Protein AF-A0A3M0Z2K7-F1 (afdb_monomer)

Mean predicted aligned error: 12.59 Å

Secondary structure (DSSP, 8-state):
--HHHHHHHHHHHSGGGG--HHHHHHHHHHHHHHHHHHHH-SSHHHHHHHHHHHHHTTSTT--TTPPPPPHHHHHHHHHS--SGGGGGGGS-HHHHHHHHHHHHHHSTT--SB-TTT-PBPHHHHHHHHHTHHHHTTSS-HHHHHHHHHHHTGGGSSTT--TTHHHHSPPPPHHHHHIIIIITTSHHHHHHHHHHHHH---HHHHH-GGGHHHHHHHTHHHHHHHHHHHHHHHHSTT----HHHHHHHHGGGGT-HHHHHHHHHHH-TTTHHHHHHHHHHHHHHHHHHHHHHHHHH--HHHHTPPPPPPPP--HHHHHHHHHHHHHHHHHH-GGGHHHHHHHHHHHHHHHHSS-HHHHHIIIIIIHHHHHHHHHHHHHHTT-HHHHSSHHHHHHHHHHHHHHHHHHHHHHHHHHHHHHH-SS---THHHHTTS--TTHHHHHHHHHHHHH-TT---HHHHHHHHHHHHHHHHHHHHHHHHHH--

Nearest PDB structures (foldseek):
  6iww-assembly1_C  TM=8.542E-01  e=1.382E-29  Salmonella enterica subsp. enterica serovar Typhimurium
  8j2m-assembly1_B  TM=2.902E-01  e=1.640E-01  Oryza sativa Japonica Group
  2wcd-assembly1_A  TM=1.363E-01  e=1.653E+00  Escherichia coli K-12
  6mrt-assembly1_A  TM=1.369E-01  e=5.552E+00  Escherichia coli K-12
  6h2x-assembly1_A  TM=1.040E-01  e=9.798E+00  Escherichia coli K-12

Sequence (484 aa):
MNFSQAFNELWHTTGLANFGLGQALMLVIGCVLLYLAIRKGFEPLLLLPIGFGCILSNVPLAGITDEAPPVEEFSFFVAHGISEANVTDLLSKKDLELWVERYEKEQTGLPARDKKTGEFTPAFRKYLYRHRDLFCREENHKQLVEAFNRWNRQQALLRGEKHVKEYAPHDGFLMTIYKTGVANELFPLIIFMGVGAMTDFGPLIANPKTALLGAAAQFGIFSTLIGALLLSRWVPGINFNLQDAASIGIIGGADGPTSIYTASKLAPHLLGAIAVAAYSYMALVPIIQPPIMKLFTSEEERKIEMKQLRHVAKIEKILFPLLVFFLCAVLLPSACPLIGALMFGNLARESGVVDRLSNTMQNALINIVTIFLGLSVGMKLAHDKFLRLETLGILFLGLIAFSFGTAAGVIFGKIMNKFSKDPINPLIGAAGVSAVPMAARVANKVGQEENPHNFLLMHAMGPNVAGVIGSAVAAGVLIALCGG

Solvent-accessible surface area (backbone atoms only — not comparable to full-atom values): 23927 Å² total; per-residue (Å²): 131,54,73,70,53,52,49,50,52,49,45,71,66,34,41,82,72,58,66,47,72,54,28,54,53,32,37,52,50,14,53,49,35,34,46,38,10,71,78,67,59,36,50,41,76,42,33,34,33,22,14,50,20,12,37,58,38,39,48,47,93,65,54,38,62,37,77,41,76,53,68,65,58,54,41,58,43,19,62,42,74,52,67,84,80,59,66,73,80,72,48,55,76,68,55,49,51,54,52,38,56,49,44,38,68,75,40,74,90,52,66,40,46,38,94,87,77,69,44,73,26,73,68,41,54,52,50,52,66,73,48,45,86,70,62,79,73,66,95,58,69,64,66,51,48,60,50,49,68,48,33,65,36,11,51,53,45,83,65,68,59,94,54,60,83,76,70,49,69,69,46,9,68,41,34,44,49,23,60,72,20,54,69,65,42,48,38,38,37,48,43,34,18,12,52,16,28,66,52,78,59,54,43,26,70,42,43,59,75,34,38,56,23,2,48,37,5,39,51,2,17,57,54,23,21,53,47,36,48,47,45,34,74,73,40,92,84,33,84,48,53,72,31,42,14,48,25,56,5,37,30,11,19,30,33,41,45,54,24,34,49,39,8,51,72,45,24,62,89,48,27,38,50,47,37,50,33,16,49,54,50,46,47,38,43,80,67,60,46,58,60,48,51,61,70,76,46,56,70,73,48,47,54,47,67,70,76,83,74,57,90,66,56,67,67,56,59,43,46,46,34,54,52,54,38,54,50,32,54,74,76,39,60,72,20,32,65,53,47,42,26,23,27,51,18,28,38,35,44,54,64,69,81,40,56,73,58,23,54,35,33,52,40,62,52,30,54,55,44,38,47,52,47,17,28,31,45,8,41,38,40,18,37,95,63,42,81,36,68,52,37,52,50,49,41,57,42,36,59,51,7,49,49,47,4,28,47,38,1,27,54,48,20,47,55,48,27,75,76,40,96,60,71,47,37,24,48,36,9,35,2,3,32,18,34,74,68,55,32,12,50,45,31,18,50,58,24,32,77,70,29,80,85,40,78,38,41,66,64,8,42,11,7,14,57,27,6,45,55,33,37,36,47,52,43,17,51,47,44,69,74,57,58,121

Structure (mmCIF, N/CA/C/O backbone):
data_AF-A0A3M0Z2K7-F1
#
_entry.id   AF-A0A3M0Z2K7-F1
#
loop_
_atom_site.group_PDB
_atom_site.id
_atom_site.type_symbol
_atom_site.label_atom_id
_atom_site.label_alt_id
_atom_site.label_comp_id
_atom_site.label_asym_id
_atom_site.label_entity_id
_atom_site.label_seq_id
_atom_site.pdbx_PDB_ins_code
_atom_site.Cartn_x
_atom_site.Cartn_y
_atom_site.Cartn_z
_atom_site.occupancy
_atom_site.B_iso_or_equiv
_atom_site.auth_seq_id
_atom_site.auth_comp_id
_atom_site.auth_asym_id
_atom_site.auth_atom_id
_atom_site.pdbx_PDB_model_num
ATOM 1 N N . MET A 1 1 ? 18.385 1.104 -50.831 1.00 53.94 1 MET A N 1
ATOM 2 C CA . MET A 1 1 ? 17.542 0.019 -50.287 1.00 53.94 1 MET A CA 1
ATOM 3 C C . MET A 1 1 ? 16.652 -0.509 -51.393 1.00 53.94 1 MET A C 1
ATOM 5 O O . MET A 1 1 ? 15.935 0.279 -51.996 1.00 53.94 1 MET A O 1
ATOM 9 N N . ASN A 1 2 ? 16.691 -1.813 -51.658 1.00 76.44 2 ASN A N 1
ATOM 10 C CA . ASN A 1 2 ? 15.668 -2.479 -52.468 1.00 76.44 2 ASN A CA 1
ATOM 11 C C . ASN A 1 2 ? 14.402 -2.709 -51.627 1.00 76.44 2 ASN A C 1
ATOM 13 O O . ASN A 1 2 ? 14.496 -2.857 -50.410 1.00 76.44 2 ASN A O 1
ATOM 17 N N . PHE A 1 3 ? 13.230 -2.813 -52.261 1.00 77.94 3 PHE A N 1
ATOM 18 C CA . PHE A 1 3 ? 11.951 -3.021 -51.560 1.00 77.94 3 PHE A CA 1
ATOM 19 C C . PHE A 1 3 ? 11.967 -4.253 -50.632 1.00 77.94 3 PHE A C 1
ATOM 21 O O . PHE A 1 3 ? 11.492 -4.184 -49.506 1.00 77.94 3 PHE A O 1
ATOM 28 N N . SER A 1 4 ? 12.607 -5.351 -51.054 1.00 73.25 4 SER A N 1
ATOM 29 C CA . SER A 1 4 ? 12.800 -6.547 -50.217 1.00 73.25 4 SER A CA 1
ATOM 30 C C . SER A 1 4 ? 13.714 -6.311 -49.002 1.00 73.25 4 SER A C 1
ATOM 32 O O . SER A 1 4 ? 13.481 -6.908 -47.955 1.00 73.25 4 SER A O 1
ATOM 34 N N . GLN A 1 5 ? 14.714 -5.426 -49.098 1.00 69.75 5 GLN A N 1
ATOM 35 C CA . GLN A 1 5 ? 15.553 -5.053 -47.950 1.00 69.75 5 GLN A CA 1
ATOM 36 C C . GLN A 1 5 ? 14.760 -4.190 -46.968 1.00 69.75 5 GLN A C 1
ATOM 38 O O . GLN A 1 5 ? 14.746 -4.494 -45.783 1.00 69.75 5 GLN A O 1
ATOM 43 N N . ALA A 1 6 ? 14.026 -3.193 -47.473 1.00 70.75 6 ALA A N 1
ATOM 44 C CA . ALA A 1 6 ? 13.154 -2.352 -46.657 1.00 70.75 6 ALA A CA 1
ATOM 45 C C . ALA A 1 6 ? 12.053 -3.170 -45.955 1.00 70.75 6 ALA A C 1
ATOM 47 O O . ALA A 1 6 ? 11.754 -2.921 -44.793 1.00 70.75 6 ALA A O 1
ATOM 48 N N . PHE A 1 7 ? 11.482 -4.178 -46.625 1.00 80.69 7 PHE A N 1
ATOM 49 C CA . PHE A 1 7 ? 10.509 -5.086 -46.015 1.00 80.69 7 PHE A CA 1
ATOM 50 C C . PHE A 1 7 ? 11.138 -5.987 -44.942 1.00 80.69 7 PHE A C 1
ATOM 52 O O . PHE A 1 7 ? 10.538 -6.167 -43.888 1.00 80.69 7 PHE A O 1
ATOM 59 N N . ASN A 1 8 ? 12.347 -6.515 -45.164 1.00 73.12 8 ASN A N 1
ATOM 60 C CA . ASN A 1 8 ? 13.048 -7.311 -44.152 1.00 73.12 8 ASN A CA 1
ATOM 61 C C . ASN A 1 8 ? 13.459 -6.459 -42.937 1.00 73.12 8 ASN A C 1
ATOM 63 O O . ASN A 1 8 ? 13.280 -6.899 -41.805 1.00 73.12 8 ASN A O 1
ATOM 67 N N . GLU A 1 9 ? 13.951 -5.234 -43.142 1.00 69.81 9 GLU A N 1
ATOM 68 C CA . GLU A 1 9 ? 14.227 -4.281 -42.056 1.00 69.81 9 GLU A CA 1
ATOM 69 C C . GLU A 1 9 ? 12.949 -3.908 -41.296 1.00 69.81 9 GLU A C 1
ATOM 71 O O . GLU A 1 9 ? 12.946 -3.931 -40.065 1.00 69.81 9 GLU A O 1
ATOM 76 N N . LEU A 1 10 ? 11.838 -3.647 -41.999 1.00 71.50 10 LEU A N 1
ATOM 77 C CA . LEU A 1 10 ? 10.534 -3.418 -41.372 1.00 71.50 10 LEU A CA 1
ATOM 78 C C . LEU A 1 10 ? 10.099 -4.640 -40.551 1.00 71.50 10 LEU A C 1
ATOM 80 O O . LEU A 1 10 ? 9.707 -4.490 -39.401 1.00 71.50 10 LEU A O 1
ATOM 84 N N . TRP A 1 11 ? 10.218 -5.852 -41.102 1.00 74.12 11 TRP A N 1
ATOM 85 C CA . TRP A 1 11 ? 9.881 -7.093 -40.404 1.00 74.12 11 TRP A CA 1
ATOM 86 C C . TRP A 1 11 ? 10.694 -7.246 -39.115 1.00 74.12 11 TRP A C 1
ATOM 88 O O . TRP A 1 11 ? 10.106 -7.394 -38.045 1.00 74.12 11 TRP A O 1
ATOM 98 N N . HIS A 1 12 ? 12.022 -7.111 -39.189 1.00 70.56 12 HIS A N 1
ATOM 99 C CA . HIS A 1 12 ? 12.919 -7.199 -38.032 1.00 70.56 12 HIS A CA 1
ATOM 100 C C . HIS A 1 12 ? 12.774 -6.048 -37.026 1.00 70.56 12 HIS A C 1
ATOM 102 O O . HIS A 1 12 ? 13.165 -6.221 -35.874 1.00 70.56 12 HIS A O 1
ATOM 108 N N . THR A 1 13 ? 12.188 -4.912 -37.410 1.00 63.62 13 THR A N 1
ATOM 109 C CA . THR A 1 13 ? 11.842 -3.814 -36.489 1.00 63.62 13 THR A CA 1
ATOM 110 C C . THR A 1 13 ? 10.401 -3.885 -35.975 1.00 63.62 13 THR A C 1
ATOM 112 O O . THR A 1 13 ? 10.062 -3.177 -35.027 1.00 63.62 13 THR A O 1
ATOM 115 N N . THR A 1 14 ? 9.545 -4.764 -36.515 1.00 71.81 14 THR A N 1
ATOM 116 C CA . THR A 1 14 ? 8.214 -4.987 -35.934 1.00 71.81 14 THR A CA 1
ATOM 117 C C . THR A 1 14 ? 8.306 -5.666 -34.572 1.00 71.81 14 THR A C 1
ATOM 119 O O . THR A 1 14 ? 9.106 -6.580 -34.353 1.00 71.81 14 THR A O 1
ATOM 122 N N . GLY A 1 15 ? 7.395 -5.298 -33.669 1.00 65.19 15 GLY A N 1
ATOM 123 C CA . GLY A 1 15 ? 7.261 -6.001 -32.397 1.00 65.19 15 GLY A CA 1
ATOM 124 C C . GLY A 1 15 ? 6.923 -7.489 -32.573 1.00 65.19 15 GLY A C 1
ATOM 125 O O . GLY A 1 15 ? 7.448 -8.321 -31.842 1.00 65.19 15 GLY A O 1
ATOM 126 N N . LEU A 1 16 ? 6.124 -7.838 -33.592 1.00 71.06 16 LEU A N 1
ATOM 127 C CA . LEU A 1 16 ? 5.715 -9.217 -33.912 1.00 71.06 16 LEU A CA 1
ATOM 128 C C . LEU A 1 16 ? 6.901 -10.167 -34.144 1.00 71.06 16 LEU A C 1
ATOM 130 O O . LEU A 1 16 ? 6.865 -11.298 -33.667 1.00 71.06 16 LEU A O 1
ATOM 134 N N . ALA A 1 17 ? 7.955 -9.717 -34.830 1.00 67.00 17 ALA A N 1
ATOM 135 C CA . ALA A 1 17 ? 9.146 -10.533 -35.077 1.00 67.00 17 ALA A CA 1
ATOM 136 C C . ALA A 1 17 ? 10.071 -10.673 -33.850 1.00 67.00 17 ALA A C 1
ATOM 138 O O . ALA A 1 17 ? 10.939 -11.542 -33.837 1.00 67.00 17 ALA A O 1
ATOM 139 N N . ASN A 1 18 ? 9.886 -9.833 -32.825 1.00 70.62 18 ASN A N 1
ATOM 140 C CA . ASN A 1 18 ? 10.744 -9.738 -31.638 1.00 70.62 18 ASN A CA 1
ATOM 141 C C . ASN A 1 18 ? 10.044 -10.216 -30.350 1.00 70.62 18 ASN A C 1
ATOM 143 O O . ASN A 1 18 ? 10.506 -9.934 -29.245 1.00 70.62 18 ASN A O 1
ATOM 147 N N . PHE A 1 19 ? 8.918 -10.924 -30.478 1.00 75.00 19 PHE A N 1
ATOM 148 C CA . PHE A 1 19 ? 8.106 -11.367 -29.348 1.00 75.00 19 PHE A CA 1
ATOM 149 C C . PHE A 1 19 ? 8.730 -12.556 -28.602 1.00 75.00 19 PHE A C 1
ATOM 151 O O . PHE A 1 19 ? 8.785 -13.676 -29.111 1.00 75.00 19 PHE A O 1
ATOM 158 N N . GLY A 1 20 ? 9.137 -12.336 -27.353 1.00 83.88 20 GLY A N 1
ATOM 159 C CA . GLY A 1 20 ? 9.534 -13.405 -26.438 1.00 83.88 20 GLY A CA 1
ATOM 160 C C . GLY A 1 20 ? 8.336 -14.077 -25.753 1.00 83.88 20 GLY A C 1
ATOM 161 O O . GLY A 1 20 ? 7.342 -13.426 -25.425 1.00 83.88 20 GLY A O 1
ATOM 162 N N . LEU A 1 21 ? 8.457 -15.372 -25.430 1.00 86.50 21 LEU A N 1
ATOM 163 C CA . LEU A 1 21 ? 7.439 -16.106 -24.654 1.00 86.50 21 LEU A CA 1
ATOM 164 C C . LEU A 1 21 ? 7.140 -15.446 -23.294 1.00 86.50 21 LEU A C 1
ATOM 166 O O . LEU A 1 21 ? 5.987 -15.394 -22.872 1.00 86.50 21 LEU A O 1
ATOM 170 N N . GLY A 1 22 ? 8.163 -14.895 -22.628 1.00 86.00 22 GLY A N 1
ATOM 171 C CA . GLY A 1 22 ? 7.999 -14.168 -21.364 1.00 86.00 22 GLY A CA 1
ATOM 172 C C . GLY A 1 22 ? 7.179 -12.881 -21.511 1.00 86.00 22 GLY A C 1
ATOM 173 O O . GLY A 1 22 ? 6.314 -12.614 -20.681 1.00 86.00 22 GLY A O 1
ATOM 174 N N . GLN A 1 23 ? 7.386 -12.121 -22.592 1.00 87.62 23 GLN A N 1
ATOM 175 C CA . GLN A 1 23 ? 6.587 -10.927 -22.895 1.00 87.62 23 GLN A CA 1
ATOM 176 C C . GLN A 1 23 ? 5.126 -11.306 -23.158 1.00 87.62 23 GLN A C 1
ATOM 178 O O . GLN A 1 23 ? 4.228 -10.708 -22.571 1.00 87.62 23 GLN A O 1
ATOM 183 N N . ALA A 1 24 ? 4.878 -12.349 -23.960 1.00 89.12 24 ALA A N 1
ATOM 184 C CA . ALA A 1 24 ? 3.527 -12.851 -24.217 1.00 89.12 24 ALA A CA 1
ATOM 185 C C . ALA A 1 24 ? 2.793 -13.251 -22.923 1.00 89.12 24 ALA A C 1
ATOM 187 O O . ALA A 1 24 ? 1.635 -12.875 -22.735 1.00 89.12 24 ALA A O 1
ATOM 188 N N . LEU A 1 25 ? 3.473 -13.938 -21.996 1.00 91.25 25 LEU A N 1
ATOM 189 C CA . LEU A 1 25 ? 2.918 -14.270 -20.681 1.00 91.25 25 LEU A CA 1
ATOM 190 C C . LEU A 1 25 ? 2.574 -13.012 -19.865 1.00 91.25 25 LEU A C 1
ATOM 192 O O . LEU A 1 25 ? 1.482 -12.932 -19.298 1.00 91.25 25 LEU A O 1
ATOM 196 N N . MET A 1 26 ? 3.457 -12.010 -19.838 1.00 91.12 26 MET A N 1
ATOM 197 C CA . MET A 1 26 ? 3.190 -10.758 -19.122 1.00 91.12 26 MET A CA 1
ATOM 198 C C . MET A 1 26 ? 2.041 -9.950 -19.730 1.00 91.12 26 MET A C 1
ATOM 200 O O . MET A 1 26 ? 1.270 -9.354 -18.982 1.00 91.12 26 MET A O 1
ATOM 204 N N . LEU A 1 27 ? 1.847 -9.976 -21.052 1.00 92.19 27 LEU A N 1
ATOM 205 C CA . LEU A 1 27 ? 0.676 -9.354 -21.678 1.00 92.19 27 LEU A CA 1
ATOM 206 C C . LEU A 1 27 ? -0.631 -10.052 -21.290 1.00 92.19 27 LEU A C 1
ATOM 208 O O . LEU A 1 27 ? -1.618 -9.374 -21.007 1.00 92.19 27 LEU A O 1
ATOM 212 N N . VAL A 1 28 ? -0.640 -11.388 -21.201 1.00 93.12 28 VAL A N 1
ATOM 213 C CA . VAL A 1 28 ? -1.796 -12.132 -20.669 1.00 93.12 28 VAL A CA 1
ATOM 214 C C . VAL A 1 28 ? -2.072 -11.729 -19.217 1.00 93.12 28 VAL A C 1
ATOM 216 O O . VAL A 1 28 ? -3.222 -11.458 -18.875 1.00 93.12 28 VAL A O 1
ATOM 219 N N . ILE A 1 29 ? -1.036 -11.603 -18.380 1.00 89.44 29 ILE A N 1
ATOM 220 C CA . ILE A 1 29 ? -1.169 -11.120 -16.995 1.00 89.44 29 ILE A CA 1
ATOM 221 C C . ILE A 1 29 ? -1.721 -9.685 -16.964 1.00 89.44 29 ILE A C 1
ATOM 223 O O . ILE A 1 29 ? -2.677 -9.425 -16.236 1.00 89.44 29 ILE A O 1
ATOM 227 N N . GLY A 1 30 ? -1.208 -8.770 -17.791 1.00 91.06 30 GLY A N 1
ATOM 228 C CA . GLY A 1 30 ? -1.729 -7.405 -17.933 1.00 91.06 30 GLY A CA 1
ATOM 229 C C . GLY A 1 30 ? -3.218 -7.375 -18.294 1.00 91.06 30 GLY A C 1
ATOM 230 O O . GLY A 1 30 ? -4.003 -6.696 -17.632 1.00 91.06 30 GLY A O 1
ATOM 231 N N . CYS A 1 31 ? -3.641 -8.191 -19.262 1.00 94.19 31 CYS A N 1
ATOM 232 C CA . CYS A 1 31 ? -5.050 -8.362 -19.623 1.00 94.19 31 CYS A CA 1
ATOM 233 C C . CYS A 1 31 ? -5.906 -8.933 -18.475 1.00 94.19 31 CYS A C 1
ATOM 235 O O . CYS A 1 31 ? -7.049 -8.509 -18.301 1.00 94.19 31 CYS A O 1
ATOM 237 N N . VAL A 1 32 ? -5.372 -9.849 -17.656 1.00 90.38 32 VAL A N 1
ATOM 238 C CA . VAL A 1 32 ? -6.057 -10.356 -16.451 1.00 90.38 32 VAL A CA 1
ATOM 239 C C . VAL A 1 32 ? -6.221 -9.254 -15.398 1.00 90.38 32 VAL A C 1
ATOM 241 O O . VAL A 1 32 ? -7.308 -9.123 -14.834 1.00 90.38 32 VAL A O 1
ATOM 244 N N . LEU A 1 33 ? -5.202 -8.419 -15.168 1.00 86.88 33 LEU A N 1
ATOM 245 C CA . LEU A 1 33 ? -5.291 -7.272 -14.251 1.00 86.88 33 LEU A CA 1
ATOM 246 C C . LEU A 1 33 ? -6.360 -6.269 -14.723 1.00 86.88 33 LEU A C 1
ATOM 248 O O . LEU A 1 33 ? -7.220 -5.874 -13.934 1.00 86.88 33 LEU A O 1
ATOM 252 N N . LEU A 1 34 ? -6.388 -5.937 -16.021 1.00 91.69 34 LEU A N 1
ATOM 253 C CA . LEU A 1 34 ? -7.438 -5.094 -16.612 1.00 91.69 34 LEU A CA 1
ATOM 254 C C . LEU A 1 34 ? -8.837 -5.718 -16.472 1.00 91.69 34 LEU A C 1
ATOM 256 O O . LEU A 1 34 ? -9.794 -5.020 -16.141 1.00 91.69 34 LEU A O 1
ATOM 260 N N . TYR A 1 35 ? -8.977 -7.030 -16.674 1.00 91.62 35 TYR A N 1
ATOM 261 C CA . TYR A 1 35 ? -10.247 -7.741 -16.495 1.00 91.62 35 TYR A CA 1
ATOM 262 C C . TYR A 1 35 ? -10.758 -7.684 -15.045 1.00 91.62 35 TYR A C 1
ATOM 264 O O . TYR A 1 35 ? -11.952 -7.461 -14.816 1.00 91.62 35 TYR A O 1
ATOM 272 N N . LEU A 1 36 ? -9.865 -7.857 -14.065 1.00 84.12 36 LEU A N 1
ATOM 273 C CA . LEU A 1 36 ? -10.185 -7.746 -12.639 1.00 84.12 36 LEU A CA 1
ATOM 274 C C . LEU A 1 36 ? -10.581 -6.310 -12.259 1.00 84.12 36 LEU A C 1
ATOM 276 O O . LEU A 1 36 ? -11.571 -6.123 -11.549 1.00 84.12 36 LEU A O 1
ATOM 280 N N . ALA A 1 37 ? -9.883 -5.307 -12.793 1.00 86.50 37 ALA A N 1
ATOM 281 C CA . ALA A 1 37 ? -10.222 -3.901 -12.595 1.00 86.50 37 ALA A CA 1
ATOM 282 C C . ALA A 1 37 ? -11.605 -3.561 -13.186 1.00 86.50 37 ALA A C 1
ATOM 284 O O . ALA A 1 37 ? -12.476 -3.055 -12.482 1.00 86.50 37 ALA A O 1
ATOM 285 N N . ILE A 1 38 ? -11.833 -3.884 -14.465 1.00 91.50 38 ILE A N 1
ATOM 286 C CA . ILE A 1 38 ? -13.008 -3.435 -15.228 1.00 91.50 38 ILE A CA 1
ATOM 287 C C . ILE A 1 38 ? -14.259 -4.264 -14.910 1.00 91.50 38 ILE A C 1
ATOM 289 O O . ILE A 1 38 ? -15.304 -3.703 -14.595 1.00 91.50 38 ILE A O 1
ATOM 293 N N . ARG A 1 39 ? -14.193 -5.601 -15.004 1.00 92.06 39 ARG A N 1
ATOM 294 C CA . ARG A 1 39 ? -15.392 -6.459 -14.887 1.00 92.06 39 ARG A CA 1
ATOM 295 C C . ARG A 1 39 ? -15.741 -6.800 -13.442 1.00 92.06 39 ARG A C 1
ATOM 297 O O . ARG A 1 39 ? -16.905 -7.056 -13.141 1.00 92.06 39 ARG A O 1
ATOM 304 N N . LYS A 1 40 ? -14.740 -6.884 -12.563 1.00 82.75 40 LYS A N 1
ATOM 305 C CA . LYS A 1 40 ? -14.936 -7.261 -11.155 1.00 82.75 40 LYS A CA 1
ATOM 306 C C . LYS A 1 40 ? -14.865 -6.078 -10.188 1.00 82.75 40 LYS A C 1
ATOM 308 O O . LYS A 1 40 ? -15.289 -6.245 -9.050 1.00 82.75 40 LYS A O 1
ATOM 313 N N . GLY A 1 41 ? -14.390 -4.910 -10.625 1.00 79.62 41 GLY A N 1
ATOM 314 C CA . GLY A 1 41 ? -14.301 -3.718 -9.780 1.00 79.62 41 GLY A CA 1
ATOM 315 C C . GLY A 1 41 ? -13.264 -3.835 -8.660 1.00 79.62 41 GLY A C 1
ATOM 316 O O . GLY A 1 41 ? -13.414 -3.179 -7.632 1.00 79.62 41 GLY A O 1
ATOM 317 N N . PHE A 1 42 ? -12.238 -4.678 -8.824 1.00 74.06 42 PHE A N 1
ATOM 318 C CA . PHE A 1 42 ? -11.150 -4.801 -7.852 1.00 74.06 42 PHE A CA 1
ATOM 319 C C . PHE A 1 42 ? -10.182 -3.621 -7.999 1.00 74.06 42 PHE A C 1
ATOM 321 O O . PHE A 1 42 ? -9.479 -3.532 -9.003 1.00 74.06 42 PHE A O 1
ATOM 328 N N . GLU A 1 43 ? -10.181 -2.714 -7.014 1.00 74.62 43 GLU A N 1
ATOM 329 C CA . GLU A 1 43 ? -9.331 -1.508 -6.937 1.00 74.62 43 GLU A CA 1
ATOM 330 C C . GLU A 1 43 ? -9.084 -0.809 -8.293 1.00 74.62 43 GLU A C 1
ATOM 332 O O . GLU A 1 43 ? -7.935 -0.588 -8.689 1.00 74.62 43 GLU A O 1
ATOM 337 N N . PRO A 1 44 ? -10.146 -0.452 -9.048 1.00 83.38 44 PRO A N 1
ATOM 338 C CA . PRO A 1 44 ? -1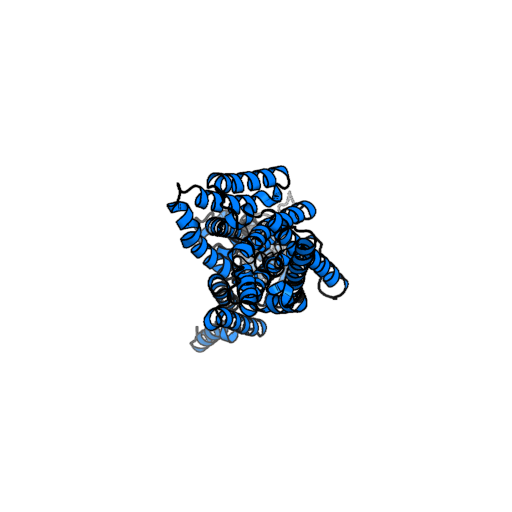0.021 -0.047 -10.448 1.00 83.38 44 PRO A CA 1
ATOM 339 C C . PRO A 1 44 ? -9.186 1.223 -10.641 1.00 83.38 44 PRO A C 1
ATOM 341 O O . PRO A 1 44 ? -8.589 1.392 -11.698 1.00 83.38 44 PRO A O 1
ATOM 344 N N . LEU A 1 45 ? -9.101 2.090 -9.626 1.00 85.12 45 LEU A N 1
ATOM 345 C CA . LEU A 1 45 ? -8.295 3.315 -9.658 1.00 85.12 45 LEU A CA 1
ATOM 346 C C . LEU A 1 45 ? -6.784 3.036 -9.755 1.00 85.12 45 LEU A C 1
ATOM 348 O O . LEU A 1 45 ? -6.058 3.836 -10.335 1.00 85.12 45 LEU A O 1
ATOM 352 N N . LEU A 1 46 ? -6.321 1.901 -9.220 1.00 81.44 46 LEU A N 1
ATOM 353 C CA . LEU A 1 46 ? -4.911 1.494 -9.202 1.00 81.44 46 LEU A CA 1
ATOM 354 C C . LEU A 1 46 ? -4.642 0.345 -10.179 1.00 81.44 46 LEU A C 1
ATOM 356 O O . LEU A 1 46 ? -3.693 0.394 -10.961 1.00 81.44 46 LEU A O 1
ATOM 360 N N . LEU A 1 47 ? -5.498 -0.679 -10.170 1.00 82.56 47 LEU A N 1
ATOM 361 C CA . LEU A 1 47 ? -5.295 -1.910 -10.930 1.00 82.56 47 LEU A CA 1
ATOM 362 C C . LEU A 1 47 ? -5.401 -1.693 -12.449 1.00 82.56 47 LEU A C 1
ATOM 364 O O . LEU A 1 47 ? -4.711 -2.374 -13.208 1.00 82.56 47 LEU A O 1
ATOM 368 N N . LEU A 1 48 ? -6.201 -0.715 -12.899 1.00 91.81 48 LEU A N 1
ATOM 369 C CA . LEU A 1 48 ? -6.304 -0.349 -14.315 1.00 91.81 48 LEU A CA 1
ATOM 370 C C . LEU A 1 48 ? -4.997 0.303 -14.835 1.00 91.81 48 LEU A C 1
ATOM 372 O O . LEU A 1 48 ? -4.426 -0.250 -15.779 1.00 91.81 48 LEU A O 1
ATOM 376 N N . PRO A 1 49 ? -4.449 1.386 -14.232 1.00 92.81 49 PRO A N 1
ATOM 377 C CA . PRO A 1 49 ? -3.117 1.886 -14.586 1.00 92.81 49 PRO A CA 1
ATOM 378 C C . PRO A 1 49 ? -1.992 0.846 -14.483 1.00 92.81 49 PRO A C 1
ATOM 380 O O . PRO A 1 49 ? -1.141 0.805 -15.368 1.00 92.81 49 PRO A O 1
ATOM 383 N N . ILE A 1 50 ? -1.992 -0.018 -13.457 1.00 89.19 50 ILE A N 1
ATOM 384 C CA . ILE A 1 50 ? -0.966 -1.069 -13.294 1.00 89.19 50 ILE A CA 1
ATOM 385 C C . ILE A 1 50 ? -1.052 -2.105 -14.423 1.00 89.19 50 ILE A C 1
ATOM 387 O O . ILE A 1 50 ? -0.035 -2.430 -15.036 1.00 89.19 50 ILE A O 1
ATOM 391 N N . GLY A 1 51 ? -2.255 -2.593 -14.744 1.00 90.38 51 GLY A N 1
ATOM 392 C CA . GLY A 1 51 ? -2.478 -3.529 -15.848 1.00 90.38 51 GLY A CA 1
ATOM 393 C C . GLY A 1 51 ? -2.112 -2.936 -17.211 1.00 90.38 51 GLY A C 1
ATOM 394 O O . GLY A 1 51 ? -1.528 -3.624 -18.046 1.00 90.38 51 GLY A O 1
ATOM 395 N N . PHE A 1 52 ? -2.373 -1.643 -17.423 1.00 94.44 52 PHE A N 1
ATOM 396 C CA . PHE A 1 52 ? -1.978 -0.950 -18.650 1.00 94.44 52 PHE A CA 1
ATOM 397 C C . PHE A 1 52 ? -0.460 -0.714 -18.726 1.00 94.44 52 PHE A C 1
ATOM 399 O O . PHE A 1 52 ? 0.148 -0.980 -19.760 1.00 94.44 52 PHE A O 1
ATOM 406 N N . GLY A 1 53 ? 0.179 -0.310 -17.622 1.00 92.25 53 GLY A N 1
ATOM 407 C CA . GLY A 1 53 ? 1.637 -0.188 -17.528 1.00 92.25 53 GLY A CA 1
ATOM 408 C C . GLY A 1 53 ? 2.355 -1.520 -17.776 1.00 92.25 53 GLY A C 1
ATOM 409 O O . GLY A 1 53 ? 3.351 -1.545 -18.496 1.00 92.25 53 GLY A O 1
ATOM 410 N N . CYS A 1 54 ? 1.801 -2.634 -17.277 1.00 90.88 54 CYS A N 1
ATOM 411 C CA . CYS A 1 54 ? 2.268 -3.994 -17.573 1.00 90.88 54 CYS A CA 1
ATOM 412 C C . CYS A 1 54 ? 2.293 -4.281 -19.079 1.00 90.88 54 CYS A C 1
ATOM 414 O O . CYS A 1 54 ? 3.278 -4.808 -19.600 1.00 90.88 54 CYS A O 1
ATOM 416 N N . ILE A 1 55 ? 1.220 -3.903 -19.784 1.00 92.69 55 ILE A N 1
ATOM 417 C CA . ILE A 1 55 ? 1.106 -4.093 -21.231 1.00 92.69 55 ILE A CA 1
ATOM 418 C C . ILE A 1 55 ? 2.159 -3.260 -21.960 1.00 92.69 55 ILE A C 1
ATOM 420 O O . ILE A 1 55 ? 2.947 -3.821 -22.717 1.00 92.69 55 ILE A O 1
ATOM 424 N N . LEU A 1 56 ? 2.229 -1.954 -21.678 1.00 91.56 56 LEU A N 1
ATOM 425 C CA . LEU A 1 56 ? 3.208 -1.044 -22.286 1.00 91.56 56 LEU A CA 1
ATOM 426 C C . LEU A 1 56 ? 4.657 -1.527 -22.105 1.00 91.56 56 LEU A C 1
ATOM 428 O O . LEU A 1 56 ? 5.469 -1.415 -23.018 1.00 91.56 56 LEU A O 1
ATOM 432 N N . SER A 1 57 ? 4.967 -2.108 -20.948 1.00 88.19 57 SER A N 1
ATOM 433 C CA . SER A 1 57 ? 6.328 -2.514 -20.563 1.00 88.19 57 SER A CA 1
ATOM 434 C C . SER A 1 57 ? 6.778 -3.854 -21.128 1.00 88.19 57 SER A C 1
ATOM 436 O O . SER A 1 57 ? 7.928 -4.249 -20.955 1.00 88.19 57 SER A O 1
ATOM 438 N N . ASN A 1 58 ? 5.877 -4.566 -21.803 1.00 88.38 58 ASN A N 1
ATOM 439 C CA . ASN A 1 58 ? 6.183 -5.809 -22.500 1.00 88.38 58 ASN A CA 1
ATOM 440 C C . ASN A 1 58 ? 5.927 -5.700 -24.012 1.00 88.38 58 ASN A C 1
ATOM 442 O O . ASN A 1 58 ? 5.931 -6.721 -24.696 1.00 88.38 58 ASN A O 1
ATOM 446 N N . VAL A 1 59 ? 5.756 -4.481 -24.546 1.00 84.56 59 VAL A N 1
ATOM 447 C CA . VAL A 1 59 ? 5.811 -4.233 -25.994 1.00 84.56 59 VAL A CA 1
ATOM 448 C C . VAL A 1 59 ? 7.283 -4.248 -26.440 1.00 84.56 59 VAL A C 1
ATOM 450 O O . VAL A 1 59 ? 8.043 -3.362 -26.038 1.00 84.56 59 VAL A O 1
ATOM 453 N N . PRO A 1 60 ? 7.726 -5.224 -27.255 1.00 73.69 60 PRO A N 1
ATOM 454 C CA . PRO A 1 60 ? 9.113 -5.285 -27.716 1.00 73.69 60 PRO A CA 1
ATOM 455 C C . PRO A 1 60 ? 9.486 -4.077 -28.589 1.00 73.69 60 PRO A C 1
ATOM 457 O O . PRO A 1 60 ? 8.658 -3.564 -29.340 1.00 73.69 60 PRO A O 1
ATOM 460 N N . LEU A 1 61 ? 10.754 -3.654 -28.497 1.00 66.12 61 LEU A N 1
ATOM 461 C CA . LEU A 1 61 ? 11.367 -2.537 -29.241 1.00 66.12 61 LEU A CA 1
ATOM 462 C C . LEU A 1 61 ? 10.726 -1.145 -29.043 1.00 66.12 61 LEU A C 1
ATOM 464 O O . LEU A 1 61 ? 11.085 -0.206 -29.748 1.00 66.12 61 LEU A O 1
ATOM 468 N N . ALA A 1 62 ? 9.812 -0.974 -28.084 1.00 71.62 62 ALA A N 1
ATOM 469 C CA . ALA A 1 62 ? 9.094 0.291 -27.899 1.00 71.62 62 ALA A CA 1
ATOM 470 C C . ALA A 1 62 ? 9.857 1.363 -27.089 1.00 71.62 62 ALA A C 1
ATOM 472 O O . ALA A 1 62 ? 9.422 2.511 -27.053 1.00 71.62 62 ALA A O 1
ATOM 473 N N . GLY A 1 63 ? 10.940 1.002 -26.390 1.00 69.06 63 GLY A N 1
ATOM 474 C CA . GLY A 1 63 ? 11.756 1.922 -25.579 1.00 69.06 63 GLY A CA 1
ATOM 475 C C . GLY A 1 63 ? 11.052 2.559 -24.367 1.00 69.06 63 GLY A C 1
ATOM 476 O O . GLY A 1 63 ? 11.601 3.435 -23.705 1.00 69.06 63 GLY A O 1
ATOM 477 N N . ILE A 1 64 ? 9.815 2.151 -24.061 1.00 79.56 64 ILE A N 1
ATOM 478 C CA . ILE A 1 64 ? 8.931 2.815 -23.082 1.00 79.56 64 ILE A CA 1
ATOM 479 C C . ILE A 1 64 ? 9.499 2.775 -21.651 1.00 79.56 64 ILE A C 1
ATOM 481 O O . ILE A 1 64 ? 9.203 3.655 -20.836 1.00 79.56 64 ILE A O 1
ATOM 485 N N . THR A 1 65 ? 10.308 1.760 -21.352 1.00 80.31 65 THR A N 1
ATOM 486 C CA . THR A 1 65 ? 10.880 1.478 -20.028 1.00 80.31 65 THR A CA 1
ATOM 487 C C . THR A 1 65 ? 12.394 1.616 -19.983 1.00 80.31 65 THR A C 1
ATOM 489 O O . THR A 1 65 ? 12.997 1.261 -18.971 1.00 80.31 65 THR A O 1
ATOM 492 N N . ASP A 1 66 ? 13.010 2.057 -21.078 1.00 75.12 66 ASP A N 1
ATOM 493 C CA . ASP A 1 66 ? 14.461 2.070 -21.210 1.00 75.12 66 ASP A CA 1
ATOM 494 C C . ASP A 1 66 ? 15.061 3.101 -20.257 1.00 75.12 66 ASP A C 1
ATOM 496 O O . ASP A 1 66 ? 14.509 4.186 -20.052 1.00 75.12 66 ASP A O 1
ATOM 500 N N . GLU A 1 67 ? 16.186 2.740 -19.648 1.00 73.38 67 GLU A N 1
ATOM 501 C CA . GLU A 1 67 ? 16.896 3.621 -18.736 1.00 73.38 67 GLU A CA 1
ATOM 502 C C . GLU A 1 67 ? 18.014 4.352 -19.475 1.00 73.38 67 GLU A C 1
ATOM 504 O O . GLU A 1 67 ? 18.892 3.730 -20.078 1.00 73.38 67 GLU A O 1
ATOM 509 N N . ALA A 1 68 ? 17.989 5.682 -19.410 1.00 63.50 68 ALA A N 1
ATOM 510 C CA . ALA A 1 68 ? 19.086 6.510 -19.875 1.00 63.50 68 ALA A CA 1
ATOM 511 C C . ALA A 1 68 ? 20.365 6.169 -19.089 1.00 63.50 68 ALA A C 1
ATOM 513 O O . ALA A 1 68 ? 20.308 6.088 -17.854 1.00 63.50 68 ALA A O 1
ATOM 514 N N . PRO A 1 69 ? 21.525 6.006 -19.756 1.00 53.59 69 PRO A N 1
ATOM 515 C CA . PRO A 1 69 ? 22.782 5.776 -19.060 1.00 53.59 69 PRO A CA 1
ATOM 516 C C . PRO A 1 69 ? 23.101 6.975 -18.147 1.00 53.59 69 PRO A C 1
ATOM 518 O O . PRO A 1 69 ? 22.785 8.115 -18.511 1.00 53.59 69 PRO A O 1
ATOM 521 N N . PRO A 1 70 ? 23.734 6.757 -16.979 1.00 49.16 70 PRO A N 1
ATOM 522 C CA . PRO A 1 70 ? 24.041 7.826 -16.037 1.00 49.16 70 PRO A CA 1
ATOM 523 C C . PRO A 1 70 ? 24.780 8.984 -16.708 1.00 49.16 70 PRO A C 1
ATOM 525 O O . PRO A 1 70 ? 25.741 8.774 -17.450 1.00 49.16 70 PRO A O 1
ATOM 528 N N . VAL A 1 71 ? 24.384 10.223 -16.398 1.00 46.62 71 VAL A N 1
ATOM 529 C CA . VAL A 1 71 ? 25.041 11.420 -16.953 1.00 46.62 71 VAL A CA 1
ATOM 530 C C . VAL A 1 71 ? 26.526 11.456 -16.583 1.00 46.62 71 VAL A C 1
ATOM 532 O O . VAL A 1 71 ? 27.310 11.992 -17.354 1.00 46.62 71 VAL A O 1
ATOM 535 N N . GLU A 1 72 ? 26.940 10.848 -15.470 1.00 38.78 72 GLU A N 1
ATOM 536 C CA . GLU A 1 72 ? 28.353 10.705 -15.095 1.00 38.78 72 GLU A CA 1
ATOM 537 C C . GLU A 1 72 ? 29.104 9.659 -15.923 1.00 38.78 72 GLU A C 1
ATOM 539 O O . GLU A 1 72 ? 30.232 9.930 -16.316 1.00 38.78 72 GLU A O 1
ATOM 544 N N . GLU A 1 73 ? 28.500 8.517 -16.273 1.00 34.34 73 GLU A N 1
ATOM 545 C CA . GLU A 1 73 ? 29.115 7.571 -17.216 1.00 34.34 73 GLU A CA 1
ATOM 546 C C . GLU A 1 73 ? 29.201 8.196 -18.610 1.00 34.34 73 GLU A C 1
ATOM 548 O O . GLU A 1 73 ? 30.259 8.180 -19.239 1.00 34.34 73 GLU A O 1
ATOM 553 N N . PHE A 1 74 ? 28.114 8.824 -19.067 1.00 35.06 74 PHE A N 1
ATOM 554 C CA . PHE A 1 74 ? 28.066 9.566 -20.323 1.00 35.06 74 PHE A CA 1
ATOM 555 C C . PHE A 1 74 ? 29.103 10.699 -20.337 1.00 35.06 74 PHE A C 1
ATOM 557 O O . PHE A 1 74 ? 29.859 10.818 -21.294 1.00 35.06 74 PHE A O 1
ATOM 564 N N . SER A 1 75 ? 29.234 11.466 -19.252 1.00 33.50 75 SER A N 1
ATOM 565 C CA . SER A 1 75 ? 30.241 12.527 -19.126 1.00 33.50 75 SER A CA 1
ATOM 566 C C . SER A 1 75 ? 31.652 11.964 -19.033 1.00 33.50 75 SER A C 1
ATOM 568 O O . SER A 1 75 ? 32.501 12.442 -19.762 1.00 33.50 75 SER A O 1
ATOM 570 N N . PHE A 1 76 ? 31.930 10.928 -18.237 1.00 34.88 76 PHE A N 1
ATOM 571 C CA . PHE A 1 76 ? 33.237 10.253 -18.174 1.00 34.88 76 PHE A CA 1
ATOM 572 C C . PHE A 1 76 ? 33.707 9.818 -19.563 1.00 34.88 76 PHE A C 1
ATOM 574 O O . PHE A 1 76 ? 34.858 10.044 -19.954 1.00 34.88 76 PHE A O 1
ATOM 581 N N . PHE A 1 77 ? 32.783 9.213 -20.307 1.00 33.50 77 PHE A N 1
ATOM 582 C CA . PHE A 1 77 ? 32.994 8.755 -21.664 1.00 33.50 77 PHE A CA 1
ATOM 583 C C . PHE A 1 77 ? 33.243 9.893 -22.642 1.00 33.50 77 PHE A C 1
ATOM 585 O O . PHE A 1 77 ? 34.060 9.741 -23.543 1.00 33.50 77 PHE A O 1
ATOM 592 N N . VAL A 1 78 ? 32.557 11.011 -22.466 1.00 34.28 78 VAL A N 1
ATOM 593 C CA . VAL A 1 78 ? 32.626 12.141 -23.380 1.00 34.28 78 VAL A CA 1
ATOM 594 C C . VAL A 1 78 ? 33.834 13.054 -23.025 1.00 34.28 78 VAL A C 1
ATOM 596 O O . VAL A 1 78 ? 34.432 13.588 -23.956 1.00 34.28 78 VAL A O 1
ATOM 599 N N . ALA A 1 79 ? 34.227 13.170 -21.733 1.00 33.81 79 ALA A N 1
ATOM 600 C CA . ALA A 1 79 ? 35.081 14.202 -21.079 1.00 33.81 79 ALA A CA 1
ATOM 601 C C . ALA A 1 79 ? 36.593 14.079 -21.248 1.00 33.81 79 ALA A C 1
ATOM 603 O O . ALA A 1 79 ? 37.281 15.072 -21.483 1.00 33.81 79 ALA A O 1
ATOM 604 N N . HIS A 1 80 ? 37.128 12.876 -21.097 1.00 37.09 80 HIS A N 1
ATOM 605 C CA . HIS A 1 80 ? 38.465 12.600 -21.606 1.00 37.09 80 HIS A CA 1
ATOM 606 C C . HIS A 1 80 ? 38.410 12.798 -23.140 1.00 37.09 80 HIS A C 1
ATOM 608 O O . HIS A 1 80 ? 37.337 12.740 -23.717 1.00 37.09 80 HIS A O 1
ATOM 614 N N . GLY A 1 81 ? 39.472 13.046 -23.895 1.00 41.72 81 GLY A N 1
ATOM 615 C CA . GLY A 1 81 ? 40.882 13.116 -23.531 1.00 41.72 81 GLY A CA 1
ATOM 616 C C . GLY A 1 81 ? 41.757 12.553 -24.653 1.00 41.72 81 GLY A C 1
ATOM 617 O O . GLY A 1 81 ? 42.754 13.178 -25.020 1.00 41.72 81 GLY A O 1
ATOM 618 N N . ILE A 1 82 ? 41.367 11.420 -25.259 1.00 40.56 82 ILE A N 1
ATOM 619 C CA . ILE A 1 82 ? 42.081 10.908 -26.435 1.00 40.56 82 ILE A CA 1
ATOM 620 C C . ILE A 1 82 ? 41.803 11.734 -27.696 1.00 40.56 82 ILE A C 1
ATOM 622 O O . ILE A 1 82 ? 40.775 12.361 -27.936 1.00 40.56 82 ILE A O 1
ATOM 626 N N . SER A 1 83 ? 42.835 11.712 -28.504 1.00 39.56 83 SER A N 1
ATOM 627 C CA . SER A 1 83 ? 43.112 12.453 -29.715 1.00 39.56 83 SER A CA 1
ATOM 628 C C . SER A 1 83 ? 44.210 11.638 -30.423 1.00 39.56 83 SER A C 1
ATOM 630 O O . SER A 1 83 ? 44.361 10.443 -30.155 1.00 39.56 83 SER A O 1
ATOM 632 N N . GLU A 1 84 ? 44.998 12.215 -31.325 1.00 36.22 84 GLU A N 1
ATOM 633 C CA . GLU A 1 84 ? 46.002 11.479 -32.119 1.00 36.22 84 GLU A CA 1
ATOM 634 C C . GLU A 1 84 ? 47.151 10.825 -31.303 1.00 36.22 84 GLU A C 1
ATOM 636 O O . GLU A 1 84 ? 47.943 10.073 -31.867 1.00 36.22 84 GLU A O 1
ATOM 641 N N . ALA A 1 85 ? 47.265 11.079 -29.992 1.00 40.41 85 ALA A N 1
ATOM 642 C CA . ALA A 1 85 ? 48.445 10.732 -29.190 1.00 40.41 85 ALA A CA 1
ATOM 643 C C . ALA A 1 85 ? 48.723 9.223 -29.014 1.00 40.41 85 ALA A C 1
ATOM 645 O O . ALA A 1 85 ? 49.888 8.831 -29.033 1.00 40.41 85 ALA A O 1
ATOM 646 N N . ASN A 1 86 ? 47.689 8.381 -28.882 1.00 48.84 86 ASN A N 1
ATOM 647 C CA . ASN A 1 86 ? 47.847 6.993 -28.409 1.00 48.84 86 ASN A CA 1
ATOM 648 C C . ASN A 1 86 ? 47.959 5.949 -29.538 1.00 48.84 86 ASN A C 1
ATOM 650 O O . ASN A 1 86 ? 47.931 4.752 -29.271 1.00 48.84 86 ASN A O 1
ATOM 654 N N . VAL A 1 87 ? 48.073 6.360 -30.808 1.00 48.25 87 VAL A N 1
ATOM 655 C CA . VAL A 1 87 ? 48.148 5.415 -31.946 1.00 48.25 87 VAL A CA 1
ATOM 656 C C . VAL A 1 87 ? 49.405 4.536 -31.873 1.00 48.25 87 VAL A C 1
ATOM 658 O O . VAL A 1 87 ? 49.360 3.370 -32.254 1.00 48.25 87 VAL A O 1
ATOM 661 N N . THR A 1 88 ? 50.511 5.063 -31.339 1.00 47.03 88 THR A N 1
ATOM 662 C CA . THR A 1 88 ? 51.753 4.299 -31.139 1.00 47.03 88 THR A CA 1
ATOM 663 C C . THR A 1 88 ? 51.656 3.263 -30.025 1.00 47.03 88 THR A C 1
ATOM 665 O O . THR A 1 88 ? 52.361 2.266 -30.086 1.00 47.03 88 THR A O 1
ATOM 668 N N . ASP A 1 89 ? 50.774 3.452 -29.044 1.00 50.16 89 ASP A N 1
ATOM 669 C CA . ASP A 1 89 ? 50.673 2.569 -27.871 1.00 50.16 89 ASP A CA 1
ATOM 670 C C . ASP A 1 89 ? 49.731 1.375 -28.118 1.00 50.16 89 ASP A C 1
ATOM 672 O O . ASP A 1 89 ? 49.547 0.519 -27.255 1.00 50.16 89 ASP A O 1
ATOM 676 N N . LEU A 1 90 ? 49.125 1.319 -29.311 1.00 48.41 90 LEU A N 1
ATOM 677 C CA . LEU A 1 90 ? 48.177 0.290 -29.750 1.00 48.41 90 LEU A CA 1
ATOM 678 C C . LEU A 1 90 ? 48.783 -0.729 -30.726 1.00 48.41 90 LEU A C 1
ATOM 680 O O . LEU A 1 90 ? 48.087 -1.638 -31.177 1.00 48.41 90 LEU A O 1
ATOM 684 N N . LEU A 1 91 ? 50.063 -0.575 -31.065 1.00 51.31 91 LEU A N 1
ATOM 685 C CA . LEU A 1 91 ? 50.809 -1.454 -31.964 1.00 51.31 91 LEU A CA 1
ATOM 686 C C . LEU A 1 91 ? 51.851 -2.245 -31.171 1.00 51.31 91 LEU A C 1
ATOM 688 O O . LEU A 1 91 ? 52.453 -1.722 -30.231 1.00 51.31 91 LEU A O 1
ATOM 692 N N . SER A 1 92 ? 52.106 -3.502 -31.552 1.00 56.16 92 SER A N 1
ATOM 693 C CA . SER A 1 92 ? 53.198 -4.245 -30.923 1.00 56.16 92 SER A CA 1
ATOM 694 C C . SER A 1 92 ? 54.544 -3.621 -31.309 1.00 56.16 92 SER A C 1
ATOM 696 O O . SER A 1 92 ? 54.691 -3.001 -32.367 1.00 56.16 92 SER A O 1
ATOM 698 N N . LYS A 1 93 ? 55.566 -3.807 -30.465 1.00 56.31 93 LYS A N 1
ATOM 699 C CA . LYS A 1 93 ? 56.906 -3.245 -30.703 1.00 56.31 93 LYS A CA 1
ATOM 700 C C . LYS A 1 93 ? 57.482 -3.640 -32.074 1.00 56.31 93 LYS A C 1
ATOM 702 O O . LYS A 1 93 ? 58.151 -2.828 -32.705 1.00 56.31 93 LYS A O 1
ATOM 707 N N . LYS A 1 94 ? 57.168 -4.852 -32.545 1.00 58.69 94 LYS A N 1
ATOM 708 C CA . LYS A 1 94 ? 57.595 -5.389 -33.844 1.00 58.69 94 LYS A CA 1
ATOM 709 C C . LYS A 1 94 ? 56.896 -4.694 -35.021 1.00 58.69 94 LYS A C 1
ATOM 711 O O . LYS A 1 94 ? 57.535 -4.400 -36.027 1.00 58.69 94 LYS A O 1
ATOM 716 N N . ASP A 1 95 ? 55.609 -4.386 -34.876 1.00 58.56 95 ASP A N 1
ATOM 717 C CA . ASP A 1 95 ? 54.820 -3.721 -35.923 1.00 58.56 95 ASP A CA 1
ATOM 718 C C . ASP A 1 95 ? 55.216 -2.242 -36.043 1.00 58.56 95 ASP A C 1
ATOM 720 O O . ASP A 1 95 ? 55.330 -1.707 -37.144 1.00 58.56 95 ASP A O 1
ATOM 724 N N . LEU A 1 96 ? 55.511 -1.593 -34.910 1.00 62.75 96 LEU A N 1
ATOM 725 C CA . LEU A 1 96 ? 56.076 -0.241 -34.873 1.00 62.75 96 LEU A CA 1
ATOM 726 C C . LEU A 1 96 ? 57.406 -0.148 -35.622 1.00 62.75 96 LEU A C 1
ATOM 728 O O . LEU A 1 96 ? 57.613 0.817 -36.350 1.00 62.75 96 LEU A O 1
ATOM 732 N N . GLU A 1 97 ? 58.301 -1.123 -35.461 1.00 67.81 97 GLU A N 1
ATOM 733 C CA . GLU A 1 97 ? 59.600 -1.144 -36.149 1.00 67.81 97 GLU A CA 1
ATOM 734 C C . GLU A 1 97 ? 59.431 -1.306 -37.675 1.00 67.81 97 GLU A C 1
ATOM 736 O O . GLU A 1 97 ? 60.049 -0.560 -38.436 1.00 67.81 97 GLU A O 1
ATOM 741 N N . LEU A 1 98 ? 58.497 -2.154 -38.123 1.00 70.56 98 LEU A N 1
ATOM 742 C CA . LEU A 1 98 ? 58.096 -2.285 -39.535 1.00 70.56 98 LEU A CA 1
ATOM 743 C C . LEU A 1 98 ? 57.544 -0.977 -40.133 1.00 70.56 98 LEU A C 1
ATOM 745 O O . LEU A 1 98 ? 57.901 -0.592 -41.250 1.00 70.56 98 LEU A O 1
ATOM 749 N N . TRP A 1 99 ? 56.681 -0.268 -39.400 1.00 67.25 99 TRP A N 1
ATOM 750 C CA . TRP A 1 99 ? 56.119 1.006 -39.863 1.00 67.25 99 TRP A CA 1
ATOM 751 C C . TRP A 1 99 ? 57.107 2.178 -39.776 1.00 67.25 99 TRP A C 1
ATOM 753 O O . TRP A 1 99 ? 57.012 3.096 -40.592 1.00 67.25 99 TRP A O 1
ATOM 763 N N . VAL A 1 100 ? 58.076 2.142 -38.853 1.00 71.56 100 VAL A N 1
ATOM 764 C CA . VAL A 1 100 ? 59.228 3.063 -38.827 1.00 71.56 100 VAL A CA 1
ATOM 765 C C . VAL A 1 100 ? 60.059 2.903 -40.096 1.00 71.56 100 VAL A C 1
ATOM 767 O O . VAL A 1 100 ? 60.279 3.890 -40.794 1.00 71.56 100 VAL A O 1
ATOM 770 N N . GLU A 1 101 ? 60.467 1.675 -40.432 1.00 74.44 101 GLU A N 1
ATOM 771 C CA . GLU A 1 101 ? 61.269 1.400 -41.631 1.00 74.44 101 GLU A CA 1
ATOM 772 C C . GLU A 1 101 ? 60.530 1.840 -42.903 1.00 74.44 101 GLU A C 1
ATOM 774 O O . GLU A 1 101 ? 61.105 2.486 -43.783 1.00 74.44 101 GLU A O 1
ATOM 779 N N . ARG A 1 102 ? 59.220 1.569 -42.974 1.00 74.25 102 ARG A N 1
ATOM 780 C CA . ARG A 1 102 ? 58.366 2.017 -44.077 1.00 74.25 102 ARG A CA 1
ATOM 781 C C . ARG A 1 102 ? 58.294 3.542 -44.183 1.00 74.25 102 ARG A C 1
ATOM 783 O O . ARG A 1 102 ? 58.447 4.072 -45.280 1.00 74.25 102 ARG A O 1
ATOM 790 N N . TYR A 1 103 ? 58.100 4.248 -43.070 1.00 72.94 103 TYR A N 1
ATOM 791 C CA . TYR A 1 103 ? 58.044 5.709 -43.059 1.00 72.94 103 TYR A CA 1
ATOM 792 C C . TYR A 1 103 ? 59.375 6.347 -43.461 1.00 72.94 103 TYR A C 1
ATOM 794 O O . TYR A 1 103 ? 59.380 7.223 -44.318 1.00 72.94 103 TYR A O 1
ATOM 802 N N . GLU A 1 104 ? 60.503 5.902 -42.903 1.00 76.06 104 GLU A N 1
ATOM 803 C CA . GLU A 1 104 ? 61.820 6.479 -43.219 1.00 76.06 104 GLU A CA 1
ATOM 804 C C . GLU A 1 104 ? 62.240 6.204 -44.678 1.00 76.06 104 GLU A C 1
ATOM 806 O O . GLU A 1 104 ? 62.983 6.990 -45.272 1.00 76.06 104 GLU A O 1
ATOM 811 N N . LYS A 1 105 ? 61.700 5.137 -45.284 1.00 77.38 105 LYS A N 1
ATOM 812 C CA . LYS A 1 105 ? 61.849 4.796 -46.706 1.00 77.38 105 LYS A CA 1
ATOM 813 C C . LYS A 1 105 ? 60.913 5.585 -47.635 1.00 77.38 105 LYS A C 1
ATOM 815 O O . LYS A 1 105 ? 61.322 5.931 -48.739 1.00 77.38 105 LYS A O 1
ATOM 820 N N . GLU A 1 106 ? 59.680 5.876 -47.213 1.00 74.00 106 GLU A N 1
ATOM 821 C CA . GLU A 1 106 ? 58.694 6.656 -47.985 1.00 74.00 106 GLU A CA 1
ATOM 822 C C . GLU A 1 106 ? 58.839 8.185 -47.805 1.00 74.00 106 GLU A C 1
ATOM 824 O O . GLU A 1 106 ? 58.402 8.947 -48.666 1.00 74.00 106 GLU A O 1
ATOM 829 N N . GLN A 1 107 ? 59.437 8.652 -46.704 1.00 66.69 107 GLN A N 1
ATOM 830 C CA . GLN A 1 107 ? 59.642 10.065 -46.352 1.00 66.69 107 GLN A CA 1
ATOM 831 C C . GLN A 1 107 ? 61.138 10.349 -46.138 1.00 66.69 107 GLN A C 1
ATOM 833 O O . GLN A 1 107 ? 61.598 10.682 -45.043 1.00 66.69 107 GLN A O 1
ATOM 838 N N . THR A 1 108 ? 61.911 10.202 -47.216 1.00 55.72 108 THR A N 1
ATOM 839 C CA . THR A 1 108 ? 63.376 10.326 -47.221 1.00 55.72 108 THR A CA 1
ATOM 840 C C . THR A 1 108 ? 63.872 11.595 -46.521 1.00 55.72 108 THR A C 1
ATOM 842 O O . THR A 1 108 ? 63.581 12.709 -46.956 1.00 55.72 108 THR A O 1
ATOM 845 N N . GLY A 1 109 ? 64.678 11.420 -45.470 1.00 61.34 109 GLY A N 1
ATOM 846 C CA . GLY A 1 109 ? 65.319 12.510 -44.723 1.00 61.34 109 GLY A CA 1
ATOM 847 C C . GLY A 1 109 ? 64.590 12.958 -43.450 1.00 61.34 109 GLY A C 1
ATOM 848 O O . GLY A 1 109 ? 65.167 13.724 -42.679 1.00 61.34 109 GLY A O 1
ATOM 849 N N . LEU A 1 110 ? 63.377 12.460 -43.179 1.00 70.75 110 LEU A N 1
ATOM 850 C CA . LEU A 1 110 ? 62.640 12.728 -41.940 1.00 70.75 110 LEU A CA 1
ATOM 851 C C . LEU A 1 110 ? 62.669 11.494 -41.020 1.00 70.75 110 LEU A C 1
ATOM 853 O O . LEU A 1 110 ? 61.963 10.527 -41.296 1.00 70.75 110 LEU A O 1
ATOM 857 N N . PRO A 1 111 ? 63.445 11.497 -39.918 1.00 70.62 111 PRO A N 1
ATOM 858 C CA . PRO A 1 111 ? 63.521 10.342 -39.032 1.00 70.62 111 PRO A CA 1
ATOM 859 C C . PRO A 1 111 ? 62.213 10.139 -38.253 1.00 70.62 111 PRO A C 1
ATOM 861 O O . PRO A 1 111 ? 61.569 11.093 -37.794 1.00 70.62 111 PRO A O 1
ATOM 864 N N . ALA A 1 112 ? 61.834 8.879 -38.058 1.00 67.12 112 ALA A N 1
ATOM 865 C CA . ALA A 1 112 ? 60.663 8.486 -37.284 1.00 67.12 112 ALA A CA 1
ATOM 866 C C . ALA A 1 112 ? 60.855 8.720 -35.781 1.00 67.12 112 ALA A C 1
ATOM 868 O O . ALA A 1 112 ? 59.879 8.915 -35.054 1.00 67.12 112 ALA A O 1
ATOM 869 N N . ARG A 1 113 ? 62.110 8.717 -35.311 1.00 73.62 113 ARG A N 1
ATOM 870 C CA . ARG A 1 113 ? 62.499 8.962 -33.916 1.00 73.62 113 ARG A CA 1
ATOM 871 C C . ARG A 1 113 ? 63.429 10.165 -33.784 1.00 73.62 113 ARG A C 1
ATOM 873 O O . ARG A 1 113 ? 64.316 10.376 -34.611 1.00 73.62 113 ARG A O 1
ATOM 880 N N . ASP A 1 114 ? 63.253 10.934 -32.716 1.00 74.25 114 ASP A N 1
ATOM 881 C CA . ASP A 1 114 ? 64.183 11.993 -32.340 1.00 74.25 114 ASP A CA 1
ATOM 882 C C . ASP A 1 114 ? 65.498 11.374 -31.833 1.00 74.25 114 ASP A C 1
ATOM 884 O O . ASP A 1 114 ? 65.506 10.500 -30.965 1.00 74.25 114 ASP A O 1
ATOM 888 N N . LYS A 1 115 ? 66.630 11.827 -32.382 1.00 70.19 115 LYS A N 1
ATOM 889 C CA . LYS A 1 115 ? 67.960 11.266 -32.086 1.00 70.19 115 LYS A CA 1
ATOM 890 C C . LYS A 1 115 ? 68.494 11.615 -30.691 1.00 70.19 115 LYS A C 1
ATOM 892 O O . LYS A 1 115 ? 69.488 11.022 -30.281 1.00 70.19 115 LYS A O 1
ATOM 897 N N . LYS A 1 116 ? 67.890 12.574 -29.981 1.00 63.44 116 LYS A N 1
ATOM 898 C CA . LYS A 1 116 ? 68.281 12.986 -28.623 1.00 63.44 116 LYS A CA 1
ATOM 899 C C . LYS A 1 116 ? 67.410 12.359 -27.539 1.00 63.44 116 LYS A C 1
ATOM 901 O O . LYS A 1 116 ? 67.931 12.082 -26.465 1.00 63.44 116 LYS A O 1
ATOM 906 N N . THR A 1 117 ? 66.117 12.150 -27.797 1.00 61.41 117 THR A N 1
ATOM 907 C CA . THR A 1 117 ? 65.174 11.608 -26.795 1.00 61.41 117 THR A CA 1
ATOM 908 C C . THR A 1 117 ? 64.755 10.159 -27.055 1.00 61.41 117 THR A C 1
ATOM 910 O O . THR A 1 117 ? 64.253 9.504 -26.149 1.00 61.41 117 THR A O 1
ATOM 913 N N . GLY A 1 118 ? 64.947 9.633 -28.272 1.00 59.03 118 GLY A N 1
ATOM 914 C CA . GLY A 1 118 ? 64.509 8.288 -28.676 1.00 59.03 118 GLY A CA 1
ATOM 915 C C . GLY A 1 118 ? 63.000 8.155 -28.938 1.00 59.03 118 GLY A C 1
ATOM 916 O O . GLY A 1 118 ? 62.541 7.107 -29.413 1.00 59.03 118 GLY A O 1
ATOM 917 N N . GLU A 1 119 ? 62.230 9.211 -28.661 1.00 61.94 119 GLU A N 1
ATOM 918 C CA . GLU A 1 119 ? 60.782 9.267 -28.848 1.00 61.94 119 GLU A CA 1
ATOM 919 C C . GLU A 1 119 ? 60.376 9.406 -30.318 1.00 61.94 119 GLU A C 1
ATOM 921 O O . GLU A 1 119 ? 61.119 9.928 -31.148 1.00 61.94 119 GLU A O 1
ATOM 926 N N . PHE A 1 120 ? 59.152 8.988 -30.642 1.00 70.06 120 PHE A N 1
ATOM 927 C CA . PHE A 1 120 ? 58.592 9.138 -31.983 1.00 70.06 120 PHE A CA 1
ATOM 928 C C . PHE A 1 120 ? 58.284 10.596 -32.331 1.00 70.06 120 PHE A C 1
ATOM 930 O O . PHE A 1 120 ? 57.562 11.278 -31.590 1.00 70.06 120 PHE A O 1
ATOM 937 N N . THR A 1 121 ? 58.770 11.049 -33.490 1.00 65.56 121 THR A N 1
ATOM 938 C CA . THR A 1 121 ? 58.604 12.427 -33.963 1.00 65.56 121 THR A CA 1
ATOM 939 C C . THR A 1 121 ? 57.133 12.738 -34.283 1.00 65.56 121 THR A C 1
ATOM 941 O O . THR A 1 121 ? 56.395 11.858 -34.739 1.00 65.56 121 THR A O 1
ATOM 944 N N . PRO A 1 122 ? 56.667 13.992 -34.099 1.00 60.44 122 PRO A N 1
ATOM 945 C CA . PRO A 1 122 ? 55.278 14.363 -34.392 1.00 60.44 122 PRO A CA 1
ATOM 946 C C . PRO A 1 122 ? 54.857 14.089 -35.845 1.00 60.44 122 PRO A C 1
ATOM 948 O O . PRO A 1 122 ? 53.705 13.742 -36.105 1.00 60.44 122 PRO A O 1
ATOM 951 N N . ALA A 1 123 ? 55.797 14.197 -36.791 1.00 62.72 123 ALA A N 1
ATOM 952 C CA . ALA A 1 123 ? 55.567 13.895 -38.201 1.00 62.72 123 ALA A CA 1
ATOM 953 C C . ALA A 1 123 ? 55.245 12.406 -38.433 1.00 62.72 123 ALA A C 1
ATOM 955 O O . ALA A 1 123 ? 54.279 12.093 -39.131 1.00 62.72 123 ALA A O 1
ATOM 956 N N . PHE A 1 124 ? 55.974 11.496 -37.775 1.00 66.00 124 PHE A N 1
ATOM 957 C CA . PHE A 1 124 ? 55.718 10.057 -37.858 1.00 66.00 124 PHE A CA 1
ATOM 958 C C . PHE A 1 124 ? 54.379 9.662 -37.222 1.00 66.00 124 PHE A C 1
ATOM 960 O O . PHE A 1 124 ? 53.596 8.941 -37.841 1.00 66.00 124 PHE A O 1
ATOM 967 N N . ARG A 1 125 ? 54.045 10.209 -36.041 1.00 62.44 125 ARG A N 1
ATOM 968 C CA . ARG A 1 125 ? 52.735 9.969 -35.395 1.00 62.44 125 ARG A CA 1
ATOM 969 C C . ARG A 1 125 ? 51.571 10.382 -36.311 1.00 62.44 125 ARG A C 1
ATOM 971 O O . ARG A 1 125 ? 50.599 9.643 -36.459 1.00 62.44 125 ARG A O 1
ATOM 978 N N . LYS A 1 126 ? 51.708 11.518 -3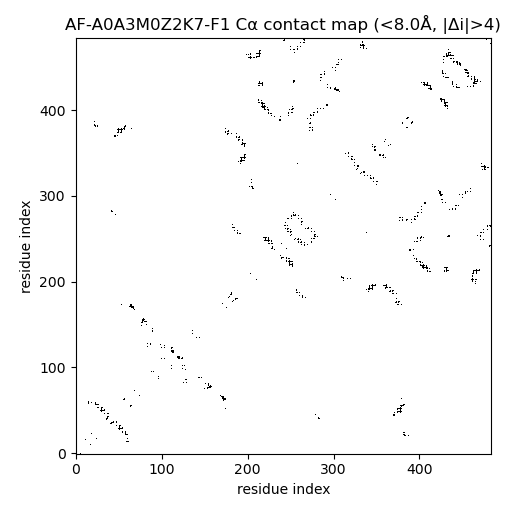7.007 1.00 59.69 126 LYS A N 1
ATOM 979 C CA . LYS A 1 126 ? 50.720 12.017 -37.979 1.00 59.69 126 LYS A CA 1
ATOM 980 C C . LYS A 1 126 ? 50.642 11.173 -39.259 1.00 59.69 126 LYS A C 1
ATOM 982 O O . LYS A 1 126 ? 49.564 11.044 -39.840 1.00 59.69 126 LYS A O 1
ATOM 987 N N . TYR A 1 127 ? 51.753 10.580 -39.698 1.00 64.81 127 TYR A N 1
ATOM 988 C CA . TYR A 1 127 ? 51.770 9.628 -40.813 1.00 64.81 127 TYR A CA 1
ATOM 989 C C . TYR A 1 127 ? 51.061 8.313 -40.455 1.00 64.81 127 TYR A C 1
ATOM 991 O O . TYR A 1 127 ? 50.256 7.844 -41.260 1.00 64.81 127 TYR A O 1
ATOM 999 N N . LEU A 1 128 ? 51.282 7.765 -39.252 1.00 61.47 128 LEU A N 1
ATOM 1000 C CA . LEU A 1 128 ? 50.552 6.588 -38.763 1.00 61.47 128 LEU A CA 1
ATOM 1001 C C . LEU A 1 128 ? 49.041 6.856 -38.730 1.00 61.47 128 LEU A C 1
ATOM 1003 O O . LEU A 1 128 ? 48.267 6.088 -39.295 1.00 61.47 128 LEU A O 1
ATOM 1007 N N . TYR A 1 129 ? 48.615 7.987 -38.158 1.00 57.44 129 TYR A N 1
ATOM 1008 C CA . TYR A 1 129 ? 47.195 8.356 -38.111 1.00 57.44 129 TYR A CA 1
ATOM 1009 C C . TYR A 1 129 ? 46.547 8.449 -39.506 1.00 57.44 129 TYR A C 1
ATOM 1011 O O . TYR A 1 129 ? 45.408 8.018 -39.686 1.00 57.44 129 TYR A O 1
ATOM 1019 N N . ARG A 1 130 ? 47.278 8.949 -40.516 1.00 58.72 130 ARG A N 1
ATOM 1020 C CA . ARG A 1 130 ? 46.798 9.041 -41.908 1.00 58.72 130 ARG A CA 1
ATOM 1021 C C . ARG A 1 130 ? 46.618 7.677 -42.587 1.00 58.72 130 ARG A C 1
ATOM 1023 O O . ARG A 1 130 ? 45.763 7.567 -43.457 1.00 58.72 130 ARG A O 1
ATOM 1030 N N . HIS A 1 131 ? 47.390 6.661 -42.205 1.00 59.50 131 HIS A N 1
ATOM 1031 C CA . HIS A 1 131 ? 47.383 5.333 -42.838 1.00 59.50 131 HIS A CA 1
ATOM 1032 C C . HIS A 1 131 ? 46.692 4.253 -41.988 1.00 59.50 131 HIS A C 1
ATOM 1034 O O . HIS A 1 131 ? 46.850 3.059 -42.245 1.00 59.50 131 HIS A O 1
ATOM 1040 N N . ARG A 1 132 ? 45.889 4.663 -40.996 1.00 57.78 132 ARG A N 1
ATOM 1041 C CA . ARG A 1 132 ? 45.229 3.772 -40.024 1.00 57.78 132 ARG A CA 1
ATOM 1042 C C . ARG A 1 132 ? 44.377 2.662 -40.634 1.00 57.78 132 ARG A C 1
ATOM 1044 O O . ARG A 1 132 ? 44.311 1.559 -40.098 1.00 57.78 132 ARG A O 1
ATOM 1051 N N . ASP A 1 133 ? 43.777 2.928 -41.788 1.00 49.94 133 ASP A N 1
ATOM 1052 C CA . ASP A 1 133 ? 42.874 1.993 -42.458 1.00 49.94 133 ASP A CA 1
ATOM 1053 C C . ASP A 1 133 ? 43.632 0.787 -43.064 1.00 49.94 133 ASP A C 1
ATOM 1055 O O . ASP A 1 133 ? 43.024 -0.236 -43.380 1.00 49.94 133 ASP A O 1
ATOM 1059 N N . LEU A 1 134 ? 44.966 0.887 -43.196 1.00 54.31 134 LEU A N 1
ATOM 1060 C CA . LEU A 1 134 ? 45.841 -0.168 -43.718 1.00 54.31 134 LEU A CA 1
ATOM 1061 C C . LEU A 1 134 ? 46.357 -1.126 -42.635 1.00 54.31 134 LEU A C 1
ATOM 1063 O O . LEU A 1 134 ? 46.534 -2.302 -42.937 1.00 54.31 134 LEU A O 1
ATOM 1067 N N . PHE A 1 135 ? 46.583 -0.668 -41.395 1.00 51.16 135 PHE A N 1
ATOM 1068 C CA . PHE A 1 135 ? 47.068 -1.537 -40.308 1.00 51.16 135 PHE A CA 1
ATOM 1069 C C . PHE A 1 135 ? 45.955 -2.193 -39.482 1.00 51.16 135 PHE A C 1
ATOM 1071 O O . PHE A 1 135 ? 46.177 -3.242 -38.888 1.00 51.16 135 PHE A O 1
ATOM 1078 N N . CYS A 1 136 ? 44.726 -1.669 -39.505 1.00 47.84 136 CYS A N 1
ATOM 1079 C CA . CYS A 1 136 ? 43.568 -2.302 -38.855 1.00 47.84 136 CYS A CA 1
ATOM 1080 C C . CYS A 1 136 ? 43.085 -3.609 -39.533 1.00 47.84 136 CYS A C 1
ATOM 1082 O O . CYS A 1 136 ? 41.979 -4.066 -39.246 1.00 47.84 136 CYS A O 1
ATOM 1084 N N . ARG A 1 137 ? 43.869 -4.203 -40.447 1.00 44.47 137 ARG A N 1
ATOM 1085 C CA . ARG A 1 137 ? 43.509 -5.410 -41.212 1.00 44.47 137 ARG A CA 1
ATOM 1086 C C . ARG A 1 137 ? 44.204 -6.705 -40.778 1.00 44.47 137 ARG A C 1
ATOM 1088 O O . ARG A 1 137 ? 43.758 -7.753 -41.232 1.00 44.47 137 ARG A O 1
ATOM 1095 N N . GLU A 1 138 ? 45.210 -6.672 -39.899 1.00 46.38 138 GLU A N 1
ATOM 1096 C CA . GLU A 1 138 ? 45.913 -7.890 -39.451 1.00 46.38 138 GLU A CA 1
ATOM 1097 C C . GLU A 1 138 ? 45.789 -8.144 -37.930 1.00 46.38 138 GLU A C 1
ATOM 1099 O O . GLU A 1 138 ? 46.128 -7.315 -37.089 1.00 46.38 138 GLU A O 1
ATOM 1104 N N . GLU A 1 139 ? 45.221 -9.316 -37.620 1.00 43.50 139 GLU A N 1
ATOM 1105 C CA . GLU A 1 139 ? 45.183 -10.146 -36.394 1.00 43.50 139 GLU A CA 1
ATOM 1106 C C . GLU A 1 139 ? 45.073 -9.579 -34.953 1.00 43.50 139 GLU A C 1
ATOM 1108 O O . GLU A 1 139 ? 44.788 -10.369 -34.057 1.00 43.50 139 GLU A O 1
ATOM 1113 N N . ASN A 1 140 ? 45.126 -8.271 -34.670 1.00 44.94 140 ASN A N 1
ATOM 1114 C CA . ASN A 1 140 ? 44.896 -7.721 -33.308 1.00 44.94 140 ASN A CA 1
ATOM 1115 C C . ASN A 1 140 ? 43.565 -6.953 -33.140 1.00 44.94 140 ASN A C 1
ATOM 1117 O O . ASN A 1 140 ? 43.439 -5.973 -32.401 1.00 44.94 140 ASN A O 1
ATOM 1121 N N . HIS A 1 141 ? 42.519 -7.454 -33.800 1.00 42.38 141 HIS A N 1
ATOM 1122 C CA . HIS A 1 141 ? 41.219 -6.793 -33.975 1.00 42.38 141 HIS A CA 1
ATOM 1123 C C . HIS A 1 141 ? 40.424 -6.507 -32.674 1.00 42.38 141 HIS A C 1
ATOM 1125 O O . HIS A 1 141 ? 39.542 -5.650 -32.683 1.00 42.38 141 HIS A O 1
ATOM 1131 N N . LYS A 1 142 ? 40.676 -7.187 -31.543 1.00 39.31 142 LYS A N 1
ATOM 1132 C CA . LYS A 1 142 ? 39.875 -6.983 -30.310 1.00 39.31 142 LYS A CA 1
ATOM 1133 C C . LYS A 1 142 ? 40.327 -5.785 -29.465 1.00 39.31 142 LYS A C 1
ATOM 1135 O O . LYS A 1 142 ? 39.504 -4.933 -29.143 1.00 39.31 142 LYS A O 1
ATOM 1140 N N . GLN A 1 143 ? 41.620 -5.668 -29.160 1.00 41.03 143 GLN A N 1
ATOM 1141 C CA . GLN A 1 143 ? 42.129 -4.600 -28.284 1.00 41.03 143 GLN A CA 1
ATOM 1142 C C . GLN A 1 143 ? 42.122 -3.220 -28.968 1.00 41.03 143 GLN A C 1
ATOM 1144 O O . GLN A 1 143 ? 41.799 -2.212 -28.335 1.00 41.03 143 GLN A O 1
ATOM 1149 N N . LEU A 1 144 ? 42.383 -3.173 -30.281 1.00 38.19 144 LEU A N 1
ATOM 1150 C CA . LEU A 1 144 ? 42.281 -1.952 -31.089 1.00 38.19 144 LEU A CA 1
ATOM 1151 C C . LEU A 1 144 ? 40.842 -1.412 -31.154 1.00 38.19 144 LEU A C 1
ATOM 1153 O O . LEU A 1 144 ? 40.639 -0.206 -31.015 1.00 38.19 144 LEU A O 1
ATOM 1157 N N . VAL A 1 145 ? 39.834 -2.283 -31.279 1.00 39.38 145 VAL A N 1
ATOM 1158 C CA . VAL A 1 145 ? 38.415 -1.882 -31.253 1.00 39.38 145 VAL A CA 1
ATOM 1159 C C . VAL A 1 145 ? 38.012 -1.336 -29.878 1.00 39.38 145 VAL A C 1
ATOM 1161 O O . VAL A 1 145 ? 37.333 -0.314 -29.802 1.00 39.38 145 VAL A O 1
ATOM 1164 N N . GLU A 1 146 ? 38.478 -1.931 -28.779 1.00 39.06 146 GLU A N 1
ATOM 1165 C CA . GLU A 1 146 ? 38.227 -1.413 -27.423 1.00 39.06 146 GLU A CA 1
ATOM 1166 C C . GLU A 1 146 ? 38.922 -0.071 -27.141 1.00 39.06 146 GLU A C 1
ATOM 1168 O O . GLU A 1 146 ? 38.420 0.743 -26.362 1.00 39.06 146 GLU A O 1
ATOM 1173 N N . ALA A 1 147 ? 40.069 0.202 -27.766 1.00 37.47 147 ALA A N 1
ATOM 1174 C CA . ALA A 1 147 ? 40.712 1.514 -27.711 1.00 37.47 147 ALA A CA 1
ATOM 1175 C C . ALA A 1 147 ? 39.985 2.555 -28.582 1.00 37.47 147 ALA A C 1
ATOM 1177 O O . ALA A 1 147 ? 39.712 3.665 -28.124 1.00 37.47 147 ALA A O 1
ATOM 1178 N N . PHE A 1 148 ? 39.582 2.190 -29.800 1.00 34.16 148 PHE A N 1
ATOM 1179 C CA . PHE A 1 148 ? 38.854 3.074 -30.718 1.00 34.16 148 PHE A CA 1
ATOM 1180 C C . PHE A 1 148 ? 37.445 3.431 -30.199 1.00 34.16 148 PHE A C 1
ATOM 1182 O O . PHE A 1 148 ? 37.004 4.577 -30.296 1.00 34.16 148 PHE A O 1
ATOM 1189 N N . ASN A 1 149 ? 36.776 2.487 -29.526 1.00 37.34 149 ASN A N 1
ATOM 1190 C CA . ASN A 1 149 ? 35.491 2.702 -28.848 1.00 37.34 149 ASN A CA 1
ATOM 1191 C C . ASN A 1 149 ? 35.597 3.552 -27.572 1.00 37.34 149 ASN A C 1
ATOM 1193 O O . ASN A 1 149 ? 34.581 4.058 -27.084 1.00 37.34 149 ASN A O 1
ATOM 1197 N N . ARG A 1 150 ? 36.808 3.727 -27.028 1.00 37.41 150 ARG A N 1
ATOM 1198 C CA . ARG A 1 150 ? 37.117 4.773 -26.044 1.00 37.41 150 ARG A CA 1
ATOM 1199 C C . ARG A 1 150 ? 37.424 6.111 -26.742 1.00 37.41 150 ARG A C 1
ATOM 1201 O O . ARG A 1 150 ? 37.036 7.144 -26.216 1.00 37.41 150 ARG A O 1
ATOM 1208 N N . TRP A 1 151 ? 38.018 6.101 -27.940 1.00 34.56 151 TRP A N 1
ATOM 1209 C CA . TRP A 1 151 ? 38.490 7.289 -28.675 1.00 34.56 151 TRP A CA 1
ATOM 1210 C C . TRP A 1 151 ? 37.388 8.206 -29.230 1.00 34.56 151 TRP A C 1
ATOM 1212 O O . TRP A 1 151 ? 37.414 9.397 -28.944 1.00 34.56 151 TRP A O 1
ATOM 1222 N N . ASN A 1 152 ? 36.395 7.685 -29.967 1.00 35.47 152 ASN A N 1
ATOM 1223 C CA . ASN A 1 152 ? 35.296 8.518 -30.507 1.00 35.47 152 ASN A CA 1
ATOM 1224 C C . ASN A 1 152 ? 34.484 9.193 -29.401 1.00 35.47 152 ASN A C 1
ATOM 1226 O O . ASN A 1 152 ? 34.089 10.351 -29.505 1.00 35.47 152 ASN A O 1
ATOM 1230 N N . ARG A 1 153 ? 34.279 8.443 -28.319 1.00 35.69 153 ARG A N 1
ATOM 1231 C CA . ARG A 1 153 ? 33.718 8.928 -27.066 1.00 35.69 153 ARG A CA 1
ATOM 1232 C C . ARG A 1 153 ? 34.487 10.160 -26.583 1.00 35.69 153 ARG A C 1
ATOM 1234 O O . ARG A 1 153 ? 33.911 11.216 -26.363 1.00 35.69 153 ARG A O 1
ATOM 1241 N N . GLN A 1 154 ? 35.806 10.055 -26.611 1.00 33.62 154 GLN A N 1
ATOM 1242 C CA . GLN A 1 154 ? 36.729 11.036 -26.072 1.00 33.62 154 GLN A CA 1
ATOM 1243 C C . GLN A 1 154 ? 37.109 12.204 -27.017 1.00 33.62 154 GLN A C 1
ATOM 1245 O O . GLN A 1 154 ? 37.979 13.013 -26.695 1.00 33.62 154 GLN A O 1
ATOM 1250 N N . GLN A 1 155 ? 36.419 12.342 -28.159 1.00 34.03 155 GLN A N 1
ATOM 1251 C CA . GLN A 1 155 ? 36.349 13.577 -28.964 1.00 34.03 155 GLN A CA 1
ATOM 1252 C C . GLN A 1 155 ? 35.077 14.404 -28.684 1.00 34.03 155 GLN A C 1
ATOM 1254 O O . GLN A 1 155 ? 34.989 15.553 -29.125 1.00 34.03 155 GLN A O 1
ATOM 1259 N N . ALA A 1 156 ? 34.086 13.848 -27.979 1.00 35.28 156 ALA A N 1
ATOM 1260 C CA . ALA A 1 156 ? 32.745 14.420 -27.936 1.00 35.28 156 ALA A CA 1
ATOM 1261 C C . ALA A 1 156 ? 32.561 15.582 -26.928 1.00 35.28 156 ALA A C 1
ATOM 1263 O O . ALA A 1 156 ? 31.812 16.500 -27.260 1.00 35.28 156 ALA A O 1
ATOM 1264 N N . LEU A 1 157 ? 33.251 15.655 -25.768 1.00 36.47 157 LEU A N 1
ATOM 1265 C CA . LEU A 1 157 ? 33.134 16.860 -24.898 1.00 36.47 157 LEU A CA 1
ATOM 1266 C C . LEU A 1 157 ? 33.994 18.015 -25.395 1.00 36.47 157 LEU A C 1
ATOM 1268 O O . LEU A 1 157 ? 33.630 19.168 -25.179 1.00 36.47 157 LEU A O 1
ATOM 1272 N N . LEU A 1 158 ? 35.096 17.735 -26.098 1.00 38.41 158 LEU A N 1
ATOM 1273 C CA . LEU A 1 158 ? 36.006 18.777 -26.582 1.00 38.41 158 LEU A CA 1
ATOM 1274 C C . LEU A 1 158 ? 35.369 19.705 -27.629 1.00 38.41 158 LEU A C 1
ATOM 1276 O O . LEU A 1 158 ? 35.879 20.803 -27.842 1.00 38.41 158 LEU A O 1
ATOM 1280 N N . ARG A 1 159 ? 34.256 19.309 -28.265 1.00 37.34 159 ARG A N 1
ATOM 1281 C CA . ARG A 1 159 ? 33.533 20.164 -29.223 1.00 37.34 159 ARG A CA 1
ATOM 1282 C C . ARG A 1 159 ? 32.472 21.071 -28.607 1.00 37.34 159 ARG A C 1
ATOM 1284 O O . ARG A 1 159 ? 32.069 22.016 -29.276 1.00 37.34 159 ARG A O 1
ATOM 1291 N N . GLY A 1 160 ? 32.038 20.824 -27.367 1.00 44.75 160 GLY A N 1
ATOM 1292 C CA . GLY A 1 160 ? 31.132 21.724 -26.639 1.00 44.75 160 GLY A CA 1
ATOM 1293 C C . GLY A 1 160 ? 29.860 22.126 -27.402 1.00 44.75 160 GLY A C 1
ATOM 1294 O O . GLY A 1 160 ? 29.377 23.248 -27.240 1.00 44.75 160 GLY A O 1
ATOM 1295 N N . GLU A 1 161 ? 29.337 21.256 -28.272 1.00 34.25 161 GLU A N 1
ATOM 1296 C CA . GLU A 1 161 ? 28.170 21.580 -29.092 1.00 34.25 161 GLU A CA 1
ATOM 1297 C C . GLU A 1 161 ? 26.941 21.781 -28.193 1.00 34.25 161 GLU A C 1
ATOM 1299 O O . GLU A 1 161 ? 26.643 20.971 -27.313 1.00 34.25 161 GLU A O 1
ATOM 1304 N N . LYS A 1 162 ? 26.185 22.864 -28.423 1.00 36.41 162 LYS A N 1
ATOM 1305 C CA . LYS A 1 162 ? 25.024 23.263 -27.597 1.00 36.41 162 LYS A CA 1
ATOM 1306 C C . LYS A 1 162 ? 23.868 22.242 -27.576 1.00 36.41 162 LYS A C 1
ATOM 1308 O O . LYS A 1 162 ? 22.891 22.452 -26.865 1.00 36.41 162 LYS A O 1
ATOM 1313 N N . HIS A 1 163 ? 24.008 21.140 -28.311 1.00 36.00 163 HIS A N 1
ATOM 1314 C CA . HIS A 1 163 ? 23.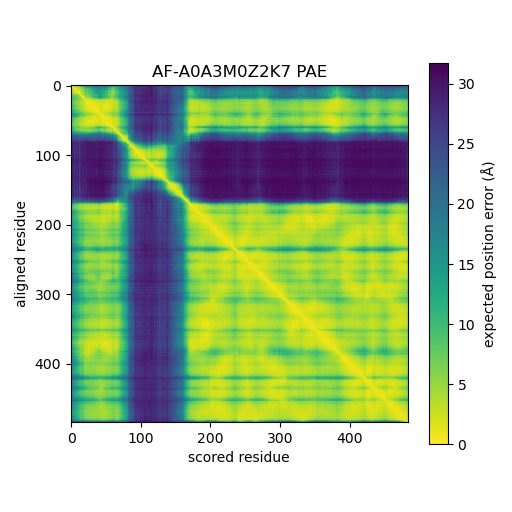014 20.098 -28.546 1.00 36.00 163 HIS A CA 1
ATOM 1315 C C . HIS A 1 163 ? 23.303 18.777 -27.800 1.00 36.00 163 HIS A C 1
ATOM 1317 O O . HIS A 1 163 ? 22.587 17.801 -27.990 1.00 36.00 163 HIS A O 1
ATOM 1323 N N . VAL A 1 164 ? 24.290 18.711 -26.890 1.00 35.31 164 VAL A N 1
ATOM 1324 C CA . VAL A 1 164 ? 24.568 17.475 -26.111 1.00 35.31 164 VAL A CA 1
ATOM 1325 C C . VAL A 1 164 ? 23.366 17.015 -25.261 1.00 35.31 164 VAL A C 1
ATOM 1327 O O . VAL A 1 164 ? 23.169 15.817 -25.082 1.00 35.31 164 VAL A O 1
ATOM 1330 N N . LYS A 1 165 ? 22.501 17.934 -24.799 1.00 37.06 165 LYS A N 1
ATOM 1331 C CA . LYS A 1 165 ? 21.225 17.578 -24.134 1.00 37.06 165 LYS A CA 1
ATOM 1332 C C . LYS A 1 165 ? 20.163 16.989 -25.074 1.00 37.06 165 LYS A C 1
ATOM 1334 O O . LYS A 1 165 ? 19.199 16.416 -24.585 1.00 37.06 165 LYS A O 1
ATOM 1339 N N . GLU A 1 166 ? 20.329 17.154 -26.381 1.00 34.53 166 GLU A N 1
ATOM 1340 C CA . GLU A 1 166 ? 19.377 16.765 -27.432 1.00 34.53 166 GLU A CA 1
ATOM 1341 C C . GLU A 1 166 ? 19.715 15.388 -28.041 1.00 34.53 166 GLU A C 1
ATOM 1343 O O . GLU A 1 166 ? 18.884 14.786 -28.711 1.00 34.53 166 GLU A O 1
ATOM 1348 N N . TYR A 1 167 ? 20.921 14.871 -27.760 1.00 34.53 167 TYR A N 1
ATOM 1349 C CA . TYR A 1 167 ? 21.392 13.528 -28.139 1.00 34.53 167 TYR A CA 1
ATOM 1350 C C . TYR A 1 167 ? 21.704 12.616 -26.939 1.00 34.53 167 TYR A C 1
ATOM 1352 O O . TYR A 1 167 ? 22.130 11.474 -27.124 1.00 34.53 167 TYR A O 1
ATOM 1360 N N . ALA A 1 168 ? 21.509 13.090 -25.705 1.00 39.91 168 ALA A N 1
ATOM 1361 C CA . ALA A 1 168 ? 21.501 12.208 -24.544 1.00 39.91 168 ALA A CA 1
ATOM 1362 C C . ALA A 1 168 ? 20.318 11.229 -24.686 1.00 39.91 168 ALA A C 1
ATOM 1364 O O . ALA A 1 168 ? 19.210 11.699 -24.952 1.00 39.91 168 ALA A O 1
ATOM 1365 N N . PRO A 1 169 ? 20.501 9.904 -24.509 1.00 51.81 169 PRO A N 1
ATOM 1366 C CA . PRO A 1 169 ? 19.375 8.979 -24.527 1.00 51.81 169 PRO A CA 1
ATOM 1367 C C . PRO A 1 169 ? 18.364 9.426 -23.474 1.00 51.81 169 PRO A C 1
ATOM 1369 O O . PRO A 1 169 ? 18.719 9.594 -22.307 1.00 51.81 169 PRO A O 1
ATOM 1372 N N . HIS A 1 170 ? 17.130 9.688 -23.886 1.00 61.72 170 HIS A N 1
ATOM 1373 C CA . HIS A 1 170 ? 16.078 10.054 -22.951 1.00 61.72 170 HIS A CA 1
ATOM 1374 C C . HIS A 1 170 ? 15.568 8.796 -22.252 1.00 61.72 170 HIS A C 1
ATOM 1376 O O . HIS A 1 170 ? 15.420 7.751 -22.885 1.00 61.72 170 HIS A O 1
ATOM 1382 N N . ASP A 1 171 ? 15.289 8.906 -20.952 1.00 76.75 171 ASP A N 1
ATOM 1383 C CA . ASP A 1 171 ? 14.573 7.861 -20.228 1.00 76.75 171 ASP A CA 1
ATOM 1384 C C . ASP A 1 171 ? 13.243 7.582 -20.939 1.00 76.75 171 ASP A C 1
ATOM 1386 O O . ASP A 1 171 ? 12.516 8.512 -21.310 1.00 76.75 171 ASP A O 1
ATOM 1390 N N . GLY A 1 172 ? 12.893 6.304 -21.081 1.00 81.31 172 GLY A N 1
ATOM 1391 C CA . GLY A 1 172 ? 11.585 5.897 -21.578 1.00 81.31 172 GLY A CA 1
ATOM 1392 C C . GLY A 1 172 ? 10.464 6.585 -20.793 1.00 81.31 172 GLY A C 1
ATOM 1393 O O . GLY A 1 172 ? 10.623 6.925 -19.617 1.00 81.31 172 GLY A O 1
ATOM 1394 N N . PHE A 1 173 ? 9.309 6.807 -21.424 1.00 86.62 173 PHE A N 1
ATOM 1395 C CA . PHE A 1 173 ? 8.195 7.549 -20.818 1.00 86.62 173 PHE A CA 1
ATOM 1396 C C . PHE A 1 173 ? 7.838 7.061 -19.399 1.00 86.62 173 PHE A C 1
ATOM 1398 O O . PHE A 1 173 ? 7.691 7.874 -18.485 1.00 86.62 173 PHE A O 1
ATOM 1405 N N . LEU A 1 174 ? 7.762 5.742 -19.184 1.00 88.75 174 LEU A N 1
ATOM 1406 C CA . LEU A 1 174 ? 7.475 5.184 -17.859 1.00 88.75 174 LEU A CA 1
ATOM 1407 C C . LEU A 1 174 ? 8.674 5.288 -16.908 1.00 88.75 174 LEU A C 1
ATOM 1409 O O . LEU A 1 174 ? 8.475 5.504 -15.712 1.00 88.75 174 LEU A O 1
ATOM 1413 N N . MET A 1 175 ? 9.905 5.197 -17.422 1.00 85.75 175 MET A N 1
ATOM 1414 C CA . MET A 1 175 ? 11.125 5.342 -16.620 1.00 85.75 175 MET A CA 1
ATOM 1415 C C . MET A 1 175 ? 11.279 6.772 -16.094 1.00 85.75 175 MET A C 1
ATOM 1417 O O . MET A 1 175 ? 11.589 6.963 -14.918 1.00 85.75 175 MET A O 1
ATOM 1421 N N . THR A 1 176 ? 10.963 7.772 -16.921 1.00 88.25 176 THR A N 1
ATOM 1422 C CA . THR A 1 176 ? 10.922 9.185 -16.522 1.00 88.25 176 THR A CA 1
ATOM 1423 C C . THR A 1 176 ? 9.960 9.383 -15.349 1.00 88.25 176 THR A C 1
ATOM 1425 O O . THR A 1 176 ? 10.342 9.959 -14.328 1.00 88.25 176 THR A O 1
ATOM 1428 N N . ILE A 1 177 ? 8.728 8.865 -15.446 1.00 91.12 177 ILE A N 1
ATOM 1429 C CA . ILE A 1 177 ? 7.722 8.994 -14.378 1.00 91.12 177 ILE A CA 1
ATOM 1430 C C . ILE A 1 177 ? 8.176 8.252 -13.108 1.00 91.12 177 ILE A C 1
ATOM 1432 O O . ILE A 1 177 ? 8.099 8.803 -12.006 1.00 91.12 177 ILE A O 1
ATOM 1436 N N . TYR A 1 178 ? 8.722 7.042 -13.257 1.00 87.06 178 TYR A N 1
ATOM 1437 C CA . TYR A 1 178 ? 9.258 6.246 -12.155 1.00 87.06 178 TYR A CA 1
ATOM 1438 C C . TYR A 1 178 ? 10.386 6.973 -11.403 1.00 87.06 178 TYR A C 1
ATOM 1440 O O . TYR A 1 178 ? 10.315 7.092 -10.178 1.00 87.06 178 TYR A O 1
ATOM 1448 N N . LYS A 1 179 ? 11.388 7.510 -12.114 1.00 85.06 179 LYS A N 1
ATOM 1449 C CA . LYS A 1 179 ? 12.492 8.291 -11.525 1.00 85.06 179 LYS A CA 1
ATOM 1450 C C . LYS A 1 179 ? 12.004 9.590 -10.875 1.00 85.06 179 LYS A C 1
ATOM 1452 O O . LYS A 1 179 ? 12.497 9.961 -9.815 1.00 85.06 179 LYS A O 1
ATOM 1457 N N . THR A 1 180 ? 11.015 10.252 -11.479 1.00 87.69 180 THR A N 1
ATOM 1458 C CA . THR A 1 180 ? 10.483 11.543 -11.002 1.00 87.69 180 THR A CA 1
ATOM 1459 C C . THR A 1 180 ? 9.646 11.430 -9.726 1.00 87.69 180 THR A C 1
ATOM 1461 O O . THR A 1 180 ? 9.550 12.421 -8.999 1.00 87.69 180 THR A O 1
ATOM 1464 N N . GLY A 1 181 ? 9.031 10.273 -9.442 1.00 88.19 181 GLY A N 1
ATOM 1465 C CA . GLY A 1 181 ? 8.085 10.171 -8.325 1.00 88.19 181 GLY A CA 1
ATOM 1466 C C . GLY A 1 181 ? 8.057 8.886 -7.497 1.00 88.19 181 GLY A C 1
ATOM 1467 O O . GLY A 1 181 ? 7.587 8.920 -6.362 1.00 88.19 181 GLY A O 1
ATOM 1468 N N . VAL A 1 182 ? 8.524 7.749 -8.017 1.00 84.75 182 VAL A N 1
ATOM 1469 C CA . VAL A 1 182 ? 8.518 6.474 -7.270 1.00 84.75 182 VAL A CA 1
ATOM 1470 C C . VAL A 1 182 ? 9.882 6.207 -6.646 1.00 84.75 182 VAL A C 1
ATOM 1472 O O . VAL A 1 182 ? 9.960 5.886 -5.465 1.00 84.75 182 VAL A O 1
ATOM 1475 N N . ALA A 1 183 ? 10.955 6.391 -7.418 1.00 80.62 183 ALA A N 1
ATOM 1476 C CA . ALA A 1 183 ? 12.329 6.187 -6.961 1.00 80.62 183 ALA A CA 1
ATOM 1477 C C . ALA A 1 183 ? 12.773 7.191 -5.879 1.00 80.62 183 ALA A C 1
ATOM 1479 O O . ALA A 1 183 ? 13.706 6.908 -5.137 1.00 80.62 183 ALA A O 1
ATOM 1480 N N . ASN A 1 184 ? 12.109 8.348 -5.793 1.00 82.56 184 ASN A N 1
ATOM 1481 C CA . ASN A 1 184 ? 12.405 9.442 -4.864 1.00 82.56 184 ASN A CA 1
ATOM 1482 C C . ASN A 1 184 ? 11.290 9.679 -3.823 1.00 82.56 184 ASN A C 1
ATOM 1484 O O . ASN A 1 184 ? 11.204 10.770 -3.265 1.00 82.56 184 ASN A O 1
ATOM 1488 N N . GLU A 1 185 ? 10.411 8.693 -3.600 1.00 85.75 185 GLU A N 1
ATOM 1489 C CA . GLU A 1 185 ? 9.349 8.687 -2.568 1.00 85.75 185 GLU A CA 1
ATOM 1490 C C . GLU A 1 185 ? 8.219 9.724 -2.716 1.00 85.75 185 GLU A C 1
ATOM 1492 O O . GLU A 1 185 ? 7.228 9.661 -1.982 1.00 85.75 185 GLU A O 1
ATOM 1497 N N . LEU A 1 186 ? 8.302 10.645 -3.678 1.00 91.75 186 LEU A N 1
ATOM 1498 C CA . LEU A 1 186 ? 7.381 11.776 -3.810 1.00 91.75 186 LEU A CA 1
ATOM 1499 C C . LEU A 1 186 ? 5.918 11.344 -4.015 1.00 91.75 186 LEU A C 1
ATOM 1501 O O . LEU A 1 186 ? 5.016 11.892 -3.380 1.00 91.75 186 LEU A O 1
ATOM 1505 N N . PHE A 1 187 ? 5.659 10.357 -4.876 1.00 92.44 187 PHE A N 1
ATOM 1506 C CA . PHE A 1 187 ? 4.303 9.871 -5.146 1.00 92.44 187 PHE A CA 1
ATOM 1507 C C . PHE A 1 187 ? 3.685 9.135 -3.946 1.00 92.44 187 PHE A C 1
ATOM 1509 O O . PHE A 1 187 ? 2.564 9.499 -3.580 1.00 92.44 187 PHE A O 1
ATOM 1516 N N . PRO A 1 188 ? 4.369 8.178 -3.277 1.00 89.44 188 PRO A N 1
ATOM 1517 C CA . PRO A 1 188 ? 3.917 7.633 -1.996 1.00 89.44 188 PRO A CA 1
ATOM 1518 C C . PRO A 1 188 ? 3.510 8.699 -0.975 1.00 89.44 188 PRO A C 1
ATOM 1520 O O . PRO A 1 188 ? 2.415 8.618 -0.420 1.00 89.44 188 PRO A O 1
ATOM 1523 N N . LEU A 1 189 ? 4.341 9.728 -0.774 1.00 93.62 189 LEU A N 1
ATOM 1524 C CA . LEU A 1 189 ? 4.079 10.796 0.197 1.00 93.62 189 LEU A CA 1
ATOM 1525 C C . LEU A 1 189 ? 2.850 11.643 -0.177 1.00 93.62 189 LEU A C 1
ATOM 1527 O O . LEU A 1 189 ? 2.036 11.963 0.690 1.00 93.62 189 LEU A O 1
ATOM 1531 N N . ILE A 1 190 ? 2.655 11.966 -1.459 1.00 95.44 190 ILE A N 1
ATOM 1532 C CA . ILE A 1 190 ? 1.462 12.708 -1.906 1.00 95.44 190 ILE A CA 1
ATOM 1533 C C . ILE A 1 190 ? 0.189 11.851 -1.800 1.00 95.44 190 ILE A C 1
ATOM 1535 O O . ILE A 1 190 ? -0.862 12.370 -1.417 1.00 95.44 190 ILE A O 1
ATOM 1539 N N . ILE A 1 191 ? 0.254 10.542 -2.069 1.00 91.94 191 ILE A N 1
ATOM 1540 C CA . ILE A 1 191 ? -0.891 9.646 -1.834 1.00 91.94 191 ILE A CA 1
ATOM 1541 C C . ILE A 1 191 ? -1.223 9.593 -0.343 1.00 91.94 191 ILE A C 1
ATOM 1543 O O . ILE A 1 191 ? -2.390 9.731 0.013 1.00 91.94 191 ILE A O 1
ATOM 1547 N N . PHE A 1 192 ? -0.219 9.490 0.529 1.00 91.75 192 PHE A N 1
ATOM 1548 C CA . PHE A 1 192 ? -0.397 9.568 1.980 1.00 91.75 192 PHE A CA 1
ATOM 1549 C C . PHE A 1 192 ? -1.113 10.842 2.430 1.00 91.75 192 PHE A C 1
ATOM 1551 O O . PHE A 1 192 ? -2.037 10.795 3.242 1.00 91.75 192 PHE A O 1
ATOM 1558 N N . MET A 1 193 ? -0.731 11.978 1.852 1.00 96.19 193 MET A N 1
ATOM 1559 C CA . MET A 1 193 ? -1.370 13.269 2.084 1.00 96.19 193 MET A CA 1
ATOM 1560 C C . MET A 1 193 ? -2.841 13.280 1.633 1.00 96.19 193 MET A C 1
ATOM 1562 O O . MET A 1 193 ? -3.713 13.745 2.369 1.00 96.19 193 MET A O 1
ATOM 1566 N N . GLY A 1 194 ? -3.148 12.707 0.465 1.00 94.50 194 GLY A N 1
ATOM 1567 C CA . GLY A 1 194 ? -4.525 12.542 -0.010 1.00 94.50 194 GLY A CA 1
ATOM 1568 C C . GLY A 1 194 ? -5.356 11.587 0.859 1.00 94.50 194 GLY A C 1
ATOM 1569 O O . GLY A 1 194 ? -6.497 11.903 1.192 1.00 94.50 194 GLY A O 1
ATOM 1570 N N . VAL A 1 195 ? -4.782 10.463 1.303 1.00 91.12 195 VAL A N 1
ATOM 1571 C CA . VAL A 1 195 ? -5.410 9.518 2.248 1.00 91.12 195 VAL A CA 1
ATOM 1572 C C . VAL A 1 195 ? -5.707 10.205 3.581 1.00 91.12 195 VAL A C 1
ATOM 1574 O O . VAL A 1 195 ? -6.820 10.080 4.094 1.00 91.12 195 VAL A O 1
ATOM 1577 N N . GLY A 1 196 ? -4.773 11.000 4.106 1.00 93.94 196 GLY A N 1
ATOM 1578 C CA . GLY A 1 196 ? -4.983 11.817 5.302 1.00 93.94 196 GLY A CA 1
ATOM 1579 C C . GLY A 1 196 ? -6.144 12.801 5.146 1.00 93.94 196 GLY A C 1
ATOM 1580 O O . GLY A 1 196 ? -6.992 12.900 6.031 1.00 93.94 196 GLY A O 1
ATOM 1581 N N . ALA A 1 197 ? -6.231 13.465 3.990 1.00 95.38 197 ALA A N 1
ATOM 1582 C CA . ALA A 1 197 ? -7.314 14.393 3.667 1.00 95.38 197 ALA A CA 1
ATOM 1583 C C . ALA A 1 197 ? -8.682 13.706 3.472 1.00 95.38 197 ALA A C 1
ATOM 1585 O O . ALA A 1 197 ? -9.707 14.327 3.748 1.00 95.38 197 ALA A O 1
ATOM 1586 N N . MET A 1 198 ? -8.722 12.435 3.053 1.00 91.00 198 MET A N 1
ATOM 1587 C CA . MET A 1 198 ? -9.952 11.625 2.966 1.00 91.00 198 MET A CA 1
ATOM 1588 C C . MET A 1 198 ? -10.405 11.043 4.314 1.00 91.00 198 MET A C 1
ATOM 1590 O O . MET A 1 198 ? -11.590 10.755 4.490 1.00 91.00 198 MET A O 1
ATOM 1594 N N . THR A 1 199 ? -9.481 10.834 5.251 1.00 89.81 199 THR A N 1
ATOM 1595 C CA . THR A 1 199 ? -9.717 10.018 6.450 1.00 89.81 199 THR A CA 1
ATOM 1596 C C . THR A 1 199 ? -10.347 10.819 7.591 1.00 89.81 199 THR A C 1
ATOM 1598 O O . THR A 1 199 ? -9.800 11.827 8.034 1.00 89.81 199 THR A O 1
ATOM 1601 N N . ASP A 1 200 ? -11.471 10.325 8.122 1.00 89.38 200 ASP A N 1
ATOM 1602 C CA . ASP A 1 200 ? -12.015 10.768 9.410 1.00 89.38 200 ASP A CA 1
ATOM 1603 C C . ASP A 1 200 ? -11.416 9.926 10.548 1.00 89.38 200 ASP A C 1
ATOM 1605 O O . ASP A 1 200 ? -11.659 8.722 10.642 1.00 89.38 200 ASP A O 1
ATOM 1609 N N . PHE A 1 201 ? -10.653 10.570 11.433 1.00 92.44 201 PHE A N 1
ATOM 1610 C CA . PHE A 1 201 ? -10.068 9.951 12.630 1.00 92.44 201 PHE A CA 1
ATOM 1611 C C . PHE A 1 201 ? -11.029 9.951 13.832 1.00 92.44 201 PHE A C 1
ATOM 1613 O O . PHE A 1 201 ? -10.726 9.353 14.864 1.00 92.44 201 PHE A O 1
ATOM 1620 N N . GLY A 1 202 ? -12.211 10.565 13.704 1.00 93.38 202 GLY A N 1
ATOM 1621 C CA . GLY A 1 202 ? -13.272 10.590 14.710 1.00 93.38 202 GLY A CA 1
ATOM 1622 C C . GLY A 1 202 ? -13.563 9.222 15.339 1.00 93.38 202 GLY A C 1
ATOM 1623 O O . GLY A 1 202 ? -13.567 9.144 16.564 1.00 93.38 202 GLY A O 1
ATOM 1624 N N . PRO A 1 203 ? -13.721 8.127 14.570 1.00 92.81 203 PRO A N 1
ATOM 1625 C CA . PRO A 1 203 ? -13.880 6.784 15.126 1.00 92.81 203 PRO A CA 1
ATOM 1626 C C . PRO A 1 203 ? -12.747 6.304 16.037 1.00 92.81 203 PRO A C 1
ATOM 1628 O O . PRO A 1 203 ? -13.008 5.717 17.090 1.00 92.81 203 PRO A O 1
ATOM 1631 N N . LEU A 1 204 ? -11.497 6.577 15.657 1.00 94.44 204 LEU A N 1
ATOM 1632 C CA . LEU A 1 204 ? -10.316 6.203 16.435 1.00 94.44 204 LEU A CA 1
ATOM 1633 C C . LEU A 1 204 ? -10.216 7.042 17.717 1.00 94.44 204 LEU A C 1
ATOM 1635 O O . LEU A 1 204 ? -9.998 6.499 18.797 1.00 94.44 204 LEU A O 1
ATOM 1639 N N . ILE A 1 205 ? -10.455 8.353 17.618 1.00 95.50 205 ILE A N 1
ATOM 1640 C CA . ILE A 1 205 ? -10.472 9.276 18.763 1.00 95.50 205 ILE A CA 1
ATOM 1641 C C . ILE A 1 205 ? -11.630 8.941 19.722 1.00 95.50 205 ILE A C 1
ATOM 1643 O O . ILE A 1 205 ? -11.479 9.023 20.944 1.00 95.50 205 ILE A O 1
ATOM 1647 N N . ALA A 1 206 ? -12.784 8.526 19.192 1.00 94.06 206 ALA A N 1
ATOM 1648 C CA . ALA A 1 206 ? -13.955 8.154 19.978 1.00 94.06 206 ALA A CA 1
ATOM 1649 C C . ALA A 1 206 ? -13.708 6.907 20.842 1.00 94.06 206 ALA A C 1
ATOM 1651 O O . ALA A 1 206 ? -14.105 6.896 22.008 1.00 94.06 206 ALA A O 1
ATOM 1652 N N . ASN A 1 207 ? -13.022 5.889 20.306 1.00 92.19 207 ASN A N 1
ATOM 1653 C CA . ASN A 1 207 ? -12.620 4.694 21.052 1.00 92.19 207 ASN A CA 1
ATOM 1654 C C . ASN A 1 207 ? -11.127 4.357 20.838 1.00 92.19 207 ASN A C 1
ATOM 1656 O O . ASN A 1 207 ? -10.807 3.442 20.069 1.00 92.19 207 ASN A O 1
ATOM 1660 N N . PRO A 1 208 ? -10.203 5.020 21.567 1.00 93.06 208 PRO A N 1
ATOM 1661 C CA . PRO A 1 208 ? -8.759 4.862 21.365 1.00 93.06 208 PRO A CA 1
ATOM 1662 C C . PRO A 1 208 ? -8.232 3.443 21.600 1.00 93.06 208 PRO A C 1
ATOM 1664 O O . PRO A 1 208 ? -7.188 3.082 21.065 1.00 93.06 208 PRO A O 1
ATOM 1667 N N . LYS A 1 209 ? -8.964 2.594 22.339 1.00 91.81 209 LYS A N 1
ATOM 1668 C CA . LYS A 1 209 ? -8.602 1.177 22.529 1.00 91.81 209 LYS A CA 1
ATOM 1669 C C . LYS A 1 209 ? -8.511 0.427 21.196 1.00 91.81 209 LYS A C 1
ATOM 1671 O O . LYS A 1 209 ? -7.732 -0.513 21.085 1.00 91.81 209 LYS A O 1
ATOM 1676 N N . THR A 1 210 ? -9.271 0.854 20.182 1.00 92.25 210 THR A N 1
ATOM 1677 C CA . THR A 1 210 ? -9.228 0.267 18.832 1.00 92.25 210 THR A CA 1
ATOM 1678 C C . THR A 1 210 ? -7.873 0.427 18.139 1.00 92.25 210 THR A C 1
ATOM 1680 O O . THR A 1 210 ? -7.565 -0.371 17.255 1.00 92.25 210 THR A O 1
ATOM 1683 N N . ALA A 1 211 ? -7.014 1.350 18.595 1.00 94.00 211 ALA A N 1
ATOM 1684 C CA . ALA A 1 211 ? -5.633 1.458 18.128 1.00 94.00 211 ALA A CA 1
ATOM 1685 C C . ALA A 1 211 ? -4.842 0.150 18.309 1.00 94.00 211 ALA A C 1
ATOM 1687 O O . ALA A 1 211 ? -4.020 -0.203 17.465 1.00 94.00 211 ALA A O 1
ATOM 1688 N N . LEU A 1 212 ? -5.134 -0.609 19.372 1.00 94.31 212 LEU A N 1
ATOM 1689 C CA . LEU A 1 212 ? -4.471 -1.883 19.656 1.00 94.31 212 LEU A CA 1
ATOM 1690 C C . LEU A 1 212 ? -4.805 -2.969 18.618 1.00 94.31 212 LEU A C 1
ATOM 1692 O O . LEU A 1 212 ? -3.990 -3.858 18.395 1.00 94.31 212 LEU A O 1
ATOM 1696 N N . LEU A 1 213 ? -5.958 -2.883 17.943 1.00 94.06 213 LEU A N 1
ATOM 1697 C CA . LEU A 1 213 ? -6.318 -3.795 16.848 1.00 94.06 213 LEU A CA 1
ATOM 1698 C C . LEU A 1 213 ? -5.515 -3.483 15.580 1.00 94.06 213 LEU A C 1
ATOM 1700 O O . LEU A 1 213 ? -5.018 -4.402 14.934 1.00 94.06 213 LEU A O 1
ATOM 1704 N N . GLY A 1 214 ? -5.325 -2.194 15.274 1.00 91.69 214 GLY A N 1
ATOM 1705 C CA . GLY A 1 214 ? -4.423 -1.749 14.207 1.00 91.69 214 GLY A CA 1
ATOM 1706 C C . GLY A 1 214 ? -2.965 -2.140 14.473 1.00 91.69 214 GLY A C 1
ATOM 1707 O O . GLY A 1 214 ? -2.266 -2.549 13.550 1.00 91.69 214 GLY A O 1
ATOM 1708 N N . ALA A 1 215 ? -2.526 -2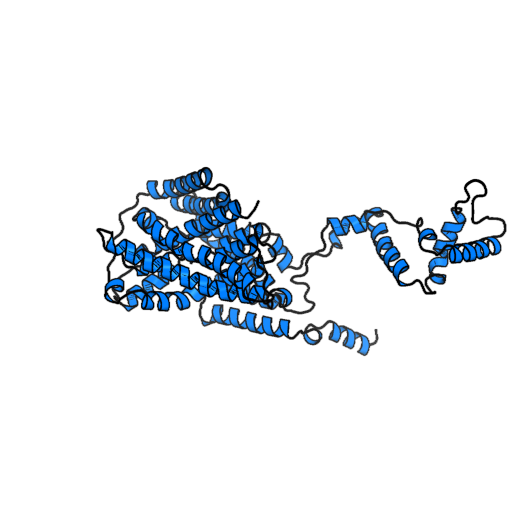.104 15.738 1.00 92.62 215 ALA A N 1
ATOM 1709 C CA . ALA A 1 215 ? -1.209 -2.590 16.154 1.00 92.62 215 ALA A CA 1
ATOM 1710 C C . ALA A 1 215 ? -1.078 -4.122 16.037 1.00 92.62 215 ALA A C 1
ATOM 1712 O O . ALA A 1 215 ? -0.083 -4.612 15.508 1.00 92.62 215 ALA A O 1
ATOM 1713 N N . ALA A 1 216 ? -2.088 -4.887 16.468 1.00 94.00 216 ALA A N 1
ATOM 1714 C CA . ALA A 1 216 ? -2.093 -6.348 16.358 1.00 94.00 216 ALA A CA 1
ATOM 1715 C C . ALA A 1 216 ? -2.058 -6.836 14.898 1.00 94.00 216 ALA A C 1
ATOM 1717 O O . ALA A 1 216 ? -1.393 -7.827 14.598 1.00 94.00 216 ALA A O 1
ATOM 1718 N N . ALA A 1 217 ? -2.707 -6.118 13.975 1.00 91.75 217 ALA A N 1
ATOM 1719 C CA . ALA A 1 217 ? -2.651 -6.422 12.546 1.00 91.75 217 ALA A CA 1
ATOM 1720 C C . ALA A 1 217 ? -1.224 -6.328 11.961 1.00 91.75 217 ALA A C 1
ATOM 1722 O O . ALA A 1 217 ? -0.891 -7.096 11.057 1.00 91.75 217 ALA A O 1
ATOM 1723 N N . GLN A 1 218 ? -0.341 -5.494 12.534 1.00 94.56 218 GLN A N 1
ATOM 1724 C CA . GLN A 1 218 ? 1.069 -5.392 12.118 1.00 94.56 218 GLN A CA 1
ATOM 1725 C C . GLN A 1 218 ? 1.885 -6.661 12.402 1.00 94.56 218 GLN A C 1
ATOM 1727 O O . GLN A 1 218 ? 3.006 -6.797 11.915 1.00 94.56 218 GLN A O 1
ATOM 1732 N N . PHE A 1 219 ? 1.332 -7.647 13.116 1.00 93.50 219 PHE A N 1
ATOM 1733 C CA . PHE A 1 219 ? 1.920 -8.987 13.176 1.00 93.50 219 PHE A CA 1
ATOM 1734 C C . PHE A 1 219 ? 2.061 -9.624 11.778 1.00 93.50 219 PHE A C 1
ATOM 1736 O O . PHE A 1 219 ? 2.977 -10.418 11.554 1.00 93.50 219 PHE A O 1
ATOM 1743 N N . GLY A 1 220 ? 1.223 -9.223 10.811 1.00 93.06 220 GLY A N 1
ATOM 1744 C CA . GLY A 1 220 ? 1.392 -9.558 9.394 1.00 93.06 220 GLY A CA 1
ATOM 1745 C C . GLY A 1 220 ? 2.754 -9.129 8.835 1.00 93.06 220 GLY A C 1
ATOM 1746 O O . GLY A 1 220 ? 3.361 -9.887 8.084 1.00 93.06 220 GLY A O 1
ATOM 1747 N N . ILE A 1 221 ? 3.297 -7.981 9.259 1.00 94.75 221 ILE A N 1
ATOM 1748 C CA . ILE A 1 221 ? 4.616 -7.497 8.819 1.00 94.75 221 ILE A CA 1
ATOM 1749 C C . ILE A 1 221 ? 5.734 -8.403 9.338 1.00 94.75 221 ILE A C 1
ATOM 1751 O O . ILE A 1 221 ? 6.539 -8.927 8.567 1.00 94.75 221 ILE A O 1
ATOM 1755 N N . PHE A 1 222 ? 5.772 -8.626 10.652 1.00 92.75 222 PHE A N 1
ATOM 1756 C CA . PHE A 1 222 ? 6.859 -9.373 11.288 1.00 92.75 222 PHE A CA 1
ATOM 1757 C C . PHE A 1 222 ? 6.839 -10.867 10.939 1.00 92.75 222 PHE A C 1
ATOM 1759 O O . PHE A 1 222 ? 7.896 -11.452 10.708 1.00 92.75 222 PHE A O 1
ATOM 1766 N N . SER A 1 223 ? 5.654 -11.478 10.828 1.00 93.06 223 SER A N 1
ATOM 1767 C CA . SER A 1 223 ? 5.526 -12.864 10.348 1.00 93.06 223 SER A CA 1
ATOM 1768 C C . SER A 1 223 ? 6.010 -13.025 8.902 1.00 93.06 223 SER A C 1
ATOM 1770 O O . SER A 1 223 ? 6.627 -14.038 8.579 1.00 93.06 223 SER A O 1
ATOM 1772 N N . THR A 1 224 ? 5.828 -12.007 8.059 1.00 93.69 224 THR A N 1
ATOM 1773 C CA . THR A 1 224 ? 6.291 -11.997 6.661 1.00 93.69 224 THR A CA 1
ATOM 1774 C C . THR A 1 224 ? 7.793 -11.781 6.545 1.00 93.69 224 THR A C 1
ATOM 1776 O O . THR A 1 224 ? 8.437 -12.466 5.757 1.00 93.69 224 THR A O 1
ATOM 1779 N N . LEU A 1 225 ? 8.373 -10.910 7.378 1.00 94.69 225 LEU A N 1
ATOM 1780 C CA . LEU A 1 225 ? 9.825 -10.744 7.501 1.00 94.69 225 LEU A CA 1
ATOM 1781 C C . LEU A 1 225 ? 10.489 -12.072 7.902 1.00 94.69 225 LEU A C 1
ATOM 1783 O O . LEU A 1 225 ? 11.413 -12.536 7.235 1.00 94.69 225 LEU A O 1
ATOM 1787 N N . ILE A 1 226 ? 9.972 -12.733 8.945 1.00 93.69 226 ILE A N 1
ATOM 1788 C CA . ILE A 1 226 ? 10.443 -14.063 9.366 1.00 93.69 226 ILE A CA 1
ATOM 1789 C C . ILE A 1 226 ? 10.236 -15.086 8.238 1.00 93.69 226 ILE A C 1
ATOM 1791 O O . ILE A 1 226 ? 11.134 -15.876 7.954 1.00 93.69 226 ILE A O 1
ATOM 1795 N N . GLY A 1 227 ? 9.088 -15.044 7.557 1.00 93.19 227 GLY A N 1
ATOM 1796 C CA . GLY A 1 227 ? 8.782 -15.882 6.398 1.00 93.19 227 GLY A CA 1
ATOM 1797 C C . GLY A 1 227 ? 9.782 -15.718 5.251 1.00 93.19 227 GLY A C 1
ATOM 1798 O O . GLY A 1 227 ? 10.213 -16.721 4.694 1.00 93.19 227 GLY A O 1
ATOM 1799 N N . ALA A 1 228 ? 10.213 -14.493 4.941 1.00 92.81 228 ALA A N 1
ATOM 1800 C CA . ALA A 1 228 ? 11.224 -14.208 3.922 1.00 92.81 228 ALA A CA 1
ATOM 1801 C C . ALA A 1 228 ? 12.608 -14.758 4.305 1.00 92.81 228 ALA A C 1
ATOM 1803 O O . ALA A 1 228 ? 13.253 -15.417 3.487 1.00 92.81 228 ALA A O 1
ATOM 1804 N N . LEU A 1 229 ? 13.035 -14.574 5.561 1.00 92.50 229 LEU A N 1
ATOM 1805 C CA . LEU A 1 229 ? 14.290 -15.145 6.073 1.00 92.50 229 LEU A CA 1
ATOM 1806 C C . LEU A 1 229 ? 14.271 -16.683 6.076 1.00 92.50 229 LEU A C 1
ATOM 1808 O O . LEU A 1 229 ? 15.280 -17.322 5.778 1.00 92.50 229 LEU A O 1
ATOM 1812 N N . LEU A 1 230 ? 13.121 -17.296 6.379 1.00 92.00 230 LEU A N 1
ATOM 1813 C CA . LEU A 1 230 ? 12.941 -18.743 6.264 1.00 92.00 230 LEU A CA 1
ATOM 1814 C C . LEU A 1 230 ? 12.945 -19.192 4.798 1.00 92.00 230 LEU A C 1
ATOM 1816 O O . LEU A 1 230 ? 13.654 -20.140 4.471 1.00 92.00 230 LEU A O 1
ATOM 1820 N N . LEU A 1 231 ? 12.239 -18.505 3.897 1.00 89.06 231 LEU A N 1
ATOM 1821 C CA . LEU A 1 231 ? 12.233 -18.834 2.468 1.00 89.06 231 LEU A CA 1
ATOM 1822 C C . LEU A 1 231 ? 13.662 -18.837 1.903 1.00 89.06 231 LEU A C 1
ATOM 1824 O O . LEU A 1 231 ? 14.057 -19.802 1.254 1.00 89.06 231 LEU A O 1
ATOM 1828 N N . SER A 1 232 ? 14.461 -17.827 2.268 1.00 88.00 232 SER A N 1
ATOM 1829 C CA . SER A 1 232 ? 15.873 -17.710 1.891 1.00 88.00 232 SER A CA 1
ATOM 1830 C C . SER A 1 232 ? 16.766 -18.847 2.404 1.00 88.00 232 SER A C 1
ATOM 1832 O O . SER A 1 232 ? 17.831 -19.091 1.845 1.00 88.00 232 SER A O 1
ATOM 1834 N N . ARG A 1 233 ? 16.373 -19.532 3.486 1.00 87.06 233 ARG A N 1
ATOM 1835 C CA . ARG A 1 233 ? 17.125 -20.659 4.062 1.00 87.06 233 ARG A CA 1
ATOM 1836 C C . ARG A 1 233 ? 16.673 -22.021 3.527 1.00 87.06 233 ARG A C 1
ATOM 1838 O O . ARG A 1 233 ? 17.463 -22.961 3.544 1.00 87.06 233 ARG A O 1
ATOM 1845 N N . TRP A 1 234 ? 15.413 -22.144 3.108 1.00 86.12 234 TRP A N 1
ATOM 1846 C CA . TRP A 1 234 ? 14.795 -23.424 2.740 1.00 86.12 234 TRP A CA 1
ATOM 1847 C C . TRP A 1 234 ? 14.615 -23.623 1.227 1.00 86.12 234 TRP A C 1
ATOM 1849 O O . TRP A 1 234 ? 14.480 -24.768 0.797 1.00 86.12 234 TRP A O 1
ATOM 1859 N N . VAL A 1 235 ? 14.622 -22.558 0.415 1.00 84.94 235 VAL A N 1
ATOM 1860 C CA . VAL A 1 235 ? 14.424 -22.630 -1.045 1.00 84.94 235 VAL A CA 1
ATOM 1861 C C . VAL A 1 235 ? 15.725 -22.285 -1.783 1.00 84.94 235 VAL A C 1
ATOM 1863 O O . VAL A 1 235 ? 16.107 -21.115 -1.826 1.00 84.94 235 VAL A O 1
ATOM 1866 N N . PRO A 1 236 ? 16.408 -23.264 -2.411 1.00 78.25 236 PRO A N 1
ATOM 1867 C CA . PRO A 1 236 ? 17.582 -22.988 -3.234 1.00 78.25 236 PRO A CA 1
ATOM 1868 C C . PRO A 1 236 ? 17.233 -22.043 -4.391 1.00 78.25 236 PRO A C 1
ATOM 1870 O O . PRO A 1 236 ? 16.322 -22.321 -5.168 1.00 78.25 236 PRO A O 1
ATOM 1873 N N . GLY A 1 237 ? 17.974 -20.940 -4.517 1.00 78.19 237 GLY A N 1
ATOM 1874 C CA . GLY A 1 237 ? 17.766 -19.939 -5.570 1.00 78.19 237 GLY A CA 1
ATOM 1875 C C . GLY A 1 237 ? 16.959 -18.705 -5.157 1.00 78.19 237 GLY A C 1
ATOM 1876 O O . GLY A 1 237 ? 16.771 -17.828 -5.992 1.00 78.19 237 GLY A O 1
ATOM 1877 N N . ILE A 1 238 ? 16.528 -18.592 -3.895 1.00 83.19 238 ILE A N 1
ATOM 1878 C CA . ILE A 1 238 ? 16.035 -17.331 -3.323 1.00 83.19 238 ILE A CA 1
ATOM 1879 C C . ILE A 1 238 ? 16.994 -16.912 -2.208 1.00 83.19 238 ILE A C 1
ATOM 1881 O O . ILE A 1 238 ? 17.158 -17.639 -1.235 1.00 83.19 238 ILE A O 1
ATOM 1885 N N . ASN A 1 239 ? 17.617 -15.742 -2.343 1.00 86.31 239 ASN A N 1
ATOM 1886 C CA . ASN A 1 239 ? 18.545 -15.191 -1.355 1.00 86.31 239 ASN A CA 1
ATOM 1887 C C . ASN A 1 239 ? 18.044 -13.815 -0.907 1.00 86.31 239 ASN A C 1
ATOM 1889 O O . ASN A 1 239 ? 18.338 -12.818 -1.561 1.00 86.31 239 ASN A O 1
ATOM 1893 N N . PHE A 1 240 ? 17.292 -13.766 0.193 1.00 90.00 240 PHE A N 1
ATOM 1894 C CA . PHE A 1 240 ? 16.874 -12.512 0.818 1.00 90.00 240 PHE A CA 1
ATOM 1895 C C . PHE A 1 240 ? 17.790 -12.192 1.994 1.00 90.00 240 PHE A C 1
ATOM 1897 O O . PHE A 1 240 ? 17.892 -12.964 2.951 1.00 90.00 240 PHE A O 1
ATOM 1904 N N . ASN A 1 241 ? 18.435 -11.030 1.939 1.00 91.88 241 ASN A N 1
ATOM 1905 C CA . ASN A 1 241 ? 19.131 -10.461 3.086 1.00 91.88 241 ASN A CA 1
ATOM 1906 C C . ASN A 1 241 ? 18.118 -9.838 4.082 1.00 91.88 241 ASN A C 1
ATOM 1908 O O . ASN A 1 241 ? 16.902 -9.878 3.878 1.00 91.88 241 ASN A O 1
ATOM 1912 N N . LEU A 1 242 ? 18.599 -9.263 5.190 1.00 93.62 242 LEU A N 1
ATOM 1913 C CA . LEU A 1 242 ? 17.718 -8.679 6.212 1.00 93.62 242 LEU A CA 1
ATOM 1914 C C . LEU A 1 242 ? 16.945 -7.437 5.723 1.00 93.62 242 LEU A C 1
ATOM 1916 O O . LEU A 1 242 ? 15.793 -7.259 6.108 1.00 93.62 242 LEU A O 1
ATOM 1920 N N . GLN A 1 243 ? 17.542 -6.603 4.869 1.00 94.88 243 GLN A N 1
ATOM 1921 C CA . GLN A 1 243 ? 16.905 -5.421 4.271 1.00 94.88 243 GLN A CA 1
ATOM 1922 C C . GLN A 1 243 ? 15.834 -5.825 3.247 1.00 94.88 243 GLN A C 1
ATOM 1924 O O . GLN A 1 243 ? 14.745 -5.244 3.226 1.00 94.88 243 GLN A O 1
ATOM 1929 N N . ASP A 1 244 ? 16.094 -6.880 2.469 1.00 93.50 244 ASP A N 1
ATOM 1930 C CA . ASP A 1 244 ? 15.113 -7.495 1.570 1.00 93.50 244 ASP A CA 1
ATOM 1931 C C . ASP A 1 244 ? 13.924 -8.027 2.375 1.00 93.50 244 ASP A C 1
ATOM 1933 O O . ASP A 1 244 ? 12.782 -7.641 2.136 1.00 93.50 244 ASP A O 1
ATOM 1937 N N . ALA A 1 245 ? 14.190 -8.857 3.389 1.00 94.44 245 ALA A N 1
ATOM 1938 C CA . ALA A 1 245 ? 13.165 -9.433 4.252 1.00 94.44 245 ALA A CA 1
ATOM 1939 C C . ALA A 1 245 ? 12.354 -8.363 5.001 1.00 94.44 245 ALA A C 1
ATOM 1941 O O . ALA A 1 245 ? 11.139 -8.504 5.139 1.00 94.44 245 ALA A O 1
ATOM 1942 N N . ALA A 1 246 ? 12.991 -7.274 5.442 1.00 95.31 246 ALA A N 1
ATOM 1943 C CA . ALA A 1 246 ? 12.313 -6.129 6.041 1.00 95.31 246 ALA A CA 1
ATOM 1944 C C . ALA A 1 246 ? 11.383 -5.423 5.039 1.00 95.31 246 ALA A C 1
ATOM 1946 O O . ALA A 1 246 ? 10.229 -5.144 5.364 1.00 95.31 246 ALA A O 1
ATOM 1947 N N . SER A 1 247 ? 11.847 -5.203 3.805 1.00 94.56 247 SER A N 1
ATOM 1948 C CA . SER A 1 247 ? 11.062 -4.580 2.729 1.00 94.56 247 SER A CA 1
ATOM 1949 C C . SER A 1 247 ? 9.865 -5.437 2.311 1.00 94.56 247 SER A C 1
ATOM 1951 O O . SER A 1 247 ? 8.754 -4.930 2.169 1.00 94.56 247 SER A O 1
ATOM 1953 N N . ILE A 1 248 ? 10.076 -6.747 2.156 1.00 94.44 248 ILE A N 1
ATOM 1954 C CA . ILE A 1 248 ? 9.029 -7.735 1.859 1.00 94.44 248 ILE A CA 1
ATOM 1955 C C . ILE A 1 248 ? 8.042 -7.822 3.030 1.00 94.44 248 ILE A C 1
ATOM 1957 O O . ILE A 1 248 ? 6.837 -7.928 2.814 1.00 94.44 248 ILE A O 1
ATOM 1961 N N . GLY A 1 249 ? 8.535 -7.712 4.267 1.00 95.06 249 GLY A N 1
ATOM 1962 C CA . GLY A 1 249 ? 7.726 -7.677 5.481 1.00 95.06 249 GLY A CA 1
ATOM 1963 C C . GLY A 1 249 ? 6.606 -6.638 5.419 1.00 95.06 249 GLY A C 1
ATOM 1964 O O . GLY A 1 249 ? 5.458 -6.968 5.704 1.00 95.06 249 GLY A O 1
ATOM 1965 N N . ILE A 1 250 ? 6.899 -5.407 4.983 1.00 94.75 250 ILE A N 1
ATOM 1966 C CA . ILE A 1 250 ? 5.926 -4.298 4.959 1.00 94.75 250 ILE A CA 1
ATOM 1967 C C . ILE A 1 250 ? 4.676 -4.585 4.108 1.00 94.75 250 ILE A C 1
ATOM 1969 O O . ILE A 1 250 ? 3.608 -4.056 4.423 1.00 94.75 250 ILE A O 1
ATOM 1973 N N . ILE A 1 251 ? 4.742 -5.499 3.129 1.00 93.19 251 ILE A N 1
ATOM 1974 C CA . ILE A 1 251 ? 3.562 -5.970 2.375 1.00 93.19 251 ILE A CA 1
ATOM 1975 C C . ILE A 1 251 ? 2.452 -6.439 3.334 1.00 93.19 251 ILE A C 1
ATOM 1977 O O . ILE A 1 251 ? 1.272 -6.189 3.089 1.00 93.19 251 ILE A O 1
ATOM 1981 N N . GLY A 1 252 ? 2.818 -7.053 4.465 1.00 91.38 252 GLY A N 1
ATOM 1982 C CA . GLY A 1 252 ? 1.888 -7.509 5.500 1.00 91.38 252 GLY A CA 1
ATOM 1983 C C . GLY A 1 252 ? 1.148 -6.417 6.268 1.00 91.38 252 GLY A C 1
ATOM 1984 O O . GLY A 1 252 ? 0.188 -6.736 6.965 1.00 91.38 252 GLY A O 1
ATOM 1985 N N . GLY A 1 253 ? 1.539 -5.149 6.121 1.00 88.69 253 GLY A N 1
ATOM 1986 C CA . GLY A 1 253 ? 0.762 -4.008 6.606 1.00 88.69 253 GLY A CA 1
ATOM 1987 C C . GLY A 1 253 ? -0.485 -3.742 5.756 1.00 88.69 253 GLY A C 1
ATOM 1988 O O . GLY A 1 253 ? -1.429 -3.119 6.240 1.00 88.69 253 GLY A O 1
ATOM 1989 N N . ALA A 1 254 ? -0.517 -4.245 4.513 1.00 88.38 254 ALA A N 1
ATOM 1990 C CA . ALA A 1 254 ? -1.492 -3.927 3.460 1.00 88.38 254 ALA A CA 1
ATOM 1991 C C . ALA A 1 254 ? -1.477 -2.467 2.972 1.00 88.38 254 ALA A C 1
ATOM 1993 O O . ALA A 1 254 ? -2.454 -1.982 2.403 1.00 88.38 254 ALA A O 1
ATOM 1994 N N . ASP A 1 255 ? -0.350 -1.786 3.169 1.00 89.44 255 ASP A N 1
ATOM 1995 C CA . ASP A 1 255 ? -0.158 -0.375 2.855 1.00 89.44 255 ASP A CA 1
ATOM 1996 C C . ASP A 1 255 ? 0.744 -0.225 1.622 1.00 89.44 255 ASP A C 1
ATOM 1998 O O . ASP A 1 255 ? 1.969 -0.353 1.705 1.00 89.44 255 ASP A O 1
ATOM 2002 N N . GLY A 1 256 ? 0.136 0.011 0.458 1.00 87.44 256 GLY A N 1
ATOM 2003 C CA . GLY A 1 256 ? 0.845 0.184 -0.812 1.00 87.44 256 GLY A CA 1
ATOM 2004 C C . GLY A 1 256 ? 1.923 1.280 -0.786 1.00 87.44 256 GLY A C 1
ATOM 2005 O O . GLY A 1 256 ? 3.091 0.969 -1.040 1.00 87.44 256 GLY A O 1
ATOM 2006 N N . PRO A 1 257 ? 1.591 2.548 -0.473 1.00 87.81 257 PRO A N 1
ATOM 2007 C CA . PRO A 1 257 ? 2.589 3.611 -0.458 1.00 87.81 257 PRO A CA 1
ATOM 2008 C C . PRO A 1 257 ? 3.650 3.442 0.647 1.00 87.81 257 PRO A C 1
ATOM 2010 O O . PRO A 1 257 ? 4.812 3.751 0.379 1.00 87.81 257 PRO A O 1
ATOM 2013 N N . THR A 1 258 ? 3.337 2.875 1.824 1.00 91.50 258 THR A N 1
ATOM 2014 C CA . THR A 1 258 ? 4.381 2.551 2.825 1.00 91.50 258 THR A CA 1
ATOM 2015 C C . THR A 1 258 ? 5.304 1.439 2.325 1.00 91.50 258 THR A C 1
ATOM 2017 O O . THR A 1 258 ? 6.519 1.550 2.469 1.00 91.50 258 THR A O 1
ATOM 2020 N N . SER A 1 259 ? 4.764 0.407 1.663 1.00 91.88 259 SER A N 1
ATOM 2021 C CA . SER A 1 259 ? 5.564 -0.674 1.056 1.00 91.88 259 SER A CA 1
ATOM 2022 C C . SER A 1 259 ? 6.560 -0.139 0.028 1.00 91.88 259 SER A C 1
ATOM 2024 O O . SER A 1 259 ? 7.719 -0.554 0.019 1.00 91.88 259 SER A O 1
ATOM 2026 N N . ILE A 1 260 ? 6.137 0.818 -0.805 1.00 88.12 260 ILE A N 1
ATOM 2027 C CA . ILE A 1 260 ? 7.016 1.482 -1.776 1.00 88.12 260 ILE A CA 1
ATOM 2028 C C . ILE A 1 260 ? 8.082 2.323 -1.067 1.00 88.12 260 ILE A C 1
ATOM 2030 O O . ILE A 1 260 ? 9.255 2.189 -1.393 1.00 88.12 260 ILE A O 1
ATOM 2034 N N . TYR A 1 261 ? 7.702 3.138 -0.080 1.00 89.44 261 TYR A N 1
ATOM 2035 C CA . TYR A 1 261 ? 8.633 3.991 0.670 1.00 89.44 261 TYR A CA 1
ATOM 2036 C C . TYR A 1 261 ? 9.694 3.193 1.449 1.00 89.44 261 TYR A C 1
ATOM 2038 O O . TYR A 1 261 ? 10.859 3.583 1.500 1.00 89.44 261 TYR A O 1
ATOM 2046 N N . THR A 1 262 ? 9.335 2.060 2.059 1.00 91.62 262 THR A N 1
ATOM 2047 C CA . THR A 1 262 ? 10.333 1.223 2.741 1.00 91.62 262 THR A CA 1
ATOM 2048 C C . THR A 1 262 ? 11.231 0.505 1.745 1.00 91.62 262 THR A C 1
ATOM 2050 O O . THR A 1 262 ? 12.448 0.501 1.923 1.00 91.62 262 THR A O 1
ATOM 2053 N N . ALA A 1 263 ? 10.669 -0.053 0.670 1.00 90.56 263 ALA A N 1
ATOM 2054 C CA . ALA A 1 263 ? 11.467 -0.733 -0.341 1.00 90.56 263 ALA A CA 1
ATOM 2055 C C . ALA A 1 263 ? 12.379 0.226 -1.130 1.00 90.56 263 ALA A C 1
ATOM 2057 O O . ALA A 1 263 ? 13.457 -0.197 -1.534 1.00 90.56 263 ALA A O 1
ATOM 2058 N N . SER A 1 264 ? 12.030 1.509 -1.304 1.00 86.38 264 SER A N 1
ATOM 2059 C CA . SER A 1 264 ? 12.922 2.491 -1.947 1.00 86.38 264 SER A CA 1
ATOM 2060 C C . SER A 1 264 ? 14.149 2.827 -1.097 1.00 86.38 264 SER A C 1
ATOM 2062 O O . SER A 1 264 ? 15.164 3.231 -1.656 1.00 86.38 264 SER A O 1
ATOM 2064 N N . LYS A 1 265 ? 14.085 2.619 0.228 1.00 87.88 265 LYS A N 1
ATOM 2065 C CA . LYS A 1 265 ? 15.216 2.815 1.152 1.00 87.88 265 LYS A CA 1
ATOM 2066 C C . LYS A 1 265 ? 16.010 1.547 1.425 1.00 87.88 265 LYS A C 1
ATOM 2068 O O . LYS A 1 265 ? 17.230 1.610 1.493 1.00 87.88 265 LYS A O 1
ATOM 2073 N N . LEU A 1 266 ? 15.328 0.418 1.606 1.00 91.56 266 LEU A N 1
ATOM 2074 C CA . LEU A 1 266 ? 15.945 -0.826 2.073 1.00 91.56 266 LEU A CA 1
ATOM 2075 C C . LEU A 1 266 ? 16.262 -1.818 0.943 1.00 91.56 266 LEU A C 1
ATOM 2077 O O . LEU A 1 266 ? 17.307 -2.456 0.987 1.00 91.56 266 LEU A O 1
ATOM 2081 N N . ALA A 1 267 ? 15.411 -1.948 -0.081 1.00 90.88 267 ALA A N 1
ATOM 2082 C CA . ALA A 1 267 ? 15.630 -2.894 -1.182 1.00 90.88 267 ALA A CA 1
ATOM 2083 C C . ALA A 1 267 ? 15.158 -2.344 -2.549 1.00 90.88 267 ALA A C 1
ATOM 2085 O O . ALA A 1 267 ? 14.203 -2.871 -3.136 1.00 90.88 267 ALA A O 1
ATOM 2086 N N . PRO A 1 268 ? 15.834 -1.319 -3.120 1.00 83.25 268 PRO A N 1
ATOM 2087 C CA . PRO A 1 268 ? 15.397 -0.663 -4.361 1.00 83.25 268 PRO A CA 1
ATOM 2088 C C . PRO A 1 268 ? 15.258 -1.620 -5.554 1.00 83.25 268 PRO A C 1
ATOM 2090 O O . PRO A 1 268 ? 14.448 -1.405 -6.455 1.00 83.25 268 PRO A O 1
ATOM 2093 N N . HIS A 1 269 ? 16.033 -2.706 -5.546 1.00 82.81 269 HIS A N 1
ATOM 2094 C CA . HIS A 1 269 ? 16.012 -3.746 -6.569 1.00 82.81 269 HIS A CA 1
ATOM 2095 C C . HIS A 1 269 ? 14.770 -4.662 -6.489 1.00 82.81 269 HIS A C 1
ATOM 2097 O O . HIS A 1 269 ? 14.359 -5.207 -7.513 1.00 82.81 269 HIS A O 1
ATOM 2103 N N . LEU A 1 270 ? 14.127 -4.779 -5.317 1.00 86.94 270 LEU A N 1
ATOM 2104 C CA . LEU A 1 270 ? 12.873 -5.523 -5.107 1.00 86.94 270 LEU A CA 1
ATOM 2105 C C . LEU A 1 270 ? 11.620 -4.637 -5.142 1.00 86.94 270 LEU A C 1
ATOM 2107 O O . LEU A 1 270 ? 10.511 -5.167 -5.230 1.00 86.94 270 LEU A O 1
ATOM 2111 N N . LEU A 1 271 ? 11.781 -3.307 -5.124 1.00 83.19 271 LEU A N 1
ATOM 2112 C CA . LEU A 1 271 ? 10.706 -2.304 -5.139 1.00 83.19 271 LEU A CA 1
ATOM 2113 C C . LEU A 1 271 ? 9.564 -2.645 -6.105 1.00 83.19 271 LEU A C 1
ATOM 2115 O O . LEU A 1 271 ? 8.396 -2.514 -5.758 1.00 83.19 271 LEU A O 1
ATOM 2119 N N . GLY A 1 272 ? 9.901 -3.111 -7.310 1.00 77.56 272 GLY A N 1
ATOM 2120 C CA . GLY A 1 272 ? 8.927 -3.502 -8.324 1.00 77.56 272 GLY A CA 1
ATOM 2121 C C . GLY A 1 272 ? 8.040 -4.678 -7.919 1.00 77.56 272 GLY A C 1
ATOM 2122 O O . GLY A 1 272 ? 6.817 -4.579 -7.983 1.00 77.56 272 GLY A O 1
ATOM 2123 N N . ALA A 1 273 ? 8.653 -5.772 -7.463 1.00 83.88 273 ALA A N 1
ATOM 2124 C CA . ALA A 1 273 ? 7.940 -6.956 -6.988 1.00 83.88 273 ALA A CA 1
ATOM 2125 C C . ALA A 1 273 ? 7.088 -6.639 -5.749 1.00 83.88 273 ALA A C 1
ATOM 2127 O O . ALA A 1 273 ? 5.928 -7.044 -5.671 1.00 83.88 273 ALA A O 1
ATOM 2128 N N . ILE A 1 274 ? 7.644 -5.859 -4.816 1.00 89.38 274 ILE A N 1
ATOM 2129 C CA . ILE A 1 274 ? 6.982 -5.443 -3.574 1.00 89.38 274 ILE A CA 1
ATOM 2130 C C . ILE A 1 274 ? 5.768 -4.550 -3.867 1.00 89.38 274 ILE A C 1
ATOM 2132 O O . ILE A 1 274 ? 4.683 -4.808 -3.348 1.00 89.38 274 ILE A O 1
ATOM 2136 N N . ALA A 1 275 ? 5.912 -3.550 -4.742 1.00 82.31 275 ALA A N 1
ATOM 2137 C CA . ALA A 1 275 ? 4.823 -2.657 -5.136 1.00 82.31 275 ALA A CA 1
ATOM 2138 C C . ALA A 1 275 ? 3.662 -3.414 -5.799 1.00 82.31 275 ALA A C 1
ATOM 2140 O O . ALA A 1 275 ? 2.498 -3.204 -5.454 1.00 82.31 275 ALA A O 1
ATOM 2141 N N . VAL A 1 276 ? 3.977 -4.326 -6.727 1.00 78.88 276 VAL A N 1
ATOM 2142 C CA . VAL A 1 276 ? 2.975 -5.176 -7.383 1.00 78.88 276 VAL A CA 1
ATOM 2143 C C . VAL A 1 276 ? 2.260 -6.056 -6.362 1.00 78.88 276 VAL A C 1
ATOM 2145 O O . VAL A 1 276 ? 1.030 -6.113 -6.378 1.00 78.88 276 VAL A O 1
ATOM 2148 N N . ALA A 1 277 ? 3.003 -6.724 -5.475 1.00 85.12 277 ALA A N 1
ATOM 2149 C CA . ALA A 1 277 ? 2.433 -7.590 -4.450 1.00 85.12 277 ALA A CA 1
ATOM 2150 C C . ALA A 1 277 ? 1.500 -6.808 -3.511 1.00 85.12 277 ALA A C 1
ATOM 2152 O O . ALA A 1 277 ? 0.343 -7.195 -3.349 1.00 85.12 277 ALA A O 1
ATOM 2153 N N . ALA A 1 278 ? 1.955 -5.677 -2.964 1.00 85.88 278 ALA A N 1
ATOM 2154 C CA . ALA A 1 278 ? 1.179 -4.856 -2.037 1.00 85.88 278 ALA A CA 1
ATOM 2155 C C . ALA A 1 278 ? -0.171 -4.416 -2.633 1.00 85.88 278 ALA A C 1
ATOM 2157 O O . ALA A 1 278 ? -1.218 -4.674 -2.035 1.00 85.88 278 ALA A O 1
ATOM 2158 N N . TYR A 1 279 ? -0.178 -3.833 -3.838 1.00 79.25 279 TYR A N 1
ATOM 2159 C CA . TYR A 1 279 ? -1.426 -3.396 -4.475 1.00 79.25 279 TYR A CA 1
ATOM 2160 C C . TYR A 1 279 ? -2.305 -4.559 -4.956 1.00 79.25 279 TYR A C 1
ATOM 2162 O O . TYR A 1 279 ? -3.531 -4.472 -4.859 1.00 79.25 279 TYR A O 1
ATOM 2170 N N . SER A 1 280 ? -1.711 -5.668 -5.411 1.00 76.50 280 SER A N 1
ATOM 2171 C CA . SER A 1 280 ? -2.477 -6.855 -5.816 1.00 76.50 280 SER A CA 1
ATOM 2172 C C . SER A 1 280 ? -3.195 -7.497 -4.627 1.00 76.50 280 SER A C 1
ATOM 2174 O O . SER A 1 280 ? -4.378 -7.814 -4.732 1.00 76.50 280 SER A O 1
ATOM 2176 N N . TYR A 1 281 ? -2.530 -7.651 -3.476 1.00 79.94 281 TYR A N 1
ATOM 2177 C CA . TYR A 1 281 ? -3.164 -8.235 -2.288 1.00 79.94 281 TYR A CA 1
ATOM 2178 C C . TYR A 1 281 ? -4.151 -7.290 -1.607 1.00 79.94 281 TYR A C 1
ATOM 2180 O O . TYR A 1 281 ? -5.191 -7.759 -1.143 1.00 79.94 281 TYR A O 1
ATOM 2188 N N . MET A 1 282 ? -3.921 -5.972 -1.650 1.00 82.56 282 MET A N 1
ATOM 2189 C CA . MET A 1 282 ? -4.911 -4.977 -1.218 1.00 82.56 282 MET A CA 1
ATOM 2190 C C . MET A 1 282 ? -6.239 -5.141 -1.978 1.00 82.56 282 MET A C 1
ATOM 2192 O O . MET A 1 282 ? -7.305 -5.171 -1.363 1.00 82.56 282 MET A O 1
ATOM 2196 N N . ALA A 1 283 ? -6.184 -5.371 -3.294 1.00 75.12 283 ALA A N 1
ATOM 2197 C CA . ALA A 1 283 ? -7.365 -5.640 -4.116 1.00 75.12 283 ALA A CA 1
ATOM 2198 C C . ALA A 1 283 ? -8.046 -6.995 -3.813 1.00 75.12 283 ALA A C 1
ATOM 2200 O O . ALA A 1 283 ? -9.242 -7.160 -4.064 1.00 75.12 283 ALA A O 1
ATOM 2201 N N . LEU A 1 284 ? -7.311 -7.958 -3.244 1.00 81.25 284 LEU A N 1
ATOM 2202 C CA . LEU A 1 284 ? -7.798 -9.292 -2.866 1.00 81.25 284 LEU A CA 1
ATOM 2203 C C . LEU A 1 284 ? -8.295 -9.387 -1.410 1.00 81.25 284 LEU A C 1
ATOM 2205 O O . LEU A 1 284 ? -8.848 -10.421 -1.032 1.00 81.25 284 LEU A O 1
ATOM 2209 N N . VAL A 1 285 ? -8.198 -8.319 -0.606 1.00 88.75 285 VAL A N 1
ATOM 2210 C CA . VAL A 1 285 ? -8.775 -8.219 0.756 1.00 88.75 285 VAL A CA 1
ATOM 2211 C C . VAL A 1 285 ? -10.218 -8.753 0.855 1.00 88.75 285 VAL A C 1
ATOM 2213 O O . VAL A 1 285 ? -10.484 -9.528 1.777 1.00 88.75 285 VAL A O 1
ATOM 2216 N N . PRO A 1 286 ? -11.148 -8.460 -0.084 1.00 87.31 286 PRO A N 1
ATOM 2217 C CA . PRO A 1 286 ? -12.528 -8.961 -0.022 1.00 87.31 286 PRO A CA 1
ATOM 2218 C C . PRO A 1 286 ? -12.674 -10.473 -0.249 1.00 87.31 286 PRO A C 1
ATOM 2220 O O . PRO A 1 286 ? -13.755 -11.014 -0.026 1.00 87.31 286 PRO A O 1
ATOM 2223 N N . ILE A 1 287 ? -11.617 -11.142 -0.715 1.00 87.62 287 ILE A N 1
ATOM 2224 C CA . ILE A 1 287 ? -11.546 -12.596 -0.910 1.00 87.62 287 ILE A CA 1
ATOM 2225 C C . ILE A 1 287 ? -10.784 -13.245 0.253 1.00 87.62 287 ILE A C 1
ATOM 2227 O O . ILE A 1 287 ? -11.211 -14.281 0.752 1.00 87.62 287 ILE A O 1
ATOM 2231 N N . ILE A 1 288 ? -9.686 -12.629 0.706 1.00 91.25 288 ILE A N 1
ATOM 2232 C CA . ILE A 1 288 ? -8.800 -13.175 1.747 1.00 91.25 288 ILE A CA 1
ATOM 2233 C C . ILE A 1 288 ? -9.420 -13.047 3.146 1.00 91.25 288 ILE A C 1
ATOM 2235 O O . ILE A 1 288 ? -9.364 -13.992 3.930 1.00 91.25 288 ILE A O 1
ATOM 2239 N N . GLN A 1 289 ? -10.028 -11.902 3.482 1.00 94.31 289 GLN A N 1
ATOM 2240 C CA . GLN A 1 289 ? -10.495 -11.661 4.851 1.00 94.31 289 GLN A CA 1
ATOM 2241 C C . GLN A 1 289 ? -11.725 -12.479 5.276 1.00 94.31 289 GLN A C 1
ATOM 2243 O O . GLN A 1 289 ? -11.684 -13.034 6.376 1.00 94.31 289 GLN A O 1
ATOM 2248 N N . PRO A 1 290 ? -12.813 -12.596 4.482 1.00 95.06 290 PRO A N 1
ATOM 2249 C CA . PRO A 1 290 ? -14.033 -13.251 4.958 1.00 95.06 290 PRO A CA 1
ATOM 2250 C C . PRO A 1 290 ? -13.862 -14.724 5.369 1.00 95.06 290 PRO A C 1
ATOM 2252 O O . PRO A 1 290 ? -14.405 -15.089 6.413 1.00 95.06 290 PRO A O 1
ATOM 2255 N N . PRO A 1 291 ? -13.095 -15.576 4.653 1.00 95.94 291 PRO A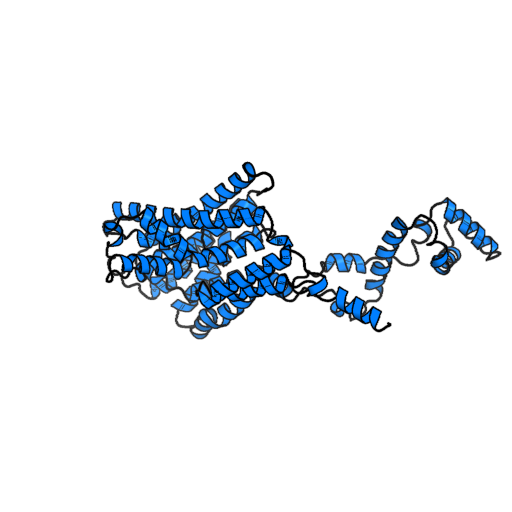 N 1
ATOM 2256 C CA . PRO A 1 291 ? -12.807 -16.937 5.109 1.00 95.94 291 PRO A CA 1
ATOM 2257 C C . PRO A 1 291 ? -12.111 -16.972 6.473 1.00 95.94 291 PRO A C 1
ATOM 2259 O O . PRO A 1 291 ? -12.460 -17.789 7.317 1.00 95.94 291 PRO A O 1
ATOM 2262 N N . ILE A 1 292 ? -11.172 -16.055 6.722 1.00 95.94 292 ILE A N 1
ATOM 2263 C CA . ILE A 1 292 ? -10.407 -15.977 7.976 1.00 95.94 292 ILE A CA 1
ATOM 2264 C C . ILE A 1 292 ? -11.293 -15.473 9.117 1.00 95.94 292 ILE A C 1
ATOM 2266 O O . ILE A 1 292 ? -11.285 -16.053 10.201 1.00 95.94 292 ILE A O 1
ATOM 2270 N N . MET A 1 293 ? -12.119 -14.451 8.866 1.00 96.12 293 MET A N 1
ATOM 2271 C CA . MET A 1 293 ? -13.147 -14.003 9.810 1.00 96.12 293 MET A CA 1
ATOM 2272 C C . MET A 1 293 ? -14.049 -15.177 10.225 1.00 96.12 293 MET A C 1
ATOM 2274 O O . MET A 1 293 ? -14.212 -15.423 11.418 1.00 96.12 293 MET A O 1
ATOM 2278 N N . LYS A 1 294 ? -14.587 -15.936 9.258 1.00 94.38 294 LYS A N 1
ATOM 2279 C CA . LYS A 1 294 ? -15.496 -17.071 9.512 1.00 94.38 294 LYS A CA 1
ATOM 2280 C C . LYS A 1 294 ? -14.798 -18.292 10.131 1.00 94.38 294 LYS A C 1
ATOM 2282 O O . LYS A 1 294 ? -15.440 -19.027 10.868 1.00 94.38 294 LYS A O 1
ATOM 2287 N N . LEU A 1 295 ? -13.500 -18.489 9.887 1.00 96.12 295 LEU A N 1
ATOM 2288 C CA . LEU A 1 295 ? -12.702 -19.551 10.513 1.00 96.12 295 LEU A CA 1
ATOM 2289 C C . LEU A 1 295 ? -12.396 -19.257 11.989 1.00 96.12 295 LEU A C 1
ATOM 2291 O O . LEU A 1 295 ? -12.450 -20.158 12.822 1.00 96.12 295 LEU A O 1
ATOM 2295 N N . PHE A 1 296 ? -12.053 -18.008 12.315 1.00 95.19 296 PHE A N 1
ATOM 2296 C CA . PHE A 1 296 ? -11.604 -17.646 13.660 1.00 95.19 296 PHE A CA 1
ATOM 2297 C C . PHE A 1 296 ? -12.711 -17.120 14.581 1.00 95.19 296 PHE A C 1
ATOM 2299 O O . PHE A 1 296 ? -12.451 -17.034 15.779 1.00 95.19 296 PHE A O 1
ATOM 2306 N N . THR A 1 297 ? -13.920 -16.797 14.098 1.00 95.94 297 THR A N 1
ATOM 2307 C CA . THR A 1 297 ? -15.043 -16.276 14.917 1.00 95.94 297 THR A CA 1
ATOM 2308 C C . THR A 1 297 ? -16.285 -17.168 14.887 1.00 95.94 297 THR A C 1
ATOM 2310 O O . THR A 1 297 ? -16.590 -17.794 13.876 1.00 95.94 297 THR A O 1
ATOM 2313 N N . SER A 1 298 ? -17.027 -17.212 15.996 1.00 94.88 298 SER A N 1
ATOM 2314 C CA . SER A 1 298 ? -18.343 -17.851 16.073 1.00 94.88 298 SER A CA 1
ATOM 2315 C C . SER A 1 298 ? -19.441 -16.936 15.519 1.00 94.88 298 SER A C 1
ATOM 2317 O O . SER A 1 298 ? -19.232 -15.751 15.271 1.00 94.88 298 SER A O 1
ATOM 2319 N N . GLU A 1 299 ? -20.634 -17.480 15.290 1.00 93.38 299 GLU A N 1
ATOM 2320 C CA . GLU A 1 299 ? -21.818 -16.695 14.912 1.00 93.38 299 GLU A CA 1
ATOM 2321 C C . GLU A 1 299 ? -22.227 -15.692 16.007 1.00 93.38 299 GLU A C 1
ATOM 2323 O O . GLU A 1 299 ? -22.404 -14.510 15.722 1.00 93.38 299 GLU A O 1
ATOM 2328 N N . GLU A 1 300 ? -22.242 -16.123 17.271 1.00 92.75 300 GLU A N 1
ATOM 2329 C CA . GLU A 1 300 ? -22.548 -15.266 18.427 1.00 92.75 300 GLU A CA 1
ATOM 2330 C C . GLU A 1 300 ? -21.590 -14.070 18.553 1.00 92.75 300 GLU A C 1
ATOM 2332 O O . GLU A 1 300 ? -22.021 -12.941 18.777 1.00 92.75 300 GLU A O 1
ATOM 2337 N N . GLU A 1 301 ? -20.286 -14.278 18.341 1.00 94.75 301 GLU A N 1
ATOM 2338 C CA . GLU A 1 301 ? -19.291 -13.196 18.368 1.00 94.75 301 GLU A CA 1
ATOM 2339 C C . GLU A 1 301 ? -19.486 -12.185 17.229 1.00 94.75 301 GLU A C 1
ATOM 2341 O O . GLU A 1 301 ? -19.244 -10.990 17.413 1.00 94.75 301 GLU A O 1
ATOM 2346 N N . ARG A 1 302 ? -19.925 -12.651 16.054 1.00 95.19 302 ARG A N 1
ATOM 2347 C CA . ARG A 1 302 ? -20.174 -11.808 14.874 1.00 95.19 302 ARG A CA 1
ATOM 2348 C C . ARG A 1 302 ? -21.463 -10.999 14.996 1.00 95.19 302 ARG A C 1
ATOM 2350 O O . ARG A 1 302 ? -21.536 -9.903 14.441 1.00 95.19 302 ARG A O 1
ATOM 2357 N N . LYS A 1 303 ? -22.439 -11.487 15.766 1.00 94.81 303 LYS A N 1
ATOM 2358 C CA . LYS A 1 303 ? -23.696 -10.786 16.072 1.00 94.81 303 LYS A CA 1
ATOM 2359 C C . LYS A 1 303 ? -23.576 -9.726 17.171 1.00 94.81 303 LYS A C 1
ATOM 2361 O O . LYS A 1 303 ? -24.527 -8.974 17.348 1.00 94.81 303 LYS A O 1
ATOM 2366 N N . ILE A 1 304 ? -22.430 -9.607 17.858 1.00 93.94 304 ILE A N 1
ATOM 2367 C CA . ILE A 1 304 ? -22.194 -8.561 18.870 1.00 93.94 304 ILE A CA 1
ATOM 2368 C C . ILE A 1 304 ? -22.440 -7.172 18.265 1.00 93.94 304 ILE A C 1
ATOM 2370 O O . ILE A 1 304 ? -21.737 -6.745 17.343 1.00 93.94 304 ILE A O 1
ATOM 2374 N N . GLU A 1 305 ? -23.419 -6.456 18.812 1.00 91.69 305 GLU A N 1
ATOM 2375 C CA . GLU A 1 305 ? -23.736 -5.081 18.434 1.00 91.69 305 GLU A CA 1
ATOM 2376 C C . GLU A 1 305 ? -22.807 -4.100 19.159 1.00 91.69 305 GLU A C 1
ATOM 2378 O O . GLU A 1 305 ? -22.573 -4.192 20.368 1.00 91.69 305 GLU A O 1
ATOM 2383 N N . MET A 1 306 ? -22.246 -3.155 18.406 1.00 90.81 306 MET A N 1
ATOM 2384 C CA . MET A 1 306 ? -21.319 -2.159 18.939 1.00 90.81 306 MET A CA 1
ATOM 2385 C C . MET A 1 306 ? -22.086 -0.956 19.500 1.00 90.81 306 MET A C 1
ATOM 2387 O O . MET A 1 306 ? -22.963 -0.400 18.843 1.00 90.81 306 MET A O 1
ATOM 2391 N N . LYS A 1 307 ? -21.727 -0.506 20.709 1.00 88.69 307 LYS A N 1
ATOM 2392 C CA . LYS A 1 307 ? -22.295 0.720 21.296 1.00 88.69 307 LYS A CA 1
ATOM 2393 C C . LYS A 1 307 ? -21.912 1.946 20.469 1.00 88.69 307 LYS A C 1
ATOM 2395 O O . LYS A 1 307 ? -20.740 2.098 20.124 1.00 88.69 307 LYS A O 1
ATOM 2400 N N . GLN A 1 308 ? -22.872 2.846 20.248 1.00 88.31 308 GLN A N 1
ATOM 2401 C CA . GLN A 1 308 ? -22.669 4.103 19.524 1.00 88.31 308 GLN A CA 1
ATOM 2402 C C . GLN A 1 308 ? -21.448 4.876 20.048 1.00 88.31 308 GLN A C 1
ATOM 2404 O O . GLN A 1 308 ? -21.250 5.025 21.256 1.00 88.31 308 GLN A O 1
ATOM 2409 N N . LEU A 1 309 ? -20.624 5.371 19.123 1.00 90.06 309 LEU A N 1
ATOM 2410 C CA . LEU A 1 309 ? -19.417 6.134 19.442 1.00 90.06 309 LEU A CA 1
ATOM 2411 C C . LEU A 1 309 ? -19.752 7.443 20.174 1.00 90.06 309 LEU A C 1
ATOM 2413 O O . LEU A 1 309 ? -20.744 8.105 19.863 1.00 90.06 309 LEU A O 1
ATOM 2417 N N . ARG A 1 310 ? -18.880 7.856 21.106 1.00 93.19 310 ARG A N 1
ATOM 2418 C CA . ARG A 1 310 ? -18.976 9.183 21.733 1.00 93.19 310 ARG A CA 1
ATOM 2419 C C . ARG A 1 310 ? -18.848 10.288 20.684 1.00 93.19 310 ARG A C 1
ATOM 2421 O O . ARG A 1 310 ? -18.142 10.130 19.687 1.00 93.19 310 ARG A O 1
ATOM 2428 N N . HIS A 1 311 ? -19.449 11.442 20.959 1.00 91.62 311 HIS A N 1
ATOM 2429 C CA . HIS A 1 311 ? -19.136 12.650 20.204 1.00 91.62 311 HIS A CA 1
ATOM 2430 C C . HIS A 1 311 ? -17.665 13.047 20.432 1.00 91.62 311 HIS A C 1
ATOM 2432 O O . HIS A 1 311 ? -17.148 12.944 21.548 1.00 91.62 311 HIS A O 1
ATOM 2438 N N . VAL A 1 312 ? -16.999 13.484 19.363 1.00 94.00 312 VAL A N 1
ATOM 2439 C CA . VAL A 1 312 ? -15.607 13.952 19.374 1.00 94.00 312 VAL A CA 1
ATOM 2440 C C . VAL A 1 312 ? -15.617 15.419 18.983 1.00 94.00 312 VAL A C 1
ATOM 2442 O O . VAL A 1 312 ? -16.065 15.760 17.886 1.00 94.00 312 VAL A O 1
ATOM 2445 N N . ALA A 1 313 ? -15.141 16.287 19.874 1.00 94.69 313 ALA A N 1
ATOM 2446 C CA . ALA A 1 313 ? -15.145 17.722 19.624 1.00 94.69 313 ALA A CA 1
ATOM 2447 C C . ALA A 1 313 ? -14.178 18.096 18.485 1.00 94.69 313 ALA A C 1
ATOM 2449 O O . ALA A 1 313 ? -13.117 17.488 18.333 1.00 94.69 313 ALA A O 1
ATOM 2450 N N . LYS A 1 314 ? -14.488 19.157 17.722 1.00 93.19 314 LYS A N 1
ATOM 2451 C CA . LYS A 1 314 ? -13.621 19.636 16.623 1.00 93.19 314 LYS A CA 1
ATOM 2452 C C . LYS A 1 314 ? -12.184 19.926 17.091 1.00 93.19 314 LYS A C 1
ATOM 2454 O O . LYS A 1 314 ? -11.238 19.666 16.358 1.00 93.19 314 LYS A O 1
ATOM 2459 N N . ILE A 1 315 ? -12.008 20.396 18.330 1.00 95.31 315 ILE A N 1
ATOM 2460 C CA . ILE A 1 315 ? -10.678 20.639 18.907 1.00 95.31 315 ILE A CA 1
ATOM 2461 C C . ILE A 1 315 ? -9.875 19.347 19.132 1.00 95.31 315 ILE A C 1
ATOM 2463 O O . ILE A 1 315 ? -8.676 19.341 18.877 1.00 95.31 315 ILE A O 1
ATOM 2467 N N . GLU A 1 316 ? -10.517 18.236 19.513 1.00 95.75 316 GLU A N 1
ATOM 2468 C CA . GLU A 1 316 ? -9.845 16.932 19.609 1.00 95.75 316 GLU A CA 1
ATOM 2469 C C . GLU A 1 316 ? -9.370 16.468 18.228 1.00 95.75 316 GLU A C 1
ATOM 2471 O O . GLU A 1 316 ? -8.233 16.024 18.089 1.00 95.75 316 GLU A O 1
ATOM 2476 N N . LYS A 1 317 ? -10.213 16.631 17.196 1.00 95.06 317 LYS A N 1
ATOM 2477 C CA . LYS A 1 317 ? -9.862 16.280 15.812 1.00 95.06 317 LYS A CA 1
ATOM 2478 C C . LYS A 1 317 ? -8.709 17.116 15.247 1.00 95.06 317 LYS A C 1
ATOM 2480 O O . LYS A 1 317 ? -7.901 16.576 14.508 1.00 95.06 317 LYS A O 1
ATOM 2485 N N . ILE A 1 318 ? -8.602 18.398 15.608 1.00 96.06 318 ILE A N 1
ATOM 2486 C CA . ILE A 1 318 ? -7.496 19.277 15.178 1.00 96.06 318 ILE A CA 1
ATOM 2487 C C . ILE A 1 318 ? -6.199 18.992 15.952 1.00 96.06 318 ILE A C 1
ATOM 2489 O O . ILE A 1 318 ? -5.116 19.025 15.369 1.00 96.06 318 ILE A O 1
ATOM 2493 N N . LEU A 1 319 ? -6.282 18.709 17.256 1.00 96.75 319 LEU A N 1
ATOM 2494 C CA . LEU A 1 319 ? -5.101 18.420 18.077 1.00 96.75 319 LEU A CA 1
ATOM 2495 C C . LEU A 1 319 ? -4.536 17.015 17.833 1.00 96.75 319 LEU A C 1
ATOM 2497 O O . LEU A 1 319 ? -3.329 16.824 17.969 1.00 96.75 319 LEU A O 1
ATOM 2501 N N . PHE A 1 320 ? -5.373 16.047 17.450 1.00 96.69 320 PHE A N 1
ATOM 2502 C CA . PHE A 1 320 ? -4.955 14.674 17.163 1.00 96.69 320 PHE A CA 1
ATOM 2503 C C . PHE A 1 320 ? -3.797 14.570 16.147 1.00 96.69 320 PHE A C 1
ATOM 2505 O O . PHE A 1 320 ? -2.774 13.987 16.515 1.00 96.69 320 PHE A O 1
ATOM 2512 N N . PRO A 1 321 ? -3.869 15.138 14.922 1.00 96.50 321 PRO A N 1
ATOM 2513 C CA . PRO A 1 321 ? -2.787 15.006 13.949 1.00 96.50 321 PRO A CA 1
ATOM 2514 C C . PRO A 1 321 ? -1.488 15.678 14.400 1.00 96.50 321 PRO A C 1
ATOM 2516 O O . PRO A 1 321 ? -0.405 15.151 14.150 1.00 96.50 321 PRO A O 1
ATOM 2519 N N . LEU A 1 322 ? -1.583 16.797 15.126 1.00 96.81 322 LEU A N 1
ATOM 2520 C CA . LEU A 1 322 ? -0.423 17.458 15.724 1.00 96.81 322 LEU A CA 1
ATOM 2521 C C . LEU A 1 322 ? 0.230 16.561 16.783 1.00 96.81 322 LEU A C 1
ATOM 2523 O O . LEU A 1 322 ? 1.439 16.350 16.744 1.00 96.81 322 LEU A O 1
ATOM 2527 N N . LEU A 1 323 ? -0.560 15.990 17.697 1.00 96.44 323 LEU A N 1
ATOM 2528 C CA . LEU A 1 323 ? -0.072 15.100 18.752 1.00 96.44 323 LEU A CA 1
ATOM 2529 C C . LEU A 1 323 ? 0.589 13.844 18.174 1.00 96.44 323 LEU A C 1
ATOM 2531 O O . LEU A 1 323 ? 1.678 13.483 18.612 1.00 96.44 323 LEU A O 1
ATOM 2535 N N . VAL A 1 324 ? -0.029 13.204 17.177 1.00 95.50 324 VAL A N 1
ATOM 2536 C CA . VAL A 1 324 ? 0.530 12.019 16.503 1.00 95.50 324 VAL A CA 1
ATOM 2537 C C . VAL A 1 324 ? 1.834 12.360 15.782 1.00 95.50 324 VAL A C 1
ATOM 2539 O O . VAL A 1 324 ? 2.803 11.610 15.896 1.00 95.50 324 VAL A O 1
ATOM 2542 N N . PHE A 1 325 ? 1.898 13.506 15.096 1.00 96.00 325 PHE A N 1
ATOM 2543 C CA . PHE A 1 325 ? 3.124 13.971 14.450 1.00 96.00 325 PHE A CA 1
ATOM 2544 C C . PHE A 1 325 ? 4.244 14.261 15.460 1.00 96.00 325 PHE A C 1
ATOM 2546 O O . PHE A 1 325 ? 5.353 13.764 15.283 1.00 96.00 325 PHE A O 1
ATOM 2553 N N . PHE A 1 326 ? 3.971 14.993 16.546 1.00 96.12 326 PHE A N 1
ATOM 2554 C CA . PHE A 1 326 ? 4.973 15.268 17.585 1.00 96.12 326 PHE A CA 1
ATOM 2555 C C . PHE A 1 326 ? 5.437 13.994 18.300 1.00 96.12 326 PHE A C 1
ATOM 2557 O O . PHE A 1 326 ? 6.632 13.832 18.540 1.00 96.12 326 PHE A O 1
ATOM 2564 N N . LEU A 1 327 ? 4.526 13.063 18.595 1.00 94.81 327 LEU A N 1
ATOM 2565 C CA . LEU A 1 327 ? 4.869 11.770 19.186 1.00 94.81 327 LEU A CA 1
ATOM 2566 C C . LEU A 1 327 ? 5.776 10.955 18.250 1.00 94.81 327 LEU A C 1
ATOM 2568 O O . LEU A 1 327 ? 6.773 10.394 18.700 1.00 94.81 327 LEU A O 1
ATOM 2572 N N . CYS A 1 328 ? 5.479 10.948 16.947 1.00 94.25 328 CYS A N 1
ATOM 2573 C CA . CYS A 1 328 ? 6.335 10.342 15.930 1.00 94.25 328 CYS A CA 1
ATOM 2574 C C . CYS A 1 328 ? 7.706 11.033 15.853 1.00 94.25 328 CYS A C 1
ATOM 2576 O O . CYS A 1 328 ? 8.724 10.353 15.822 1.00 94.25 328 CYS A O 1
ATOM 2578 N N . ALA A 1 329 ? 7.755 12.367 15.884 1.00 94.62 329 ALA A N 1
ATOM 2579 C CA . ALA A 1 329 ? 9.000 13.131 15.815 1.00 94.62 329 ALA A CA 1
ATOM 2580 C C . ALA A 1 329 ? 9.923 12.916 17.021 1.00 94.62 329 ALA A C 1
ATOM 2582 O O . ALA A 1 329 ? 11.140 12.956 16.862 1.00 94.62 329 ALA A O 1
ATOM 2583 N N . VAL A 1 330 ? 9.363 12.666 18.208 1.00 95.44 330 VAL A N 1
ATOM 2584 C CA . VAL A 1 330 ? 10.140 12.388 19.427 1.00 95.44 330 VAL A CA 1
ATOM 2585 C C . VAL A 1 330 ? 10.550 10.915 19.528 1.00 95.44 330 VAL A C 1
ATOM 2587 O O . VAL A 1 330 ? 11.673 10.634 19.936 1.00 95.44 330 VAL A O 1
ATOM 2590 N N . LEU A 1 331 ? 9.665 9.972 19.180 1.00 93.69 331 LEU A N 1
ATOM 2591 C CA . LEU A 1 331 ? 9.914 8.536 19.387 1.00 93.69 331 LEU A CA 1
ATOM 2592 C C . LEU A 1 331 ? 10.514 7.814 18.173 1.00 93.69 331 LEU A C 1
ATOM 2594 O O . LEU A 1 331 ? 11.221 6.826 18.353 1.00 93.69 331 LEU A O 1
ATOM 2598 N N . LEU A 1 332 ? 10.206 8.252 16.947 1.00 92.75 332 LEU A N 1
ATOM 2599 C CA . LEU A 1 332 ? 10.578 7.551 15.714 1.00 92.75 332 LEU A CA 1
ATOM 2600 C C . LEU A 1 332 ? 10.731 8.507 14.506 1.00 92.75 332 LEU A C 1
ATOM 2602 O O . LEU A 1 332 ? 9.891 8.508 13.597 1.00 92.75 332 LEU A O 1
ATOM 2606 N N . PRO A 1 333 ? 11.822 9.298 14.441 1.00 92.69 333 PRO A N 1
ATOM 2607 C CA . PRO A 1 333 ? 12.044 10.274 13.369 1.00 92.69 333 PRO A CA 1
ATOM 2608 C C . PRO A 1 333 ? 12.011 9.696 11.942 1.00 92.69 333 PRO A C 1
ATOM 2610 O O . PRO A 1 333 ? 11.632 10.389 11.000 1.00 92.69 333 PRO A O 1
ATOM 2613 N N . SER A 1 334 ? 12.364 8.419 11.764 1.00 90.00 334 SER A N 1
ATOM 2614 C CA . SER A 1 334 ? 12.365 7.715 10.470 1.00 90.00 334 SER A CA 1
ATOM 2615 C C . SER A 1 334 ? 10.971 7.550 9.842 1.00 90.00 334 SER A C 1
ATOM 2617 O O . SER A 1 334 ? 10.862 7.469 8.615 1.00 90.00 334 SER A O 1
ATOM 2619 N N . ALA A 1 335 ? 9.905 7.541 10.653 1.00 91.38 335 ALA A N 1
ATOM 2620 C CA . ALA A 1 335 ? 8.513 7.493 10.193 1.00 91.38 335 ALA A CA 1
ATOM 2621 C C . ALA A 1 335 ? 7.921 8.885 9.880 1.00 91.38 335 ALA A C 1
ATOM 2623 O O . ALA A 1 335 ? 6.846 8.973 9.279 1.00 91.38 335 ALA A O 1
ATOM 2624 N N . CYS A 1 336 ? 8.607 9.978 10.242 1.00 93.50 336 CYS A N 1
ATOM 2625 C CA . CYS A 1 336 ? 8.081 11.339 10.104 1.00 93.50 336 CYS A CA 1
ATOM 2626 C C . CYS A 1 336 ? 7.680 11.758 8.684 1.00 93.50 336 CYS A C 1
ATOM 2628 O O . CYS A 1 336 ? 6.704 12.497 8.587 1.00 93.50 336 CYS A O 1
ATOM 2630 N N . PRO A 1 337 ? 8.334 11.328 7.585 1.00 94.06 337 PRO A N 1
ATOM 2631 C CA . PRO A 1 337 ? 7.859 11.665 6.243 1.00 94.06 337 PRO A CA 1
ATOM 2632 C C . PRO A 1 337 ? 6.459 11.099 5.954 1.00 94.06 337 PRO A C 1
ATOM 2634 O O . PRO A 1 337 ? 5.577 11.843 5.528 1.00 94.06 337 PRO A O 1
ATOM 2637 N N . LEU A 1 338 ? 6.222 9.819 6.270 1.00 93.06 338 LEU A N 1
ATOM 2638 C CA . LEU A 1 338 ? 4.928 9.151 6.078 1.00 93.06 338 LEU A CA 1
ATOM 2639 C C . LEU A 1 338 ? 3.851 9.717 7.013 1.00 93.06 338 LEU A C 1
ATOM 2641 O O . LEU A 1 338 ? 2.799 10.173 6.561 1.00 93.06 338 LEU A O 1
ATOM 2645 N N . ILE A 1 339 ? 4.127 9.731 8.323 1.00 95.12 339 ILE A N 1
ATOM 2646 C CA . ILE A 1 339 ? 3.182 10.226 9.333 1.00 95.12 339 ILE A CA 1
ATOM 2647 C C . ILE A 1 339 ? 2.929 11.726 9.148 1.00 95.12 339 ILE A C 1
ATOM 2649 O O . ILE A 1 339 ? 1.788 12.162 9.236 1.00 95.12 339 ILE A O 1
ATOM 2653 N N . GLY A 1 340 ? 3.954 12.518 8.832 1.00 96.44 340 GLY A N 1
ATOM 2654 C CA . GLY A 1 340 ? 3.829 13.949 8.560 1.00 96.44 340 GLY A CA 1
ATOM 2655 C C . GLY A 1 340 ? 2.949 14.241 7.349 1.00 96.44 340 GLY A C 1
ATOM 2656 O O . GLY A 1 340 ? 2.056 15.080 7.449 1.00 96.44 340 GLY A O 1
ATOM 2657 N N . ALA A 1 341 ? 3.120 13.513 6.240 1.00 96.44 341 ALA A N 1
ATOM 2658 C CA . ALA A 1 341 ? 2.240 13.636 5.079 1.00 96.44 341 ALA A CA 1
ATOM 2659 C C . ALA A 1 341 ? 0.781 13.275 5.425 1.00 96.44 341 ALA A C 1
ATOM 2661 O O . ALA A 1 341 ? -0.129 14.054 5.125 1.00 96.44 341 ALA A O 1
ATOM 2662 N N . LEU A 1 342 ? 0.560 12.151 6.122 1.00 95.50 342 LEU A N 1
ATOM 2663 C CA . LEU A 1 342 ? -0.767 11.707 6.574 1.00 95.50 342 LEU A CA 1
ATOM 2664 C C . LEU A 1 342 ? -1.446 12.748 7.480 1.00 95.50 342 LEU A C 1
ATOM 2666 O O . LEU A 1 342 ? -2.596 13.133 7.258 1.00 95.50 342 LEU A O 1
ATOM 2670 N N . MET A 1 343 ? -0.728 13.217 8.503 1.00 97.31 343 MET A N 1
ATOM 2671 C CA . MET A 1 343 ? -1.243 14.154 9.501 1.00 97.31 343 MET A CA 1
ATOM 2672 C C . MET A 1 343 ? -1.434 15.561 8.925 1.00 97.31 343 MET A C 1
ATOM 2674 O O . MET A 1 343 ? -2.378 16.238 9.318 1.00 97.31 343 MET A O 1
ATOM 2678 N N . PHE A 1 344 ? -0.619 15.993 7.955 1.00 97.50 344 PHE A N 1
ATOM 2679 C CA . PHE A 1 344 ? -0.836 17.253 7.236 1.00 97.50 344 PHE A CA 1
ATOM 2680 C C . PHE A 1 344 ? -2.128 17.218 6.408 1.00 97.50 344 PHE A C 1
ATOM 2682 O O . PHE A 1 344 ? -2.939 18.144 6.494 1.00 97.50 344 PHE A O 1
ATOM 2689 N N . GLY A 1 345 ? -2.366 16.124 5.675 1.00 96.75 345 GLY A N 1
ATOM 2690 C CA . GLY A 1 345 ? -3.625 15.903 4.963 1.00 96.75 345 GLY A CA 1
ATOM 2691 C C . GLY A 1 345 ? -4.835 15.941 5.900 1.00 96.75 345 GLY A C 1
ATOM 2692 O O . GLY A 1 345 ? -5.819 16.630 5.623 1.00 96.75 345 GLY A O 1
ATOM 2693 N N . ASN A 1 346 ? -4.745 15.263 7.050 1.00 96.56 346 ASN A N 1
ATOM 2694 C CA . ASN A 1 346 ? -5.821 15.266 8.038 1.00 96.56 346 ASN A CA 1
ATOM 2695 C C . ASN A 1 346 ? -6.028 16.640 8.703 1.00 96.56 346 ASN A C 1
ATOM 2697 O O . ASN A 1 346 ? -7.164 17.086 8.838 1.00 96.56 346 ASN A O 1
ATOM 2701 N N . LEU A 1 347 ? -4.961 17.359 9.055 1.00 97.38 347 LEU A N 1
ATOM 2702 C CA . LEU A 1 347 ? -5.065 18.706 9.619 1.00 97.38 347 LEU A CA 1
ATOM 2703 C C . LEU A 1 347 ? -5.732 19.679 8.634 1.00 97.38 347 LEU A C 1
ATOM 2705 O O . LEU A 1 347 ? -6.572 20.487 9.034 1.00 97.38 347 LEU A O 1
ATOM 2709 N N . ALA A 1 348 ? -5.417 19.577 7.340 1.00 96.62 348 ALA A N 1
ATOM 2710 C CA . ALA A 1 348 ? -6.078 20.371 6.310 1.00 96.62 348 ALA A CA 1
ATOM 2711 C C . ALA A 1 348 ? -7.591 20.093 6.251 1.00 96.62 348 ALA A C 1
ATOM 2713 O O . ALA A 1 348 ? -8.368 21.046 6.174 1.00 96.62 348 ALA A O 1
ATOM 2714 N N . ARG A 1 349 ? -8.003 18.823 6.376 1.00 95.12 349 ARG A N 1
ATOM 2715 C CA . ARG A 1 349 ? -9.414 18.413 6.478 1.00 95.12 349 ARG A CA 1
ATOM 2716 C C . ARG A 1 349 ? -10.095 18.982 7.727 1.00 95.12 349 ARG A C 1
ATOM 2718 O O . ARG A 1 349 ? -11.137 19.621 7.622 1.00 95.12 349 ARG A O 1
ATOM 2725 N N . GLU A 1 350 ? -9.524 18.754 8.907 1.00 95.62 350 GLU A N 1
ATOM 2726 C CA . GLU A 1 350 ? -10.186 19.048 10.189 1.00 95.62 350 GLU A CA 1
ATOM 2727 C C . GLU A 1 350 ? -10.141 20.535 10.575 1.00 95.62 350 GLU A C 1
ATOM 2729 O O . GLU A 1 350 ? -10.992 21.013 11.329 1.00 95.62 350 GLU A O 1
ATOM 2734 N N . SER A 1 351 ? -9.197 21.308 10.028 1.00 94.19 351 SER A N 1
ATOM 2735 C CA . SER A 1 351 ? -9.133 22.758 10.251 1.00 94.19 351 SER A CA 1
ATOM 2736 C C . SER A 1 351 ? -10.391 23.486 9.741 1.00 94.19 351 SER A C 1
ATOM 2738 O O . SER A 1 351 ? -10.949 24.335 10.445 1.00 94.19 351 SER A O 1
ATOM 2740 N N . GLY A 1 352 ? -10.895 23.122 8.555 1.00 91.38 352 GLY A N 1
ATOM 2741 C CA . GLY A 1 352 ? -12.024 23.788 7.890 1.00 91.38 352 GLY A CA 1
ATOM 2742 C C . GLY A 1 352 ? -11.751 25.241 7.477 1.00 91.38 352 GLY A C 1
ATOM 2743 O O . GLY A 1 352 ? -12.684 26.030 7.376 1.00 91.38 352 GLY A O 1
ATOM 2744 N N . VAL A 1 353 ? -10.476 25.624 7.316 1.00 95.94 353 VAL A N 1
ATOM 2745 C CA . VAL A 1 353 ? -10.061 26.944 6.785 1.00 95.94 353 VAL A CA 1
ATOM 2746 C C . VAL A 1 353 ? -9.363 26.845 5.426 1.00 95.94 353 VAL A C 1
ATOM 2748 O O . VAL A 1 353 ? -9.181 27.847 4.741 1.00 95.94 353 VAL A O 1
ATOM 2751 N N . VAL A 1 354 ? -8.983 25.632 5.014 1.00 96.12 354 VAL A N 1
ATOM 2752 C CA . VAL A 1 354 ? -8.253 25.353 3.769 1.00 96.12 354 VAL A CA 1
ATOM 2753 C C . VAL A 1 354 ? -9.007 24.370 2.868 1.00 96.12 354 VAL A C 1
ATOM 2755 O O . VAL A 1 354 ? -8.404 23.548 2.180 1.00 96.12 354 VAL A O 1
ATOM 2758 N N . ASP A 1 355 ? -10.336 24.475 2.818 1.00 94.31 355 ASP A N 1
ATOM 2759 C CA . ASP A 1 355 ? -11.214 23.557 2.074 1.00 94.31 355 ASP A CA 1
ATOM 2760 C C . ASP A 1 355 ? -10.811 23.390 0.603 1.00 94.31 355 ASP A C 1
ATOM 2762 O O . ASP A 1 355 ? -10.898 22.292 0.058 1.00 94.31 355 ASP A O 1
ATOM 2766 N N . ARG A 1 356 ? -10.310 24.448 -0.051 1.00 96.75 356 ARG A N 1
ATOM 2767 C CA . ARG A 1 356 ? -9.785 24.367 -1.428 1.00 96.75 356 ARG A CA 1
ATOM 2768 C C . ARG A 1 356 ? -8.562 23.451 -1.534 1.00 96.75 356 ARG A C 1
ATOM 2770 O O . ARG A 1 356 ? -8.465 22.690 -2.494 1.00 96.75 356 ARG A O 1
ATOM 2777 N N . LEU A 1 357 ? -7.652 23.496 -0.560 1.00 96.88 357 LEU A N 1
ATOM 2778 C CA . LEU A 1 357 ? -6.469 22.632 -0.505 1.00 96.88 357 LEU A CA 1
ATOM 2779 C C . LEU A 1 357 ? -6.877 21.202 -0.141 1.00 96.88 357 LEU A C 1
ATOM 2781 O O . LEU A 1 357 ? -6.508 20.279 -0.860 1.00 96.88 357 LEU A O 1
ATOM 2785 N N . SER A 1 358 ? -7.710 21.016 0.891 1.00 95.94 358 SER A N 1
ATOM 2786 C CA . SER A 1 358 ? -8.221 19.694 1.288 1.00 95.94 358 SER A CA 1
ATOM 2787 C C . SER A 1 358 ? -8.950 18.996 0.135 1.00 95.94 358 SER A C 1
ATOM 2789 O O . SER A 1 358 ? -8.659 17.842 -0.176 1.00 95.94 358 SER A O 1
ATOM 2791 N N . ASN A 1 359 ? -9.840 19.708 -0.567 1.00 96.56 359 ASN A N 1
ATOM 2792 C CA . ASN A 1 359 ? -10.542 19.178 -1.738 1.00 96.56 359 ASN A CA 1
ATOM 2793 C C . ASN A 1 359 ? -9.613 18.894 -2.922 1.00 96.56 359 ASN A C 1
ATOM 2795 O O . ASN A 1 359 ? -9.868 17.948 -3.665 1.00 96.56 359 ASN A O 1
ATOM 2799 N N . THR A 1 360 ? -8.536 19.663 -3.095 1.00 97.88 360 THR A N 1
ATOM 2800 C CA . THR A 1 360 ? -7.525 19.380 -4.126 1.00 97.88 360 THR A CA 1
ATOM 2801 C C . THR A 1 360 ? -6.738 18.115 -3.783 1.00 97.88 360 THR A C 1
ATOM 2803 O O . THR A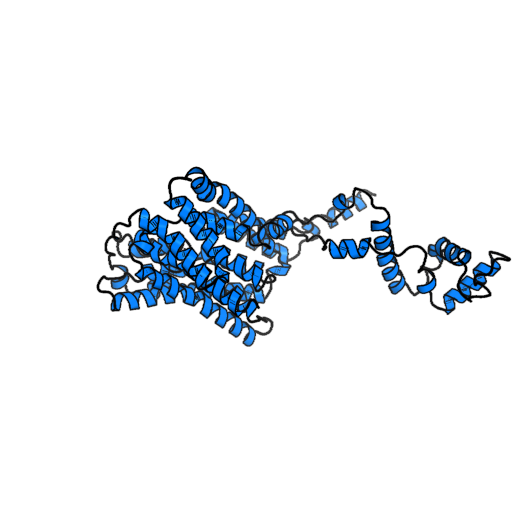 1 360 ? -6.584 17.257 -4.650 1.00 97.88 360 THR A O 1
ATOM 2806 N N . MET A 1 361 ? -6.306 17.960 -2.525 1.00 97.00 361 MET A N 1
ATOM 2807 C CA . MET A 1 361 ? -5.551 16.796 -2.044 1.00 97.00 361 MET A CA 1
ATOM 2808 C C . MET A 1 361 ? -6.354 15.497 -2.144 1.00 97.00 361 MET A C 1
ATOM 2810 O O . MET A 1 361 ? -5.852 14.526 -2.701 1.00 97.00 361 MET A O 1
ATOM 2814 N N . GLN A 1 362 ? -7.607 15.490 -1.674 1.00 94.50 362 GLN A N 1
ATOM 2815 C CA . GLN A 1 362 ? -8.450 14.286 -1.665 1.00 94.50 362 GLN A CA 1
ATOM 2816 C C . GLN A 1 362 ? -9.074 13.925 -3.029 1.00 94.50 362 GLN A C 1
ATOM 2818 O O . GLN A 1 362 ? -9.653 12.853 -3.152 1.00 94.50 362 GLN A O 1
ATOM 2823 N N . ASN A 1 363 ? -8.985 14.803 -4.040 1.00 95.19 363 ASN A N 1
ATOM 2824 C CA . ASN A 1 363 ? -9.526 14.552 -5.382 1.00 95.19 363 ASN A CA 1
ATOM 2825 C C . ASN A 1 363 ? -8.447 14.696 -6.468 1.00 95.19 363 ASN A C 1
ATOM 2827 O O . ASN A 1 363 ? -7.806 13.723 -6.852 1.00 95.19 363 ASN A O 1
ATOM 2831 N N . ALA A 1 364 ? -8.250 15.907 -6.999 1.00 96.38 364 ALA A N 1
ATOM 2832 C CA . ALA A 1 364 ? -7.468 16.127 -8.215 1.00 96.38 364 ALA A CA 1
ATOM 2833 C C . ALA A 1 364 ? -6.002 15.683 -8.077 1.00 96.38 364 ALA A C 1
ATOM 2835 O O . ALA A 1 364 ? -5.489 14.994 -8.956 1.00 96.38 364 ALA A O 1
ATOM 2836 N N . LEU A 1 365 ? -5.344 16.034 -6.968 1.00 96.62 365 LEU A N 1
ATOM 2837 C CA . LEU A 1 365 ? -3.931 15.732 -6.751 1.00 96.62 365 LEU A CA 1
ATOM 2838 C C . LEU A 1 365 ? -3.692 14.226 -6.585 1.00 96.62 365 LEU A C 1
ATOM 2840 O O . LEU A 1 365 ? -2.852 13.669 -7.293 1.00 96.62 365 LEU A O 1
ATOM 2844 N N . ILE A 1 366 ? -4.449 13.558 -5.705 1.00 93.50 366 ILE A N 1
ATOM 2845 C CA . ILE A 1 366 ? -4.316 12.108 -5.520 1.00 93.50 366 ILE A CA 1
ATOM 2846 C C . ILE A 1 366 ? -4.659 11.343 -6.803 1.00 93.50 366 ILE A C 1
ATOM 2848 O O . ILE A 1 366 ? -3.939 10.407 -7.137 1.00 93.50 366 ILE A O 1
ATOM 2852 N N . ASN A 1 367 ? -5.668 11.762 -7.574 1.00 94.62 367 ASN A N 1
ATOM 2853 C CA . ASN A 1 367 ? -6.018 11.113 -8.842 1.00 94.62 367 ASN A CA 1
ATOM 2854 C C . ASN A 1 367 ? -4.886 11.215 -9.881 1.00 94.62 367 ASN A C 1
ATOM 2856 O O . ASN A 1 367 ? -4.545 10.212 -10.506 1.00 94.62 367 ASN A O 1
ATOM 2860 N N . ILE A 1 368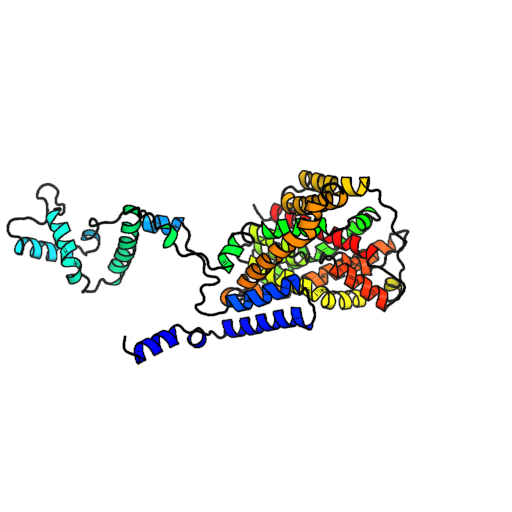 ? -4.259 12.390 -10.032 1.00 96.25 368 ILE A N 1
ATOM 2861 C CA . ILE A 1 368 ? -3.109 12.582 -10.937 1.00 96.25 368 ILE A CA 1
ATOM 2862 C C . ILE A 1 368 ? -1.934 11.690 -10.513 1.00 96.25 368 ILE A C 1
ATOM 2864 O O . ILE A 1 368 ? -1.383 10.951 -11.330 1.00 96.25 368 ILE A O 1
ATOM 2868 N N . VAL A 1 369 ? -1.575 11.713 -9.226 1.00 95.06 369 VAL A N 1
ATOM 2869 C CA . VAL A 1 369 ? -0.445 10.927 -8.707 1.00 95.06 369 VAL A CA 1
ATOM 2870 C C . VAL A 1 369 ? -0.728 9.423 -8.747 1.00 95.06 369 VAL A C 1
ATOM 2872 O O . VAL A 1 369 ? 0.178 8.648 -9.034 1.00 95.06 369 VAL A O 1
ATOM 2875 N N . THR A 1 370 ? -1.976 8.996 -8.550 1.00 91.62 370 THR A N 1
ATOM 2876 C CA . THR A 1 370 ? -2.398 7.588 -8.658 1.00 91.62 370 THR A CA 1
ATOM 2877 C C . THR A 1 370 ? -2.213 7.046 -10.076 1.00 91.62 370 THR A C 1
ATOM 2879 O O . THR A 1 370 ? -1.718 5.930 -10.236 1.00 91.62 370 THR A O 1
ATOM 2882 N N . ILE A 1 371 ? -2.528 7.839 -11.108 1.00 94.44 371 ILE A N 1
ATOM 2883 C CA . ILE A 1 371 ? -2.281 7.466 -12.512 1.00 94.44 371 ILE A CA 1
ATOM 2884 C C . ILE A 1 371 ? -0.778 7.27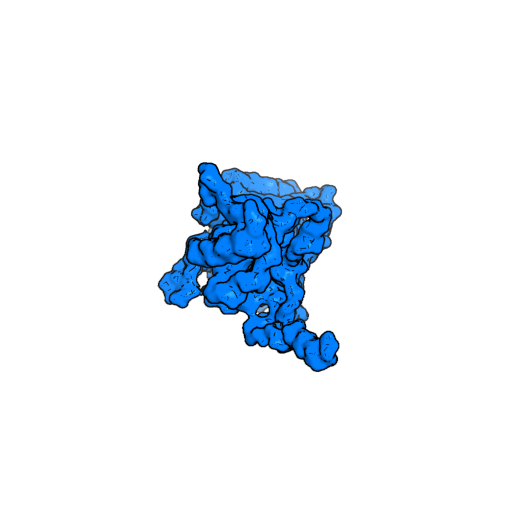5 -12.751 1.00 94.44 371 ILE A C 1
ATOM 2886 O O . ILE A 1 371 ? -0.361 6.229 -13.250 1.00 94.44 371 ILE A O 1
ATOM 2890 N N . PHE A 1 372 ? 0.044 8.254 -12.360 1.00 94.25 372 PHE A N 1
ATOM 2891 C CA . PHE A 1 372 ? 1.496 8.190 -12.547 1.00 94.25 372 PHE A CA 1
ATOM 2892 C C . PHE A 1 372 ? 2.154 7.056 -11.753 1.00 94.25 372 PHE A C 1
ATOM 2894 O O . PHE A 1 372 ? 3.004 6.344 -12.294 1.00 94.25 372 PHE A O 1
ATOM 2901 N N . LEU A 1 373 ? 1.736 6.840 -10.504 1.00 90.25 373 LEU A N 1
ATOM 2902 C CA . LEU A 1 373 ? 2.214 5.736 -9.681 1.00 90.25 373 LEU A CA 1
ATOM 2903 C C . LEU A 1 373 ? 1.828 4.389 -10.289 1.00 90.25 373 LEU A C 1
ATOM 2905 O O . LEU A 1 373 ? 2.696 3.540 -10.460 1.00 90.25 373 LEU A O 1
ATOM 2909 N N . GLY A 1 374 ? 0.559 4.188 -10.646 1.00 89.62 374 GLY A N 1
ATOM 2910 C CA . GLY A 1 374 ? 0.093 2.912 -11.178 1.00 89.62 374 GLY A CA 1
ATOM 2911 C C . GLY A 1 374 ? 0.769 2.541 -12.502 1.00 89.62 374 GLY A C 1
ATOM 2912 O O . GLY A 1 374 ? 1.208 1.405 -12.657 1.00 89.62 374 GLY A O 1
ATOM 2913 N N . LEU A 1 375 ? 0.968 3.507 -13.406 1.00 91.56 375 LEU A N 1
ATOM 2914 C CA . LEU A 1 375 ? 1.765 3.310 -14.626 1.00 91.56 375 LEU A CA 1
ATOM 2915 C C . LEU A 1 375 ? 3.230 2.942 -14.313 1.00 91.56 375 LEU A C 1
ATOM 2917 O O . LEU A 1 375 ? 3.782 2.028 -14.923 1.00 91.56 375 LEU A O 1
ATOM 2921 N N . SER A 1 376 ? 3.843 3.599 -13.324 1.00 88.06 376 SER A N 1
ATOM 2922 C CA . SER A 1 376 ? 5.232 3.351 -12.899 1.00 88.06 376 SER A CA 1
ATOM 2923 C C . SER A 1 376 ? 5.428 2.022 -12.163 1.00 88.06 376 SER A C 1
ATOM 2925 O O . SER A 1 376 ? 6.484 1.403 -12.274 1.00 88.06 376 SER A O 1
ATOM 2927 N N . VAL A 1 377 ? 4.425 1.562 -11.413 1.00 85.38 377 VAL A N 1
ATOM 2928 C CA . VAL A 1 377 ? 4.410 0.229 -10.791 1.00 85.38 377 VAL A CA 1
ATOM 2929 C C . VAL A 1 377 ? 4.200 -0.834 -11.867 1.00 85.38 377 VAL A C 1
ATOM 2931 O O . VAL A 1 377 ? 4.937 -1.819 -11.904 1.00 85.38 377 VAL A O 1
ATOM 2934 N N . GLY A 1 378 ? 3.284 -0.588 -12.811 1.00 87.19 378 GLY A N 1
ATOM 2935 C CA . GLY A 1 378 ? 3.115 -1.408 -14.010 1.00 87.19 378 GLY A CA 1
ATOM 2936 C C . GLY A 1 378 ? 4.401 -1.536 -14.833 1.00 87.19 378 GLY A C 1
ATOM 2937 O O . GLY A 1 378 ? 4.650 -2.596 -15.400 1.00 87.19 378 GLY A O 1
ATOM 2938 N N . MET A 1 379 ? 5.275 -0.522 -14.813 1.00 85.62 379 MET A N 1
ATOM 2939 C CA . MET A 1 379 ? 6.596 -0.583 -15.448 1.00 85.62 379 MET A CA 1
ATOM 2940 C C . MET A 1 379 ? 7.456 -1.758 -14.971 1.00 85.62 379 MET A C 1
ATOM 2942 O O . MET A 1 379 ? 8.196 -2.371 -15.739 1.00 85.62 379 MET A O 1
ATOM 2946 N N . LYS A 1 380 ? 7.362 -2.097 -13.684 1.00 81.88 380 LYS A N 1
ATOM 2947 C CA . LYS A 1 380 ? 8.168 -3.162 -13.080 1.00 81.88 380 LYS A CA 1
ATOM 2948 C C . LYS A 1 380 ? 7.604 -4.568 -13.334 1.00 81.88 380 LYS A C 1
ATOM 2950 O O . LYS A 1 380 ? 8.222 -5.544 -12.919 1.00 81.88 380 LYS A O 1
ATOM 2955 N N . LEU A 1 381 ? 6.494 -4.676 -14.072 1.00 82.56 381 LEU A N 1
ATOM 2956 C CA . LEU A 1 381 ? 5.950 -5.928 -14.608 1.00 82.56 381 LEU A CA 1
ATOM 2957 C C . LEU A 1 381 ? 6.594 -6.342 -15.950 1.00 82.56 381 LEU A C 1
ATOM 2959 O O . LEU A 1 381 ? 6.053 -7.184 -16.664 1.00 82.56 381 LEU A O 1
ATOM 2963 N N . ALA A 1 382 ? 7.751 -5.783 -16.313 1.00 83.50 382 ALA A N 1
ATOM 2964 C CA . ALA A 1 382 ? 8.571 -6.312 -17.402 1.00 83.50 382 ALA A CA 1
ATOM 2965 C C . ALA A 1 382 ? 8.986 -7.772 -17.119 1.00 83.50 382 ALA A C 1
ATOM 2967 O O . ALA A 1 382 ? 9.378 -8.118 -15.998 1.00 83.50 382 ALA A O 1
ATOM 2968 N N . HIS A 1 383 ? 8.898 -8.638 -18.132 1.00 83.31 383 HIS A N 1
ATOM 2969 C CA . HIS A 1 383 ? 9.109 -10.086 -17.994 1.00 83.31 383 HIS A CA 1
ATOM 2970 C C . HIS A 1 383 ? 10.455 -10.473 -17.353 1.00 83.31 383 HIS A C 1
ATOM 2972 O O . HIS A 1 383 ? 10.502 -11.410 -16.559 1.00 83.31 383 HIS A O 1
ATOM 2978 N N . ASP A 1 384 ? 11.529 -9.731 -17.636 1.00 78.50 384 ASP A N 1
ATOM 2979 C CA . ASP A 1 384 ? 12.882 -9.974 -17.125 1.00 78.50 384 ASP A CA 1
ATOM 2980 C C . ASP A 1 384 ? 13.060 -9.591 -15.642 1.00 78.50 384 ASP A C 1
ATOM 2982 O O . ASP A 1 384 ? 14.045 -9.990 -15.012 1.00 78.50 384 ASP A O 1
ATOM 2986 N N . LYS A 1 385 ? 12.123 -8.815 -15.077 1.00 77.69 385 LYS A N 1
ATOM 2987 C CA . LYS A 1 385 ? 12.061 -8.452 -13.650 1.00 77.69 385 LYS A CA 1
ATOM 2988 C C . LYS A 1 385 ? 11.037 -9.300 -12.895 1.00 77.69 385 LYS A C 1
ATOM 2990 O O . LYS A 1 385 ? 11.309 -9.739 -11.780 1.00 77.69 385 LYS A O 1
ATOM 2995 N N . PHE A 1 386 ? 9.869 -9.533 -13.494 1.00 80.69 386 PHE A N 1
ATOM 2996 C CA . PHE A 1 386 ? 8.741 -10.154 -12.805 1.00 80.69 386 PHE A CA 1
ATOM 2997 C C . PHE A 1 386 ? 8.793 -11.686 -12.772 1.00 80.69 386 PHE A C 1
ATOM 2999 O O . PHE A 1 386 ? 8.464 -12.279 -11.748 1.00 80.69 386 PHE A O 1
ATOM 3006 N N . LEU A 1 387 ? 9.238 -12.346 -13.848 1.00 82.38 387 LEU A N 1
ATOM 3007 C CA . LEU A 1 387 ? 9.280 -13.814 -13.936 1.00 82.38 387 LEU A CA 1
ATOM 3008 C C . LEU A 1 387 ? 10.547 -14.387 -13.273 1.00 82.38 387 LEU A C 1
ATOM 3010 O O . LEU A 1 387 ? 11.312 -15.132 -13.883 1.00 82.38 387 LEU A O 1
ATOM 3014 N N . ARG A 1 388 ? 10.770 -14.010 -12.011 1.00 84.00 388 ARG A N 1
ATOM 3015 C CA . ARG A 1 388 ? 11.897 -14.428 -11.165 1.00 84.00 388 ARG A CA 1
ATOM 3016 C C . ARG A 1 388 ? 11.406 -15.195 -9.939 1.00 84.00 388 ARG A C 1
ATOM 3018 O O . ARG A 1 388 ? 10.313 -14.923 -9.439 1.00 84.00 388 ARG A O 1
ATOM 3025 N N . LEU A 1 389 ? 12.213 -16.132 -9.438 1.00 84.12 389 LEU A N 1
ATOM 3026 C CA . LEU A 1 389 ? 11.854 -16.963 -8.279 1.00 84.12 389 LEU A CA 1
ATOM 3027 C C . LEU A 1 389 ? 11.634 -16.114 -7.023 1.00 84.12 389 LEU A C 1
ATOM 3029 O O . LEU A 1 389 ? 10.691 -16.356 -6.273 1.00 84.12 389 LEU A O 1
ATOM 3033 N N . GLU A 1 390 ? 12.442 -15.072 -6.843 1.00 84.44 390 GLU A N 1
ATOM 3034 C CA . GLU A 1 390 ? 12.326 -14.098 -5.764 1.00 84.44 390 GLU A CA 1
ATOM 3035 C C . GLU A 1 390 ? 10.972 -13.376 -5.821 1.00 84.44 390 GLU A C 1
ATOM 3037 O O . GLU A 1 390 ? 10.257 -13.332 -4.824 1.00 84.44 390 GLU A O 1
ATOM 3042 N N . THR A 1 391 ? 10.561 -12.889 -6.997 1.00 83.94 391 THR A N 1
ATOM 3043 C CA . THR A 1 391 ? 9.268 -12.208 -7.192 1.00 83.94 391 THR A CA 1
ATOM 3044 C C . THR A 1 391 ? 8.081 -13.135 -6.917 1.00 83.94 391 THR A C 1
ATOM 3046 O O . THR A 1 391 ? 7.120 -12.729 -6.262 1.00 83.94 391 THR A O 1
ATOM 3049 N N . LEU A 1 392 ? 8.149 -14.398 -7.350 1.00 84.75 392 LEU A N 1
ATOM 3050 C CA . LEU A 1 392 ? 7.128 -15.404 -7.031 1.00 84.75 392 LEU A CA 1
ATOM 3051 C C . LEU A 1 392 ? 7.080 -15.713 -5.523 1.00 84.75 392 LEU A C 1
ATOM 3053 O O . LEU A 1 392 ? 5.993 -15.850 -4.959 1.00 84.75 392 LEU A O 1
ATOM 3057 N N . GLY A 1 393 ? 8.238 -15.752 -4.857 1.00 87.88 393 GLY A N 1
ATOM 3058 C CA . GLY A 1 393 ? 8.346 -15.863 -3.402 1.00 87.88 393 GLY A CA 1
ATOM 3059 C C . GLY A 1 393 ? 7.707 -14.680 -2.668 1.00 87.88 393 GLY A C 1
ATOM 3060 O O . GLY A 1 393 ? 6.941 -14.890 -1.731 1.00 87.88 393 GLY A O 1
ATOM 3061 N N . ILE A 1 394 ? 7.948 -13.449 -3.130 1.00 89.81 394 ILE A N 1
ATOM 3062 C CA . ILE A 1 394 ? 7.351 -12.215 -2.586 1.00 89.81 394 ILE A CA 1
ATOM 3063 C C . ILE A 1 394 ? 5.825 -12.241 -2.702 1.00 89.81 394 ILE A C 1
ATOM 3065 O O . ILE A 1 394 ? 5.129 -11.903 -1.745 1.00 89.81 394 ILE A O 1
ATOM 3069 N N . LEU A 1 395 ? 5.293 -12.686 -3.845 1.00 87.50 395 LEU A N 1
ATOM 3070 C CA . LEU A 1 395 ? 3.852 -12.850 -4.035 1.00 87.50 395 LEU A CA 1
ATOM 3071 C C . LEU A 1 395 ? 3.277 -13.870 -3.038 1.00 87.50 395 LEU A C 1
ATOM 3073 O O . LEU A 1 395 ? 2.368 -13.555 -2.269 1.00 87.50 395 LEU A O 1
ATOM 3077 N N . PHE A 1 396 ? 3.851 -15.073 -2.978 1.00 89.50 396 PHE A N 1
ATOM 3078 C CA . PHE A 1 396 ? 3.404 -16.114 -2.049 1.00 89.50 396 PHE A CA 1
ATOM 3079 C C . PHE A 1 396 ? 3.435 -15.655 -0.579 1.00 89.50 396 PHE A C 1
ATOM 3081 O O . PHE A 1 396 ? 2.466 -15.859 0.157 1.00 89.50 396 PHE A O 1
ATOM 3088 N N . LEU A 1 397 ? 4.508 -14.971 -0.172 1.00 90.44 397 LEU A N 1
ATOM 3089 C CA . LEU A 1 397 ? 4.637 -14.377 1.158 1.00 90.44 397 LEU A CA 1
ATOM 3090 C C . LEU A 1 397 ? 3.576 -13.299 1.415 1.00 90.44 397 LEU A C 1
ATOM 3092 O O . LEU A 1 397 ? 2.987 -13.300 2.489 1.00 90.44 397 LEU A O 1
ATOM 3096 N N . GLY A 1 398 ? 3.262 -12.440 0.440 1.00 88.56 398 GLY A N 1
ATOM 3097 C CA . GLY A 1 398 ? 2.218 -11.414 0.561 1.00 88.56 398 GLY A CA 1
ATOM 3098 C C . GLY A 1 398 ? 0.818 -11.979 0.841 1.00 88.56 398 GLY A C 1
ATOM 3099 O O . GLY A 1 398 ? 0.098 -11.455 1.691 1.00 88.56 398 GLY A O 1
ATOM 3100 N N . LEU A 1 399 ? 0.440 -13.098 0.214 1.00 88.81 399 LEU A N 1
ATOM 3101 C CA . LEU A 1 399 ? -0.831 -13.779 0.510 1.00 88.81 399 LEU A CA 1
ATOM 3102 C C . LEU A 1 399 ? -0.884 -14.295 1.962 1.00 88.81 399 LEU A C 1
ATOM 3104 O O . LEU A 1 399 ? -1.901 -14.164 2.654 1.00 88.81 399 LEU A O 1
ATOM 3108 N N . ILE A 1 400 ? 0.225 -14.867 2.432 1.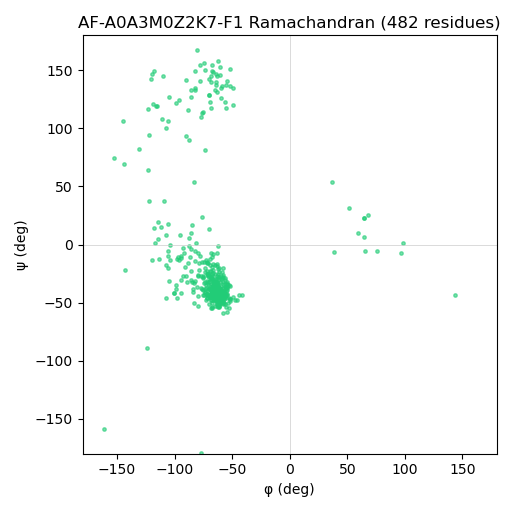00 89.88 400 ILE A N 1
ATOM 3109 C CA . ILE A 1 400 ? 0.385 -15.344 3.810 1.00 89.88 400 ILE A CA 1
ATOM 3110 C C . ILE A 1 400 ? 0.351 -14.166 4.797 1.00 89.88 400 ILE A C 1
ATOM 3112 O O . ILE A 1 400 ? -0.318 -14.249 5.828 1.00 89.88 400 ILE A O 1
ATOM 3116 N N . ALA A 1 401 ? 0.986 -13.047 4.448 1.00 89.19 401 ALA A N 1
ATOM 3117 C CA . ALA A 1 401 ? 1.074 -11.825 5.240 1.00 89.19 401 ALA A CA 1
ATOM 3118 C C . ALA A 1 401 ? -0.301 -11.277 5.639 1.00 89.19 401 ALA A C 1
ATOM 3120 O O . ALA A 1 401 ? -0.602 -11.105 6.823 1.00 89.19 401 ALA A O 1
ATOM 3121 N N . PHE A 1 402 ? -1.168 -11.073 4.642 1.00 89.19 402 PHE A N 1
ATOM 3122 C CA . PHE A 1 402 ? -2.544 -10.611 4.840 1.00 89.19 402 PHE A CA 1
ATOM 3123 C C . PHE A 1 402 ? -3.356 -11.610 5.666 1.00 89.19 402 PHE A C 1
ATOM 3125 O O . PHE A 1 402 ? -4.217 -11.211 6.457 1.00 89.19 402 PHE A O 1
ATOM 3132 N N . SER A 1 403 ? -3.068 -12.904 5.512 1.00 92.44 403 SER A N 1
ATOM 3133 C CA . SER A 1 403 ? -3.751 -13.961 6.251 1.00 92.44 403 SER A CA 1
ATOM 3134 C C . SER A 1 403 ? -3.409 -13.919 7.744 1.00 92.44 403 SER A C 1
ATOM 3136 O O . SER A 1 403 ? -4.315 -13.896 8.582 1.00 92.44 403 SER A O 1
ATOM 3138 N N . PHE A 1 404 ? -2.122 -13.811 8.091 1.00 93.81 404 PHE A N 1
ATOM 3139 C CA . PHE A 1 404 ? -1.676 -13.660 9.479 1.00 93.81 404 PHE A CA 1
ATOM 3140 C C . PHE A 1 404 ? -2.079 -12.318 10.095 1.00 93.81 404 PHE A C 1
ATOM 3142 O O . PHE A 1 404 ? -2.528 -12.312 11.238 1.00 93.81 404 PHE A O 1
ATOM 3149 N N . GLY A 1 405 ? -1.993 -11.202 9.362 1.00 94.06 405 GLY A N 1
ATOM 3150 C CA . GLY A 1 405 ? -2.439 -9.890 9.853 1.00 94.06 405 GLY A CA 1
ATOM 3151 C C . GLY A 1 405 ? -3.937 -9.866 10.177 1.00 94.06 405 GLY A C 1
ATOM 3152 O O . GLY A 1 405 ? -4.341 -9.417 11.250 1.00 94.06 405 GLY A O 1
ATOM 3153 N N . THR A 1 406 ? -4.765 -10.447 9.300 1.00 95.31 406 THR A N 1
ATOM 3154 C CA . THR A 1 406 ? -6.215 -10.581 9.528 1.00 95.31 406 THR A CA 1
ATOM 3155 C C . THR A 1 406 ? -6.509 -11.486 10.727 1.00 95.31 406 THR A C 1
ATOM 3157 O O . THR A 1 406 ? -7.298 -11.113 11.595 1.00 95.31 406 THR A O 1
ATOM 3160 N N . ALA A 1 407 ? -5.863 -12.655 10.810 1.00 96.19 407 ALA A N 1
ATOM 3161 C CA . ALA A 1 407 ? -6.050 -13.585 11.922 1.00 96.19 407 ALA A CA 1
ATOM 3162 C C . ALA A 1 407 ? -5.614 -12.969 13.263 1.00 96.19 407 ALA A C 1
ATOM 3164 O O . ALA A 1 407 ? -6.364 -13.035 14.234 1.00 96.19 407 ALA A O 1
ATOM 3165 N N . ALA A 1 408 ? -4.452 -12.309 13.310 1.00 96.44 408 ALA A N 1
ATOM 3166 C CA . ALA A 1 408 ? -3.949 -11.625 14.499 1.00 96.44 408 ALA A CA 1
ATOM 3167 C C . ALA A 1 408 ? -4.904 -10.517 14.966 1.00 96.44 408 ALA A C 1
ATOM 3169 O O . ALA A 1 408 ? -5.245 -10.472 16.147 1.00 96.44 408 ALA A O 1
ATOM 3170 N N . GLY A 1 409 ? -5.409 -9.686 14.047 1.00 95.81 409 GLY A N 1
ATOM 3171 C CA . GLY A 1 409 ? -6.407 -8.659 14.355 1.00 95.81 409 GLY A CA 1
ATOM 3172 C C . GLY A 1 409 ? -7.699 -9.238 14.947 1.00 95.81 409 GLY A C 1
ATOM 3173 O O . GLY A 1 409 ? -8.174 -8.762 15.978 1.00 95.81 409 GLY A O 1
ATOM 3174 N N . VAL A 1 410 ? -8.249 -10.305 14.352 1.00 96.44 410 VAL A N 1
ATOM 3175 C CA . VAL A 1 410 ? -9.460 -10.995 14.847 1.00 96.44 410 VAL A CA 1
ATOM 3176 C C . VAL A 1 410 ? -9.235 -11.639 16.217 1.00 96.44 410 VAL A C 1
ATOM 3178 O O . VAL A 1 410 ? -10.042 -11.449 17.129 1.00 96.44 410 VAL A O 1
ATOM 3181 N N . ILE A 1 411 ? -8.135 -12.378 16.387 1.00 96.44 411 ILE A N 1
ATOM 3182 C CA . ILE A 1 411 ? -7.776 -13.034 17.652 1.00 96.44 411 ILE A CA 1
ATOM 3183 C C . ILE A 1 411 ? -7.575 -11.983 18.749 1.00 96.44 411 ILE A C 1
ATOM 3185 O O . ILE A 1 411 ? -8.085 -12.147 19.859 1.00 96.44 411 ILE A O 1
ATOM 3189 N N . PHE A 1 412 ? -6.915 -10.865 18.444 1.00 96.00 412 PHE A N 1
ATOM 3190 C CA . PHE A 1 412 ? -6.767 -9.765 19.394 1.00 96.00 412 PHE A CA 1
ATOM 3191 C C . PHE A 1 412 ? -8.112 -9.093 19.711 1.00 96.00 412 PHE A C 1
ATOM 3193 O O . PHE A 1 412 ? -8.372 -8.773 20.868 1.00 96.00 412 PHE A O 1
ATOM 3200 N N . GLY A 1 413 ? -9.022 -8.986 18.735 1.00 95.31 413 GLY A N 1
ATOM 3201 C CA . GLY A 1 413 ? -10.417 -8.581 18.945 1.00 95.31 413 GLY A CA 1
ATOM 3202 C C . GLY A 1 413 ? -11.148 -9.451 19.971 1.00 95.31 413 GLY A C 1
ATOM 3203 O O . GLY A 1 413 ? -11.797 -8.921 20.872 1.00 95.31 413 GLY A O 1
ATOM 3204 N N . LYS A 1 414 ? -10.973 -10.777 19.913 1.00 95.31 414 LYS A N 1
ATOM 3205 C CA . LYS A 1 414 ? -11.512 -11.708 20.922 1.00 95.31 414 LYS A CA 1
ATOM 3206 C C . LYS A 1 414 ? -10.905 -11.514 22.303 1.00 95.31 414 LYS A C 1
ATOM 3208 O O . LYS A 1 414 ? -11.628 -11.503 23.298 1.00 95.31 414 LYS A O 1
ATOM 3213 N N . ILE A 1 415 ? -9.583 -11.360 22.366 1.00 94.81 415 ILE A N 1
ATOM 3214 C CA . ILE A 1 415 ? -8.865 -11.103 23.619 1.00 94.81 415 ILE A CA 1
ATOM 3215 C C . ILE A 1 415 ? -9.396 -9.807 24.245 1.00 94.81 415 ILE A C 1
ATOM 3217 O O . ILE A 1 415 ? -9.796 -9.807 25.406 1.00 94.81 415 ILE A O 1
ATOM 3221 N N . MET A 1 416 ? -9.503 -8.729 23.463 1.00 93.25 416 MET A N 1
ATOM 3222 C CA . MET A 1 416 ? -10.081 -7.462 23.911 1.00 93.25 416 MET A CA 1
ATOM 3223 C C . MET A 1 416 ? -11.535 -7.605 24.373 1.00 93.25 416 MET A C 1
ATOM 3225 O O . MET A 1 416 ? -11.878 -7.045 25.411 1.00 93.25 416 MET A O 1
ATOM 3229 N N . ASN A 1 417 ? -12.373 -8.371 23.666 1.00 92.81 417 ASN A N 1
ATOM 3230 C CA . ASN A 1 417 ? -13.756 -8.632 24.077 1.00 92.81 417 ASN A CA 1
ATOM 3231 C C . ASN A 1 417 ? -13.828 -9.300 25.464 1.00 92.81 417 ASN A C 1
ATOM 3233 O O . ASN A 1 417 ? -14.647 -8.913 26.290 1.00 92.81 417 ASN A O 1
ATOM 3237 N N . LYS A 1 418 ? -12.921 -10.241 25.766 1.00 91.31 418 LYS A N 1
ATOM 3238 C CA . LYS A 1 418 ? -12.862 -10.934 27.068 1.00 91.31 418 LYS A CA 1
ATOM 3239 C C . LYS A 1 418 ? -12.459 -10.027 28.243 1.00 91.31 418 LYS A C 1
ATOM 3241 O O . LYS A 1 418 ? -12.828 -10.317 29.378 1.00 91.31 418 LYS A O 1
ATOM 3246 N N . PHE A 1 419 ? -11.698 -8.958 27.993 1.00 90.25 419 PHE A N 1
ATOM 3247 C CA . PHE A 1 419 ? -11.210 -8.030 29.029 1.00 90.25 419 PHE A CA 1
ATOM 3248 C C . PHE A 1 419 ? -11.928 -6.668 29.046 1.00 90.25 419 PHE A C 1
ATOM 3250 O O . PHE A 1 419 ? -11.668 -5.842 29.924 1.00 90.25 419 PHE A O 1
ATOM 3257 N N . SER A 1 420 ? -12.823 -6.402 28.094 1.00 86.88 420 SER A N 1
ATOM 3258 C CA . SER A 1 420 ? -13.568 -5.145 28.008 1.00 86.88 420 SER A CA 1
ATOM 3259 C C . SER A 1 420 ? -14.890 -5.219 28.776 1.00 86.88 420 SER A C 1
ATOM 3261 O O . SER A 1 420 ? -15.590 -6.224 28.744 1.00 86.88 420 SER A O 1
ATOM 3263 N N . LYS A 1 421 ? -15.263 -4.117 29.441 1.00 84.75 421 LYS A N 1
ATOM 3264 C CA . LYS A 1 421 ? -16.598 -3.953 30.053 1.00 84.75 421 LYS A CA 1
ATOM 3265 C C . LYS A 1 421 ? -17.703 -3.784 29.004 1.00 84.75 421 LYS A C 1
ATOM 3267 O O . LYS A 1 421 ? -18.859 -4.092 29.266 1.00 84.75 421 LYS A O 1
ATOM 3272 N N . ASP A 1 422 ? -17.333 -3.258 27.841 1.00 86.56 422 ASP A N 1
ATOM 3273 C CA . ASP A 1 422 ? -18.204 -3.075 26.687 1.00 86.56 422 ASP A CA 1
ATOM 3274 C C . ASP A 1 422 ? -17.856 -4.147 25.647 1.00 86.56 422 ASP A C 1
ATOM 3276 O O . ASP A 1 422 ? -16.671 -4.241 25.302 1.00 86.56 422 ASP A O 1
ATOM 3280 N N . PRO A 1 423 ? -18.825 -4.933 25.141 1.00 88.19 423 PRO A N 1
ATOM 3281 C CA . PRO A 1 423 ? -18.563 -5.938 24.117 1.00 88.19 423 PRO A CA 1
ATOM 3282 C C . PRO A 1 423 ? -17.878 -5.353 22.877 1.00 88.19 423 PRO A C 1
ATOM 3284 O O . PRO A 1 423 ? -18.192 -4.246 22.433 1.00 88.19 423 PRO A O 1
ATOM 3287 N N . ILE A 1 424 ? -16.935 -6.109 22.320 1.00 91.88 424 ILE A N 1
ATOM 3288 C CA . ILE A 1 424 ? -16.177 -5.762 21.115 1.00 91.88 424 ILE A CA 1
ATOM 3289 C C . ILE A 1 424 ? -16.387 -6.877 20.096 1.00 91.88 424 ILE A C 1
ATOM 3291 O O . ILE A 1 424 ? -15.962 -8.010 20.313 1.00 91.88 424 ILE A O 1
ATOM 3295 N N . ASN A 1 425 ? -17.012 -6.546 18.969 1.00 95.44 425 ASN A N 1
ATOM 3296 C CA . ASN A 1 425 ? -17.204 -7.475 17.862 1.00 95.44 425 ASN A CA 1
ATOM 3297 C C . ASN A 1 425 ? -15.845 -7.804 17.203 1.00 95.44 425 ASN A C 1
ATOM 3299 O O . ASN A 1 425 ? -15.217 -6.896 16.648 1.00 95.44 425 ASN A O 1
ATOM 3303 N N . PRO A 1 426 ? -15.370 -9.067 17.208 1.00 96.19 426 PRO A N 1
ATOM 3304 C CA . PRO A 1 426 ? -14.047 -9.409 16.680 1.00 96.19 426 PRO A CA 1
ATOM 3305 C C . PRO A 1 426 ? -13.861 -9.142 15.177 1.00 96.19 426 PRO A C 1
ATOM 3307 O O . PRO A 1 426 ? -12.719 -9.044 14.725 1.00 96.19 426 PRO A O 1
ATOM 3310 N N . LEU A 1 427 ? -14.940 -8.958 14.402 1.00 96.25 427 LEU A N 1
ATOM 3311 C CA . LEU A 1 427 ? -14.861 -8.576 12.984 1.00 96.25 427 LEU A CA 1
ATOM 3312 C C . LEU A 1 427 ? -14.162 -7.227 12.777 1.00 96.25 427 LEU A C 1
ATOM 3314 O O . LEU A 1 427 ? -13.456 -7.058 11.783 1.00 96.25 427 LEU A O 1
ATOM 3318 N N . ILE A 1 428 ? -14.280 -6.283 13.721 1.00 96.00 428 ILE A N 1
ATOM 3319 C CA . ILE A 1 428 ? -13.560 -5.001 13.627 1.00 96.00 428 ILE A CA 1
ATOM 3320 C C . ILE A 1 428 ? -12.044 -5.188 13.811 1.00 96.00 428 ILE A C 1
ATOM 3322 O O . ILE A 1 428 ? -11.269 -4.332 13.404 1.00 96.00 428 ILE A O 1
ATOM 3326 N N . GLY A 1 429 ? -11.607 -6.320 14.374 1.00 95.50 429 GLY A N 1
ATOM 3327 C CA . GLY A 1 429 ? -10.196 -6.685 14.479 1.00 95.50 429 GLY A CA 1
ATOM 3328 C C . GLY A 1 429 ? -9.555 -6.982 13.123 1.00 95.50 429 GLY A C 1
ATOM 3329 O O . GLY A 1 429 ? -8.460 -6.499 12.850 1.00 95.50 429 GLY A O 1
ATOM 3330 N N . ALA A 1 430 ? -10.259 -7.682 12.227 1.00 94.94 430 ALA A N 1
ATOM 3331 C CA . ALA A 1 430 ? -9.811 -7.879 10.842 1.00 94.94 430 ALA A CA 1
ATOM 3332 C C . ALA A 1 430 ? -9.677 -6.555 10.070 1.00 94.94 430 ALA A C 1
ATOM 3334 O O . ALA A 1 430 ? -8.827 -6.431 9.188 1.00 94.94 430 ALA A O 1
ATOM 3335 N N . ALA A 1 431 ? -10.481 -5.548 10.423 1.00 95.38 431 ALA A N 1
ATOM 3336 C CA . ALA A 1 431 ? -10.365 -4.219 9.840 1.00 95.38 431 ALA A CA 1
ATOM 3337 C C . ALA A 1 431 ? -9.078 -3.481 10.250 1.00 95.38 431 ALA A C 1
ATOM 3339 O O . ALA A 1 431 ? -8.821 -2.433 9.685 1.00 95.38 431 ALA A O 1
ATOM 3340 N N . GLY A 1 432 ? -8.261 -4.005 11.177 1.00 93.94 432 GLY A N 1
ATOM 3341 C CA . GLY A 1 432 ? -6.941 -3.450 11.511 1.00 93.94 432 GLY A CA 1
ATOM 3342 C C . GLY A 1 432 ? -5.898 -3.554 10.388 1.00 93.94 432 GLY A C 1
ATOM 3343 O O . GLY A 1 432 ? -4.893 -2.849 10.424 1.00 93.94 432 GLY A O 1
ATOM 3344 N N . VAL A 1 433 ? -6.132 -4.409 9.386 1.00 93.56 433 VAL A N 1
ATOM 3345 C CA . VAL A 1 433 ? -5.330 -4.477 8.153 1.00 93.56 433 VAL A CA 1
ATOM 3346 C C . VAL A 1 433 ? -5.576 -3.207 7.336 1.00 93.56 433 VAL A C 1
ATOM 3348 O O . VAL A 1 433 ? -6.719 -2.929 6.983 1.00 93.56 433 VAL A O 1
ATOM 3351 N N . SER A 1 434 ? -4.519 -2.454 7.014 1.00 89.38 434 SER A N 1
ATOM 3352 C CA . SER A 1 434 ? -4.602 -1.027 6.642 1.00 89.38 434 SER A CA 1
ATOM 3353 C C . SER A 1 434 ? -5.112 -0.699 5.226 1.00 89.38 434 SER A C 1
ATOM 3355 O O . SER A 1 434 ? -4.861 0.378 4.687 1.00 89.38 434 SER A O 1
ATOM 3357 N N . ALA A 1 435 ? -5.884 -1.602 4.618 1.00 88.12 435 ALA A N 1
ATOM 3358 C CA . ALA A 1 435 ? -6.556 -1.364 3.347 1.00 88.12 435 ALA A CA 1
ATOM 3359 C C . ALA A 1 435 ? -7.755 -0.413 3.549 1.00 88.12 435 ALA A C 1
ATOM 3361 O O . ALA A 1 435 ? -8.909 -0.842 3.692 1.00 88.12 435 ALA A O 1
ATOM 3362 N N . VAL A 1 436 ? -7.497 0.897 3.601 1.00 85.19 436 VAL A N 1
ATOM 3363 C CA . VAL A 1 436 ? -8.524 1.929 3.825 1.00 85.19 436 VAL A CA 1
ATOM 3364 C C . VAL A 1 436 ? -9.257 2.281 2.525 1.00 85.19 436 VAL A C 1
ATOM 3366 O O . VAL A 1 436 ? -8.606 2.513 1.512 1.00 85.19 436 VAL A O 1
ATOM 3369 N N . PRO A 1 437 ? -10.602 2.394 2.515 1.00 86.75 437 PRO A N 1
ATOM 3370 C CA . PRO A 1 437 ? -11.565 2.003 3.552 1.00 86.75 437 PRO A CA 1
ATOM 3371 C C . PRO A 1 437 ? -12.023 0.534 3.425 1.00 86.75 437 PRO A C 1
ATOM 3373 O O . PRO A 1 437 ? -12.951 0.114 4.120 1.00 86.75 437 PRO A O 1
ATOM 3376 N N . MET A 1 438 ? -11.444 -0.243 2.504 1.00 86.88 438 MET A N 1
ATOM 3377 C CA . MET A 1 438 ? -11.985 -1.532 2.070 1.00 86.88 438 MET A CA 1
ATOM 3378 C C . MET A 1 438 ? -12.042 -2.603 3.169 1.00 86.88 438 MET A C 1
ATOM 3380 O O . MET A 1 438 ? -13.076 -3.253 3.292 1.00 86.88 438 MET A O 1
ATOM 3384 N N . ALA A 1 439 ? -11.026 -2.748 4.026 1.00 91.81 439 ALA A N 1
ATOM 3385 C CA . ALA A 1 439 ? -11.054 -3.718 5.131 1.00 91.81 439 ALA A CA 1
ATOM 3386 C C . ALA A 1 439 ? -12.228 -3.459 6.101 1.00 91.81 439 ALA A C 1
ATOM 3388 O O . ALA A 1 439 ? -12.951 -4.379 6.486 1.00 91.81 439 ALA A O 1
ATOM 3389 N N . ALA A 1 440 ? -12.510 -2.187 6.407 1.00 93.94 440 ALA A N 1
ATOM 3390 C CA . ALA A 1 440 ? -13.667 -1.795 7.215 1.00 93.94 440 ALA A CA 1
ATOM 3391 C C . ALA A 1 440 ? -15.012 -2.063 6.506 1.00 93.94 440 ALA A C 1
ATOM 3393 O O . ALA A 1 440 ? -15.977 -2.482 7.149 1.00 93.94 440 ALA A O 1
ATOM 3394 N N . ARG A 1 441 ? -15.081 -1.890 5.177 1.00 92.62 441 ARG A N 1
ATOM 3395 C CA . ARG A 1 441 ? -16.260 -2.265 4.368 1.00 92.62 441 ARG A CA 1
ATOM 3396 C C . ARG A 1 441 ? -16.481 -3.778 4.329 1.00 92.62 441 ARG A C 1
ATOM 3398 O O . ARG A 1 441 ? -17.627 -4.213 4.406 1.00 92.62 441 ARG A O 1
ATOM 3405 N N . VAL A 1 442 ? -15.416 -4.575 4.241 1.00 93.94 442 VAL A N 1
ATOM 3406 C CA . VAL A 1 442 ? -15.488 -6.045 4.258 1.00 93.94 442 VAL A CA 1
ATOM 3407 C C . VAL A 1 442 ? -15.938 -6.544 5.632 1.00 93.94 442 VAL A C 1
ATOM 3409 O O . VAL A 1 442 ? -16.869 -7.343 5.696 1.00 93.94 442 VAL A O 1
ATOM 3412 N N . ALA A 1 443 ? -15.385 -6.005 6.724 1.00 95.06 443 ALA A N 1
ATOM 3413 C CA . ALA A 1 443 ? -15.855 -6.292 8.082 1.00 95.06 443 ALA A CA 1
ATOM 3414 C C . ALA A 1 443 ? -17.339 -5.924 8.277 1.00 95.06 443 ALA A C 1
ATOM 3416 O O . ALA A 1 443 ? -18.098 -6.714 8.834 1.00 95.06 443 ALA A O 1
ATOM 3417 N N . ASN A 1 444 ? -17.782 -4.770 7.759 1.00 95.69 444 ASN A N 1
ATOM 3418 C CA . ASN A 1 444 ? -19.196 -4.385 7.778 1.00 95.69 444 ASN A CA 1
ATOM 3419 C C . ASN A 1 444 ? -20.079 -5.349 6.977 1.00 95.69 444 ASN A C 1
ATOM 3421 O O . ASN A 1 444 ? -21.126 -5.752 7.469 1.00 95.69 444 ASN A O 1
ATOM 3425 N N . LYS A 1 445 ? -19.659 -5.743 5.768 1.00 94.31 445 LYS A N 1
ATOM 3426 C CA . LYS A 1 445 ? -20.403 -6.703 4.944 1.00 94.31 445 LYS A CA 1
ATOM 3427 C C . LYS A 1 445 ? -20.566 -8.044 5.666 1.00 94.31 445 LYS A C 1
ATOM 3429 O O . LYS A 1 445 ? -21.677 -8.552 5.734 1.00 94.31 445 LYS A O 1
ATOM 3434 N N . VAL A 1 446 ? -19.489 -8.588 6.236 1.00 94.75 446 VAL A N 1
ATOM 3435 C CA . VAL A 1 446 ? -19.541 -9.858 6.982 1.00 94.75 446 VAL A CA 1
ATOM 3436 C C . VAL A 1 446 ? -20.370 -9.725 8.265 1.00 94.75 446 VAL A C 1
ATOM 3438 O O . VAL A 1 446 ? -21.055 -10.671 8.626 1.00 94.75 446 VAL A O 1
ATOM 3441 N N . GLY A 1 447 ? -20.388 -8.558 8.920 1.00 94.19 447 GLY A N 1
ATOM 3442 C CA . GLY A 1 447 ? -21.312 -8.288 10.030 1.00 94.19 447 GLY A CA 1
ATOM 3443 C C . GLY A 1 447 ? -22.782 -8.301 9.595 1.00 94.19 447 GLY A C 1
ATOM 3444 O O . GLY A 1 447 ? -23.610 -8.940 10.239 1.00 94.19 447 GLY A O 1
ATOM 3445 N N . GLN A 1 448 ? -23.094 -7.666 8.461 1.00 94.00 448 GLN A N 1
ATOM 3446 C CA . GLN A 1 448 ? -24.447 -7.615 7.894 1.00 94.00 448 GLN A CA 1
ATOM 3447 C C . GLN A 1 448 ? -24.941 -8.955 7.330 1.00 94.00 448 GLN A C 1
ATOM 3449 O O . GLN A 1 448 ? -26.149 -9.184 7.313 1.00 94.00 448 GLN A O 1
ATOM 3454 N N . GLU A 1 449 ? -24.038 -9.845 6.901 1.00 93.50 449 GLU A N 1
ATOM 3455 C CA . GLU A 1 449 ? -24.372 -11.233 6.538 1.00 93.50 449 GLU A CA 1
ATOM 3456 C C . GLU A 1 449 ? -24.933 -12.026 7.740 1.00 93.50 449 GLU A C 1
ATOM 3458 O O . GLU A 1 449 ? -25.735 -12.933 7.536 1.00 93.50 449 GLU A O 1
ATOM 3463 N N . GLU A 1 450 ? -24.561 -11.673 8.979 1.00 92.69 450 GLU A N 1
ATOM 3464 C CA . GLU A 1 450 ? -24.956 -12.386 10.209 1.00 92.69 450 GLU A CA 1
ATOM 3465 C C . GLU A 1 450 ? -26.045 -11.647 11.022 1.00 92.69 450 GLU A C 1
ATOM 3467 O O . GLU A 1 450 ? -26.874 -12.282 11.675 1.00 92.69 450 GLU A O 1
ATOM 3472 N N . ASN A 1 451 ? -26.064 -10.308 10.986 1.00 91.38 451 ASN A N 1
ATOM 3473 C CA . ASN A 1 451 ? -27.139 -9.459 11.513 1.00 91.38 451 ASN A CA 1
ATOM 3474 C C . ASN A 1 451 ? -27.315 -8.217 10.607 1.00 91.38 451 ASN A C 1
ATOM 3476 O O . ASN A 1 451 ? -26.511 -7.285 10.700 1.00 91.38 451 ASN A O 1
ATOM 3480 N N . PRO A 1 452 ? -28.381 -8.139 9.783 1.00 91.44 452 PRO A N 1
ATOM 3481 C CA . PRO A 1 452 ? -28.622 -7.014 8.872 1.00 91.44 452 PRO A CA 1
ATOM 3482 C C . PRO A 1 452 ? -28.719 -5.627 9.531 1.00 91.44 452 PRO A C 1
ATOM 3484 O O . PRO A 1 452 ? -28.535 -4.621 8.847 1.00 91.44 452 PRO A O 1
ATOM 3487 N N . HIS A 1 453 ? -28.988 -5.560 10.840 1.00 89.38 453 HIS A N 1
ATOM 3488 C CA . HIS A 1 453 ? -29.080 -4.311 11.604 1.00 89.38 453 HIS A CA 1
ATOM 3489 C C . HIS A 1 453 ? -27.740 -3.889 12.243 1.00 89.38 453 HIS A C 1
ATOM 3491 O O . HIS A 1 453 ? -27.641 -2.785 12.776 1.00 89.38 453 HIS A O 1
ATOM 3497 N N . ASN A 1 454 ? -26.695 -4.725 12.178 1.00 90.12 454 ASN A N 1
ATOM 3498 C CA . ASN A 1 454 ? -25.401 -4.459 12.811 1.00 90.12 454 ASN A CA 1
ATOM 3499 C C . ASN A 1 454 ? -24.442 -3.712 11.863 1.00 90.12 454 ASN A C 1
ATOM 3501 O O . ASN A 1 454 ? -23.718 -4.308 11.061 1.00 90.12 454 ASN A O 1
ATOM 3505 N N . PHE A 1 455 ? -24.427 -2.381 11.955 1.00 93.25 455 PHE A N 1
ATOM 3506 C CA . PHE A 1 455 ? -23.593 -1.510 11.120 1.00 93.25 455 PHE A CA 1
ATOM 3507 C C . PHE A 1 455 ? -22.199 -1.295 11.730 1.00 93.25 455 PHE A C 1
ATOM 3509 O O . PHE A 1 455 ? -21.951 -0.343 12.471 1.00 93.25 455 PHE A O 1
ATOM 3516 N N . LEU A 1 456 ? -21.249 -2.163 11.380 1.00 93.81 456 LEU A N 1
ATOM 3517 C CA . LEU A 1 456 ? -19.886 -2.110 11.917 1.00 93.81 456 LEU A CA 1
ATOM 3518 C C . LEU A 1 456 ? -18.979 -1.054 11.267 1.00 93.81 456 LEU A C 1
ATOM 3520 O O . LEU A 1 456 ? -17.945 -0.743 11.852 1.00 93.81 456 LEU A O 1
ATOM 3524 N N . LEU A 1 457 ? -19.316 -0.491 10.096 1.00 92.69 457 LEU A N 1
ATOM 3525 C CA . LEU A 1 457 ? -18.403 0.354 9.301 1.00 92.69 457 LEU A CA 1
ATOM 3526 C C . LEU A 1 457 ? -17.768 1.491 10.116 1.00 92.69 457 LEU A C 1
ATOM 3528 O O . LEU A 1 457 ? -16.548 1.642 10.101 1.00 92.69 457 LEU A O 1
ATOM 3532 N N . MET A 1 458 ? -18.570 2.251 10.868 1.00 90.19 458 MET A N 1
ATOM 3533 C CA . MET A 1 458 ? -18.061 3.362 11.683 1.00 90.19 458 MET A CA 1
ATOM 3534 C C . MET A 1 458 ? -17.120 2.885 12.796 1.00 90.19 458 MET A C 1
ATOM 3536 O O . MET A 1 458 ? -16.147 3.565 13.091 1.00 90.19 458 MET A O 1
ATOM 3540 N N . HIS A 1 459 ? -17.350 1.706 13.376 1.00 92.75 459 HIS A N 1
ATOM 3541 C CA . HIS A 1 459 ? -16.473 1.128 14.399 1.00 92.75 459 HIS A CA 1
ATOM 3542 C C . HIS A 1 459 ? -15.202 0.518 13.798 1.00 92.75 459 HIS A C 1
ATOM 3544 O O . HIS A 1 459 ? -14.124 0.659 14.369 1.00 92.75 459 HIS A O 1
ATOM 3550 N N . ALA A 1 460 ? -15.319 -0.118 12.632 1.00 95.19 460 ALA A N 1
ATOM 3551 C CA . ALA A 1 460 ? -14.235 -0.764 11.898 1.00 95.19 460 ALA A CA 1
ATOM 3552 C C . ALA A 1 460 ? -13.255 0.235 11.255 1.00 95.19 460 ALA A C 1
ATOM 3554 O O . ALA A 1 460 ? -12.092 -0.102 11.040 1.00 95.19 460 ALA A O 1
ATOM 3555 N N . MET A 1 461 ? -13.677 1.480 11.006 1.00 93.69 461 MET A N 1
ATOM 3556 C CA . MET A 1 461 ? -12.770 2.549 10.570 1.00 93.69 461 MET A CA 1
ATOM 3557 C C . MET A 1 461 ? -11.714 2.907 11.628 1.00 93.69 461 MET A C 1
ATOM 3559 O O . MET A 1 461 ? -10.599 3.246 11.249 1.00 93.69 461 MET A O 1
ATOM 3563 N N . GLY A 1 462 ? -12.006 2.783 12.931 1.00 93.69 462 GLY A N 1
ATOM 3564 C CA . GLY A 1 462 ? -11.023 3.035 13.998 1.00 93.69 462 GLY A CA 1
ATOM 3565 C C . GLY A 1 462 ? -9.772 2.146 13.876 1.00 93.69 462 GLY A C 1
ATOM 3566 O O . GLY A 1 462 ? -8.676 2.677 13.683 1.00 93.69 462 GLY A O 1
ATOM 3567 N N . PRO A 1 463 ? -9.921 0.805 13.904 1.00 95.56 463 PRO A N 1
ATOM 3568 C CA . PRO A 1 463 ? -8.846 -0.146 13.628 1.00 95.56 463 PRO A CA 1
ATOM 3569 C C . PRO A 1 463 ? -8.149 0.072 12.281 1.00 95.56 463 PRO A C 1
ATOM 3571 O O . PRO A 1 463 ? -6.927 0.030 12.244 1.00 95.56 463 PRO A O 1
ATOM 3574 N N . ASN A 1 464 ? -8.890 0.340 11.199 1.00 94.25 464 ASN A N 1
ATOM 3575 C CA . ASN A 1 464 ? -8.321 0.473 9.847 1.00 94.25 464 ASN A CA 1
ATOM 3576 C C . ASN A 1 464 ? -7.378 1.678 9.731 1.00 94.25 464 ASN A C 1
ATOM 3578 O O . ASN A 1 464 ? -6.253 1.576 9.245 1.00 94.25 464 ASN A O 1
ATOM 3582 N N . VAL A 1 465 ? -7.803 2.812 10.285 1.00 92.06 465 VAL A N 1
ATOM 3583 C CA . VAL A 1 465 ? -7.003 4.040 10.343 1.00 92.06 465 VAL A CA 1
ATOM 3584 C C . VAL A 1 465 ? -5.809 3.892 11.292 1.00 92.06 465 VAL A C 1
ATOM 3586 O O . VAL A 1 465 ? -4.707 4.340 10.974 1.00 92.06 465 VAL A O 1
ATOM 3589 N N . ALA A 1 466 ? -5.985 3.203 12.424 1.00 94.56 466 ALA A N 1
ATOM 3590 C CA . ALA A 1 466 ? -4.865 2.826 13.286 1.00 94.56 466 ALA A CA 1
ATOM 3591 C C . ALA A 1 466 ? -3.891 1.854 12.599 1.00 94.56 466 ALA A C 1
ATOM 3593 O O . ALA A 1 466 ? -2.698 1.895 12.883 1.00 94.56 466 ALA A O 1
ATOM 3594 N N . GLY A 1 467 ? -4.384 1.019 11.681 1.00 94.56 467 GLY A N 1
ATOM 3595 C CA . GLY A 1 467 ? -3.587 0.151 10.826 1.00 94.56 467 GLY A CA 1
ATOM 3596 C C . GLY A 1 467 ? -2.605 0.939 9.966 1.00 94.56 467 GLY A C 1
ATOM 3597 O O . GLY A 1 467 ? -1.432 0.594 9.948 1.00 94.56 467 GLY A O 1
ATOM 3598 N N . VAL A 1 468 ? -3.040 2.026 9.315 1.00 92.62 468 VAL A N 1
ATOM 3599 C CA . VAL A 1 468 ? -2.153 2.884 8.495 1.00 92.62 468 VAL A CA 1
ATOM 3600 C C . VAL A 1 468 ? -1.045 3.507 9.344 1.00 92.62 468 VAL A C 1
ATOM 3602 O O . VAL A 1 468 ? 0.127 3.461 8.974 1.00 92.62 468 VAL A O 1
ATOM 3605 N N . ILE A 1 469 ? -1.395 4.049 10.519 1.00 93.62 469 ILE A N 1
ATOM 3606 C CA . ILE A 1 469 ? -0.396 4.566 11.468 1.00 93.62 469 ILE A CA 1
ATOM 3607 C C . ILE A 1 469 ? 0.563 3.437 11.882 1.00 93.62 469 ILE A C 1
ATOM 3609 O O . ILE A 1 469 ? 1.775 3.636 11.892 1.00 93.62 469 ILE A O 1
ATOM 3613 N N . GLY A 1 470 ? 0.034 2.249 12.188 1.00 94.31 470 GLY A N 1
ATOM 3614 C CA . GLY A 1 470 ? 0.809 1.069 12.567 1.00 94.31 470 GLY A CA 1
ATOM 3615 C C . GLY A 1 470 ? 1.796 0.620 11.489 1.00 94.31 470 GLY A C 1
ATOM 3616 O O . GLY A 1 470 ? 2.953 0.366 11.817 1.00 94.31 470 GLY A O 1
ATOM 3617 N N . SER A 1 471 ? 1.377 0.587 10.222 1.00 93.56 471 SER A N 1
ATOM 3618 C CA . SER A 1 471 ? 2.219 0.233 9.073 1.00 93.56 471 SER A CA 1
ATOM 3619 C C . SER A 1 471 ? 3.359 1.237 8.894 1.00 93.56 471 SER A C 1
ATOM 3621 O O . SER A 1 471 ? 4.518 0.839 8.786 1.00 93.56 471 SER A O 1
ATOM 3623 N N . ALA A 1 472 ? 3.064 2.542 8.944 1.00 93.00 472 ALA A N 1
ATOM 3624 C CA . ALA A 1 472 ? 4.071 3.600 8.838 1.00 93.00 472 ALA A CA 1
ATOM 3625 C C . ALA A 1 472 ? 5.054 3.619 10.031 1.00 93.00 472 ALA A C 1
ATOM 3627 O O . ALA A 1 472 ? 6.247 3.869 9.850 1.00 93.00 472 ALA A O 1
ATOM 3628 N N . VAL A 1 473 ? 4.589 3.300 11.245 1.00 93.44 473 VAL A N 1
ATOM 3629 C CA . VAL A 1 473 ? 5.451 3.124 12.428 1.00 93.44 473 VAL A CA 1
ATOM 3630 C C . VAL A 1 473 ? 6.324 1.872 12.290 1.00 93.44 473 VAL A C 1
ATOM 3632 O O . VAL A 1 473 ? 7.529 1.950 12.512 1.00 93.44 473 VAL A O 1
ATOM 3635 N N . ALA A 1 474 ? 5.770 0.733 11.867 1.00 94.75 474 ALA A N 1
ATOM 3636 C CA . ALA A 1 474 ? 6.544 -0.486 11.623 1.00 94.75 474 ALA A CA 1
ATOM 3637 C C . ALA A 1 474 ? 7.618 -0.267 10.541 1.00 94.75 474 ALA A C 1
ATOM 3639 O O . ALA A 1 474 ? 8.768 -0.663 10.729 1.00 94.75 474 ALA A O 1
ATOM 3640 N N . ALA A 1 475 ? 7.280 0.447 9.464 1.00 94.12 475 ALA A N 1
ATOM 3641 C CA . ALA A 1 475 ? 8.224 0.906 8.449 1.00 94.12 475 ALA A CA 1
ATOM 3642 C C . ALA A 1 475 ? 9.340 1.778 9.029 1.00 94.12 475 ALA A C 1
ATOM 3644 O O . ALA A 1 475 ? 10.509 1.510 8.764 1.00 94.12 475 ALA A O 1
ATOM 3645 N N . GLY A 1 476 ? 9.017 2.778 9.855 1.00 92.62 476 GLY A N 1
ATOM 3646 C CA . GLY A 1 476 ? 10.030 3.601 10.518 1.00 92.62 476 GLY A CA 1
ATOM 3647 C C . GLY A 1 476 ? 10.970 2.790 11.413 1.00 92.62 476 GLY A C 1
ATOM 3648 O O . GLY A 1 476 ? 12.177 3.032 11.394 1.00 92.62 476 GLY A O 1
ATOM 3649 N N . VAL A 1 477 ? 10.448 1.805 12.153 1.00 94.19 477 VAL A N 1
ATOM 3650 C CA . VAL A 1 477 ? 11.259 0.906 12.992 1.00 94.19 477 VAL A CA 1
ATOM 3651 C C . VAL A 1 477 ? 12.171 0.034 12.130 1.00 94.19 477 VAL A C 1
ATOM 3653 O O . VAL A 1 477 ? 13.366 -0.026 12.398 1.00 94.19 477 VAL A O 1
ATOM 3656 N N . LEU A 1 478 ? 11.658 -0.599 11.070 1.00 94.56 478 LEU A N 1
ATOM 3657 C CA . LEU A 1 478 ? 12.485 -1.421 10.180 1.00 94.56 478 LEU A CA 1
ATOM 3658 C C . LEU A 1 478 ? 13.536 -0.591 9.428 1.00 94.56 478 LEU A C 1
ATOM 3660 O O . LEU A 1 478 ? 14.667 -1.041 9.285 1.00 94.56 478 LEU A O 1
ATOM 3664 N N . ILE A 1 479 ? 13.217 0.640 9.019 1.00 93.12 479 ILE A N 1
ATOM 3665 C CA . ILE A 1 479 ? 14.198 1.562 8.427 1.00 93.12 479 ILE A CA 1
ATOM 3666 C C . ILE A 1 479 ? 15.281 1.932 9.449 1.00 93.12 479 ILE A C 1
ATOM 3668 O O . ILE A 1 479 ? 16.457 1.896 9.111 1.00 93.12 479 ILE A O 1
ATOM 3672 N N . ALA A 1 480 ? 14.917 2.223 10.702 1.00 91.75 480 ALA A N 1
ATOM 3673 C CA . ALA A 1 480 ? 15.886 2.556 11.749 1.00 91.75 480 ALA A CA 1
ATOM 3674 C C . ALA A 1 480 ? 16.764 1.363 12.182 1.00 91.75 480 ALA A C 1
ATOM 3676 O O . ALA A 1 480 ? 17.896 1.567 12.606 1.00 91.75 480 ALA A O 1
ATOM 3677 N N . LEU A 1 481 ? 16.258 0.127 12.091 1.00 91.44 481 LEU A N 1
ATOM 3678 C CA . LEU A 1 481 ? 16.995 -1.085 12.474 1.00 91.44 481 LEU A CA 1
ATOM 3679 C C . LEU A 1 481 ? 17.805 -1.711 11.329 1.00 91.44 481 LEU A C 1
ATOM 3681 O O . LEU A 1 481 ? 18.776 -2.416 11.596 1.00 91.44 481 LEU A O 1
ATOM 3685 N N . CYS A 1 482 ? 17.395 -1.513 10.073 1.00 89.94 482 CYS A N 1
ATOM 3686 C CA . CYS A 1 482 ? 17.990 -2.183 8.911 1.00 89.94 482 CYS A CA 1
ATOM 3687 C C . CYS A 1 482 ? 18.608 -1.224 7.880 1.00 89.94 482 CYS A C 1
ATOM 3689 O O . CYS A 1 482 ? 19.326 -1.695 7.001 1.00 89.94 482 CYS A O 1
ATOM 3691 N N . GLY A 1 483 ? 18.339 0.084 7.952 1.00 74.25 483 GLY A N 1
ATOM 3692 C CA . GLY A 1 483 ? 18.791 1.070 6.962 1.00 74.25 483 GLY A CA 1
ATOM 3693 C C . GLY A 1 483 ? 20.262 1.480 7.064 1.00 74.25 483 GLY A C 1
ATOM 3694 O O . GLY A 1 483 ? 20.848 1.807 6.034 1.00 74.25 483 GLY A O 1
ATOM 3695 N N . GLY A 1 484 ? 20.853 1.395 8.262 1.00 51.03 484 GLY A N 1
ATOM 3696 C CA . GLY A 1 484 ? 22.210 1.881 8.562 1.00 51.03 484 GLY A CA 1
ATOM 3697 C C . GLY A 1 484 ? 22.210 3.199 9.325 1.00 51.03 484 GLY A C 1
ATOM 3698 O O . GLY A 1 484 ? 21.583 4.159 8.829 1.00 51.03 484 GLY A O 1
#

Radius of gyration: 31.19 Å; Cα contacts (8 Å, |Δi|>4): 821; chains: 1; bounding box: 97×50×82 Å

pLDDT: mean 81.27, std 18.2, range [33.5, 97.88]

Foldseek 3Di:
DPPVVVVVVVCVQALVNVADPLLVVLLVVLVVLCCCCPVVVLVVLQSPLLSVLSNQLSRPPPLQAPDFDDVVVLCVLQPDDDDLPCLLVLDPPVVNVVLQVVCCVVPPPDHQADPPPRDGDPVSSVVCVVCVVVVCPDDPVPVVVVVVSSHVSRNRVVVVDPCPVVPRDDGRNLNVLCVVDLLVLNLLLLLLLLLLLVADLLLCLLPVVLLVLLQLLLVLLVVLLVLLVVCCVPPPQRHADSLNSNLLSLLLLLRLSLSSVSCSQRPVLCSLLSNCLSSVVLSCLLVQQLVLLPVQDDLVLLLAAADDTDDDDLVNQLVVLVVLLVVCVVPFVLLNSSSVSSSNSSNCNSVVPNVVVSVCSNPVSNSVSSSSVSSNSSSCSNSVRCVGPNSVSSNVSSSVSLNSSLNSLLVVQVVCQVVDPGHGRSLLSSLSSQSPPVSLVSSQVSSCVSPVVRRRSSNSSNSNVSSSSSSSRSSSVSCVVRSD